Protein AF-0000000083900904 (afdb_homodimer)

pLDDT: mean 75.93, std 19.48, range [21.91, 97.38]

Secondary structure (DSSP, 8-state):
--HHHHHHHS-HHHHHHHHHH---SEEEE---GGGTSHHHHHHHHHTT-EEEEPPTT-GGGGHHHHHHHHHHHHHHTSSSHHHHHHHHHHSPPTTTSS-HHHHHHSSPPP-SS---GGGGS-----HHHHHHHHHHHHHHHHHHHHHHHHSS----PPTT-EEEEPPTT--S--EEEEEEEE-SSTTEEEEEETTS-EEEEEGGGEEE-----S------------/--HHHHHHHS-HHHHHHHHHH---SEEEE---GGGTSHHHHHHHHHTT-EEEEPPTT-GGGGHHHHHHHHHHHHHHTSSSHHHHHHHHHHSPPTTTSS-HHHHHHSSPPP-SS---GGGGS-----HHHHHHHHHHHHHHHHHHHHHHHHSS----PPTT-EEEEPPTT-SS--EEEEEEEE-SSTTEEEEEETTS-EEEEEGGGEEE-----S------------

InterPro domains:
  IPR001584 Integrase, catalytic core [PS50994] (1-76)
  IPR012337 Ribonuclease H-like superfamily [SSF53098] (16-113)
  IPR036397 Ribonuclease H superfamily [G3DSA:3.30.420.10] (7-144)

Structure (mmCIF, N/CA/C/O backbone):
data_AF-0000000083900904-model_v1
#
loop_
_entity.id
_entity.type
_entity.pdbx_description
1 polymer 'Integrase catalytic domain-containing protein'
#
loop_
_atom_site.group_PDB
_atom_site.id
_atom_site.type_symbol
_atom_site.label_atom_id
_atom_site.label_alt_id
_atom_site.label_comp_id
_atom_site.label_asym_id
_atom_site.label_entity_id
_atom_site.label_seq_id
_atom_site.pdbx_PDB_ins_code
_atom_site.Cartn_x
_atom_site.Cartn_y
_atom_site.Cartn_z
_atom_site.occupancy
_atom_site.B_iso_or_equiv
_atom_site.auth_seq_id
_atom_site.auth_comp_id
_atom_site.auth_asym_id
_atom_site.auth_atom_id
_atom_site.pdbx_PDB_model_num
ATOM 1 N N . ALA A 1 1 ? -25.266 10.516 -13.109 1 31.09 1 ALA A N 1
ATOM 2 C CA . ALA A 1 1 ? -24.047 11.297 -13.336 1 31.09 1 ALA A CA 1
ATOM 3 C C . ALA A 1 1 ? -22.859 10.711 -12.578 1 31.09 1 ALA A C 1
ATOM 5 O O . ALA A 1 1 ? -22.688 10.984 -11.391 1 31.09 1 ALA A O 1
ATOM 6 N N . SER A 1 2 ? -22.547 9.477 -12.742 1 37.69 2 SER A N 1
ATOM 7 C CA . SER A 1 2 ? -22.203 8.25 -12.023 1 37.69 2 SER A CA 1
ATOM 8 C C . SER A 1 2 ? -20.75 8.258 -11.57 1 37.69 2 SER A C 1
ATOM 10 O O . SER A 1 2 ? -19.969 9.102 -12.008 1 37.69 2 SER A O 1
ATOM 12 N N . LEU A 1 3 ? -20.312 7.285 -10.789 1 45.28 3 LEU A N 1
ATOM 13 C CA . LEU A 1 3 ? -18.953 7.035 -10.305 1 45.28 3 LEU A CA 1
ATOM 14 C C . LEU A 1 3 ? -17.922 7.391 -11.367 1 45.28 3 LEU A C 1
ATOM 16 O O . LEU A 1 3 ? -16.812 7.793 -11.047 1 45.28 3 LEU A O 1
ATOM 20 N N . LEU A 1 4 ? -18.375 7.281 -12.578 1 44.47 4 LEU A N 1
ATOM 21 C CA . LEU A 1 4 ? -17.5 7.445 -13.742 1 44.47 4 LEU A CA 1
ATOM 22 C C . LEU A 1 4 ? -17.094 8.906 -13.914 1 44.47 4 LEU A C 1
ATOM 24 O O . LEU A 1 4 ? -15.953 9.195 -14.273 1 44.47 4 LEU A O 1
ATOM 28 N N . THR A 1 5 ? -18.047 9.703 -13.875 1 46.28 5 THR A N 1
ATOM 29 C CA . THR A 1 5 ? -17.781 11.125 -14.07 1 46.28 5 THR A CA 1
ATOM 30 C C . THR A 1 5 ? -16.906 11.68 -12.953 1 46.28 5 THR A C 1
ATOM 32 O O . THR A 1 5 ? -16.125 12.617 -13.164 1 46.28 5 THR A O 1
ATOM 35 N N . LEU A 1 6 ? -17.172 11.195 -11.93 1 48.59 6 LEU A N 1
ATOM 36 C CA . LEU A 1 6 ? -16.406 11.609 -10.758 1 48.59 6 LEU A CA 1
ATOM 37 C C . LEU A 1 6 ? -14.914 11.305 -10.938 1 48.59 6 LEU A C 1
ATOM 39 O O . LEU A 1 6 ? -14.062 12.031 -10.43 1 48.59 6 LEU A O 1
ATOM 43 N N . ASN A 1 7 ? -14.625 10.219 -11.695 1 50.81 7 ASN A N 1
ATOM 44 C CA . ASN A 1 7 ? -13.242 9.852 -11.992 1 50.81 7 ASN A CA 1
ATOM 45 C C . ASN A 1 7 ? -12.523 10.961 -12.75 1 50.81 7 ASN A C 1
ATOM 47 O O . ASN A 1 7 ? -11.32 11.164 -12.578 1 50.81 7 ASN A O 1
ATOM 51 N N . ARG A 1 8 ? -13.312 11.578 -13.594 1 48.53 8 ARG A N 1
ATOM 52 C CA . ARG A 1 8 ? -12.664 12.523 -14.492 1 48.53 8 ARG A CA 1
ATOM 53 C C . ARG A 1 8 ? -12.047 13.68 -13.719 1 48.53 8 ARG A C 1
ATOM 55 O O . ARG A 1 8 ? -10.953 14.148 -14.062 1 48.53 8 ARG A O 1
ATOM 62 N N . LYS A 1 9 ? -12.844 14.25 -12.867 1 52.72 9 LYS A N 1
ATOM 63 C CA . LYS A 1 9 ? -12.344 15.539 -12.398 1 52.72 9 LYS A CA 1
ATOM 64 C C . LYS A 1 9 ? -11.453 15.367 -11.164 1 52.72 9 LYS A C 1
ATOM 66 O O . LYS A 1 9 ? -10.531 16.156 -10.945 1 52.72 9 LYS A O 1
ATOM 71 N N . TRP A 1 10 ? -11.992 14.469 -10.273 1 57.88 10 TRP A N 1
ATOM 72 C CA . TRP A 1 10 ? -11.156 14.484 -9.078 1 57.88 10 TRP A CA 1
ATOM 73 C C . TRP A 1 10 ? -9.922 13.609 -9.266 1 57.88 10 TRP A C 1
ATOM 75 O O . TRP A 1 10 ? -9.938 12.656 -10.047 1 57.88 10 TRP A O 1
ATOM 85 N N . ASN A 1 11 ? -8.812 14.016 -8.766 1 63.06 11 ASN A N 1
ATOM 86 C CA . ASN A 1 11 ? -7.414 13.656 -9 1 63.06 11 ASN A CA 1
ATOM 87 C C . ASN A 1 11 ? -7.188 12.156 -8.852 1 63.06 11 ASN A C 1
ATOM 89 O O . ASN A 1 11 ? -7.438 11.594 -7.781 1 63.06 11 ASN A O 1
ATOM 93 N N . PRO A 1 12 ? -7.086 11.469 -9.93 1 69.94 12 PRO A N 1
ATOM 94 C CA . PRO A 1 12 ? -6.723 10.055 -10.016 1 69.94 12 PRO A CA 1
ATOM 95 C C . PRO A 1 12 ? -5.773 9.617 -8.898 1 69.94 12 PRO A C 1
ATOM 97 O O . PRO A 1 12 ? -5.82 8.469 -8.461 1 69.94 12 PRO A O 1
ATOM 100 N N . VAL A 1 13 ? -5.242 10.594 -8.297 1 78.94 13 VAL A N 1
ATOM 101 C CA . VAL A 1 13 ? -4.258 10.227 -7.285 1 78.94 13 VAL A CA 1
ATOM 102 C C . VAL A 1 13 ? -4.965 9.852 -5.984 1 78.94 13 VAL A C 1
ATOM 104 O O . VAL A 1 13 ? -4.625 8.852 -5.348 1 78.94 13 VAL A O 1
ATOM 107 N N . ARG A 1 14 ? -5.992 10.594 -5.633 1 85.38 14 ARG A N 1
ATOM 108 C CA . ARG A 1 14 ? -6.711 10.32 -4.391 1 85.38 14 ARG A CA 1
ATOM 109 C C . ARG A 1 14 ? -7.449 8.992 -4.465 1 85.38 14 ARG A C 1
ATOM 111 O O . ARG A 1 14 ? -7.406 8.195 -3.523 1 85.38 14 ARG A O 1
ATOM 118 N N . LEU A 1 15 ? -8.008 8.781 -5.582 1 86.5 15 LEU A N 1
ATOM 119 C CA . LEU A 1 15 ? -8.758 7.543 -5.746 1 86.5 15 LEU A CA 1
ATOM 120 C C . LEU A 1 15 ? -7.828 6.336 -5.711 1 86.5 15 LEU A C 1
ATOM 122 O O . LEU A 1 15 ? -8.203 5.273 -5.211 1 86.5 15 LEU A O 1
ATOM 126 N N . THR A 1 16 ? -6.672 6.527 -6.238 1 90.06 16 THR A N 1
ATOM 127 C CA . THR A 1 16 ? -5.699 5.441 -6.207 1 90.06 16 THR A CA 1
ATOM 128 C C . THR A 1 16 ? -5.305 5.109 -4.77 1 90.06 16 THR A C 1
ATOM 130 O O . THR A 1 16 ? -5.164 3.939 -4.414 1 90.06 16 THR A O 1
ATOM 133 N N . LEU A 1 17 ? -5.234 6.164 -4.016 1 92.69 17 LEU A N 1
ATOM 134 C CA . LEU A 1 17 ? -4.883 5.965 -2.613 1 92.69 17 LEU A CA 1
ATOM 135 C C . LEU A 1 17 ? -6.02 5.285 -1.857 1 92.69 17 LEU A C 1
ATOM 137 O O . LEU A 1 17 ? -5.785 4.371 -1.066 1 92.69 17 LEU A O 1
ATOM 141 N N . PHE A 1 18 ? -7.219 5.73 -2.182 1 93.5 18 PHE A N 1
ATOM 142 C CA . PHE A 1 18 ? -8.375 5.129 -1.53 1 93.5 18 PHE A CA 1
ATOM 143 C C . PHE A 1 18 ? -8.508 3.658 -1.911 1 93.5 18 PHE A C 1
ATOM 145 O O . PHE A 1 18 ? -8.797 2.814 -1.061 1 93.5 18 PHE A O 1
ATOM 152 N N . ALA A 1 19 ? -8.242 3.432 -3.146 1 93.31 19 ALA A N 1
ATOM 153 C CA . ALA A 1 19 ? -8.367 2.062 -3.639 1 93.31 19 ALA A CA 1
ATOM 154 C C . ALA A 1 19 ? -7.332 1.15 -2.992 1 93.31 19 ALA A C 1
ATOM 156 O O . ALA A 1 19 ? -7.578 -0.043 -2.799 1 93.31 19 ALA A O 1
ATOM 157 N N . ARG A 1 20 ? -6.258 1.723 -2.621 1 93.81 20 ARG A N 1
ATOM 158 C CA . ARG A 1 20 ? -5.148 0.927 -2.107 1 93.81 20 ARG A CA 1
ATOM 159 C C . ARG A 1 20 ? -5.258 0.74 -0.599 1 93.81 20 ARG A C 1
ATOM 161 O O . ARG A 1 20 ? -5.055 -0.364 -0.089 1 93.81 20 ARG A O 1
ATOM 168 N N . PHE A 1 21 ? -5.633 1.854 0.101 1 96.06 21 PHE A N 1
ATOM 169 C CA . PHE A 1 21 ? -5.492 1.809 1.552 1 96.06 21 PHE A CA 1
ATOM 170 C C . PHE A 1 21 ? -6.848 1.95 2.232 1 96.06 21 PHE A C 1
ATOM 172 O O . PHE A 1 21 ? -6.949 1.842 3.455 1 96.06 21 PHE A O 1
ATOM 179 N N . GLY A 1 22 ? -7.918 2.203 1.413 1 95.12 22 GLY A N 1
ATOM 180 C CA . GLY A 1 22 ? -9.242 2.447 1.966 1 95.12 22 GLY A CA 1
ATOM 181 C C . GLY A 1 22 ? -9.586 3.92 2.062 1 95.12 22 GLY A C 1
ATOM 182 O O . GLY A 1 22 ? -8.695 4.773 2.043 1 95.12 22 GLY A O 1
ATOM 183 N N . CYS A 1 23 ? -10.828 4.164 2.225 1 94.88 23 CYS A N 1
ATOM 184 C CA . CYS A 1 23 ? -11.289 5.54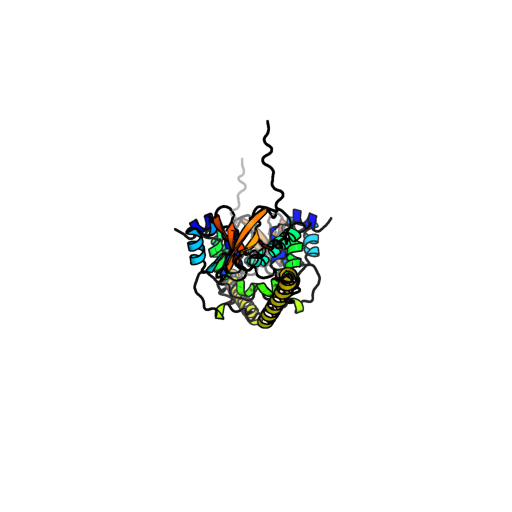3 2.334 1 94.88 23 CYS A CA 1
ATOM 185 C C . CYS A 1 23 ? -10.984 6.109 3.717 1 94.88 23 CYS A C 1
ATOM 187 O O . CYS A 1 23 ? -11.164 5.426 4.727 1 94.88 23 CYS A O 1
ATOM 189 N N . PRO A 1 24 ? -10.539 7.344 3.727 1 94.19 24 PRO A N 1
ATOM 190 C CA . PRO A 1 24 ? -10.328 7.984 5.027 1 94.19 24 PRO A CA 1
ATOM 191 C C . PRO A 1 24 ? -11.633 8.445 5.672 1 94.19 24 PRO A C 1
ATOM 193 O O . PRO A 1 24 ? -12.664 8.547 4.992 1 94.19 24 PRO A O 1
ATOM 196 N N . ASP A 1 25 ? -11.531 8.711 6.934 1 93.5 25 ASP A N 1
ATOM 197 C CA . ASP A 1 25 ? -12.688 9.273 7.621 1 93.5 25 ASP A CA 1
ATOM 198 C C . ASP A 1 25 ? -12.773 10.781 7.398 1 93.5 25 ASP A C 1
ATOM 200 O O . ASP A 1 25 ? -13.875 11.336 7.312 1 93.5 25 ASP A O 1
ATOM 204 N N . GLN A 1 26 ? -11.578 11.359 7.312 1 93.12 26 GLN A N 1
ATOM 205 C CA . GLN A 1 26 ? -11.508 12.805 7.152 1 93.12 26 GLN A CA 1
ATOM 206 C C . GLN A 1 26 ? -10.375 13.203 6.207 1 93.12 26 GLN A C 1
ATOM 208 O O . GLN A 1 26 ? -9.305 12.602 6.23 1 93.12 26 GLN A O 1
ATOM 213 N N . VAL A 1 27 ? -10.664 14.164 5.383 1 89.88 27 VAL A N 1
ATOM 214 C CA . VAL A 1 27 ? -9.656 14.766 4.512 1 89.88 27 VAL A CA 1
ATOM 215 C C . VAL A 1 27 ? -9.594 16.266 4.75 1 89.88 27 VAL A C 1
ATOM 217 O O . VAL A 1 27 ? -10.609 16.969 4.664 1 89.88 27 VAL A O 1
ATOM 220 N N . VAL A 1 28 ? -8.438 16.688 5.148 1 87.69 28 VAL A N 1
ATOM 221 C CA . VAL A 1 28 ? -8.219 18.109 5.387 1 87.69 28 VAL A CA 1
ATOM 222 C C . VAL A 1 28 ? -7.523 18.734 4.184 1 87.69 28 VAL A C 1
ATOM 224 O O . VAL A 1 28 ? -6.434 18.312 3.795 1 87.69 28 VAL A O 1
ATOM 227 N N . LEU A 1 29 ? -8.219 19.656 3.611 1 83.25 29 LEU A N 1
ATOM 228 C CA . LEU A 1 29 ? -7.676 20.328 2.438 1 83.25 29 LEU A CA 1
ATOM 229 C C . LEU A 1 29 ? -7.637 21.844 2.645 1 83.25 29 LEU A C 1
ATOM 231 O O . LEU A 1 29 ? -8.344 22.375 3.504 1 83.25 29 LEU A O 1
ATOM 235 N N . ASP A 1 30 ? -6.793 22.453 1.911 1 77.19 30 ASP A N 1
ATOM 236 C CA . ASP A 1 30 ? -6.773 23.922 1.962 1 77.19 30 ASP A CA 1
ATOM 237 C C . ASP A 1 30 ? -8.055 24.5 1.368 1 77.19 30 ASP A C 1
ATOM 239 O O . ASP A 1 30 ? -8.852 23.781 0.772 1 77.19 30 ASP A O 1
ATOM 243 N N . ASN A 1 31 ? -8.297 25.75 1.606 1 74.38 31 ASN A N 1
ATOM 244 C CA . ASN A 1 31 ? -9.547 26.391 1.214 1 74.38 31 ASN A CA 1
ATOM 245 C C . ASN A 1 31 ? -9.516 26.844 -0.247 1 74.38 31 ASN A C 1
ATOM 247 O O . ASN A 1 31 ? -10 27.922 -0.584 1 74.38 31 ASN A O 1
ATOM 251 N N . ARG A 1 32 ? -9.094 25.984 -1.063 1 76.5 32 ARG A N 1
ATOM 252 C CA . ARG A 1 32 ? -9.078 26.312 -2.484 1 76.5 32 ARG A CA 1
ATOM 253 C C . ARG A 1 32 ? -10.453 26.109 -3.107 1 76.5 32 ARG A C 1
ATOM 255 O O . ARG A 1 32 ? -11.188 25.188 -2.721 1 76.5 32 ARG A O 1
ATOM 262 N N . PRO A 1 33 ? -10.734 26.953 -3.977 1 76.25 33 PRO A N 1
ATOM 263 C CA . PRO A 1 33 ? -12.055 26.906 -4.605 1 76.25 33 PRO A CA 1
ATOM 264 C C . PRO A 1 33 ? -12.352 25.547 -5.25 1 76.25 33 PRO A C 1
ATOM 266 O O . PRO A 1 33 ? -13.516 25.141 -5.32 1 76.25 33 PRO A O 1
ATOM 269 N N . GLN A 1 34 ? -11.383 24.875 -5.691 1 78 34 GLN A N 1
ATOM 270 C CA . GLN A 1 34 ? -11.594 23.594 -6.363 1 78 34 GLN A CA 1
ATOM 271 C C . GLN A 1 34 ? -12.195 22.562 -5.414 1 78 34 GLN A C 1
ATOM 273 O O . GLN A 1 34 ? -12.781 21.578 -5.852 1 78 34 GLN A O 1
ATOM 278 N N . PHE A 1 35 ? -12.141 22.844 -4.176 1 79.75 35 PHE A N 1
ATOM 279 C CA . PHE A 1 35 ? -12.641 21.859 -3.225 1 79.75 35 PHE A CA 1
ATOM 280 C C . PHE A 1 35 ? -13.984 22.312 -2.646 1 79.75 35 PHE A C 1
ATOM 282 O O . PHE A 1 35 ? -14.602 21.578 -1.877 1 79.75 35 PHE A O 1
ATOM 289 N N . ALA A 1 36 ? -14.367 23.5 -3.047 1 75.94 36 ALA A N 1
ATOM 290 C CA . ALA A 1 36 ? -15.633 24.031 -2.562 1 75.94 36 ALA A CA 1
ATOM 291 C C . ALA A 1 36 ? -16.766 23.734 -3.553 1 75.94 36 ALA A C 1
ATOM 293 O O . ALA A 1 36 ? -17.938 24 -3.26 1 75.94 36 ALA A O 1
ATOM 294 N N . CYS A 1 37 ? -16.531 23.094 -4.562 1 79.62 37 CYS A N 1
ATOM 295 C CA . CYS A 1 37 ? -17.516 22.859 -5.609 1 79.62 37 CYS A CA 1
ATOM 296 C C . CYS A 1 37 ? -18.375 21.641 -5.297 1 79.62 37 CYS A C 1
ATOM 298 O O . CYS A 1 37 ? -18.016 20.828 -4.453 1 79.62 37 CYS A O 1
ATOM 300 N N . ALA A 1 38 ? -19.469 21.625 -5.895 1 82.38 38 ALA A N 1
ATOM 301 C CA . ALA A 1 38 ? -20.453 20.578 -5.688 1 82.38 38 ALA A CA 1
ATOM 302 C C . ALA A 1 38 ? -19.891 19.203 -6.062 1 82.38 38 ALA A C 1
ATOM 304 O O . ALA A 1 38 ? -20.203 18.203 -5.422 1 82.38 38 ALA A O 1
ATOM 305 N N . GLU A 1 39 ? -19.047 19.266 -6.984 1 80.75 39 GLU A N 1
ATOM 306 C CA . GLU A 1 39 ? -18.469 18 -7.449 1 80.75 39 GLU A CA 1
ATOM 307 C C . GLU A 1 39 ? -17.609 17.359 -6.355 1 80.75 39 GLU A C 1
ATOM 309 O O . GLU A 1 39 ? -17.656 16.141 -6.18 1 80.75 39 GLU A O 1
ATOM 314 N N . PHE A 1 40 ? -16.938 18.141 -5.68 1 84.69 40 PHE A N 1
ATOM 315 C CA . PHE A 1 40 ? -16.094 17.594 -4.621 1 84.69 40 PHE A CA 1
ATOM 316 C C . PHE A 1 40 ? -16.938 17.125 -3.443 1 84.69 40 PHE A C 1
ATOM 318 O O . PHE A 1 40 ? -16.609 16.125 -2.807 1 84.69 40 PHE A O 1
ATOM 325 N N . GLN A 1 41 ? -17.922 17.844 -3.176 1 85.38 41 GLN A N 1
ATOM 326 C CA . GLN A 1 41 ? -18.812 17.438 -2.102 1 85.38 41 GLN A CA 1
ATOM 327 C C . GLN A 1 41 ? -19.469 16.094 -2.416 1 85.38 41 GLN A C 1
ATOM 329 O O . GLN A 1 41 ? -19.656 15.258 -1.524 1 85.38 41 GLN A O 1
ATOM 334 N N . GLU A 1 42 ? -19.828 15.922 -3.611 1 86.06 42 GLU A N 1
ATOM 335 C CA . GLU A 1 42 ? -20.375 14.648 -4.043 1 86.06 42 GLU A CA 1
ATOM 336 C C . GLU A 1 42 ? -19.359 13.523 -3.916 1 86.06 42 GLU A C 1
ATOM 338 O O . GLU A 1 42 ? -19.688 12.414 -3.504 1 86.06 42 GLU A O 1
ATOM 343 N N . PHE A 1 43 ? -18.109 13.883 -4.332 1 85.75 43 PHE A N 1
ATOM 344 C CA . PHE A 1 43 ? -17.016 12.938 -4.199 1 85.75 43 PHE A CA 1
ATOM 345 C C . PHE A 1 43 ? -16.844 12.508 -2.748 1 85.75 43 PHE A C 1
ATOM 347 O O . PHE A 1 43 ? -16.75 11.32 -2.453 1 85.75 43 PHE A O 1
ATOM 354 N N . ALA A 1 44 ? -16.859 13.445 -1.849 1 88.81 44 ALA A N 1
ATOM 355 C CA . ALA A 1 44 ? -16.703 13.18 -0.421 1 88.81 44 ALA A CA 1
ATOM 356 C C . ALA A 1 44 ? -17.859 12.312 0.101 1 88.81 44 ALA A C 1
ATOM 358 O O . ALA A 1 44 ? -17.625 11.398 0.902 1 88.81 44 ALA A O 1
ATOM 359 N N . HIS A 1 45 ? -18.969 12.578 -0.378 1 89.25 45 HIS A N 1
ATOM 360 C CA . HIS A 1 45 ? -20.156 11.812 0.03 1 89.25 45 HIS A CA 1
ATOM 361 C C . HIS A 1 45 ? -20.094 10.383 -0.489 1 89.25 45 HIS A C 1
ATOM 363 O O . HIS A 1 45 ? -20.344 9.438 0.259 1 89.25 45 HIS A O 1
ATOM 369 N N . GLU A 1 46 ? -19.734 10.211 -1.68 1 85.81 46 GLU A N 1
ATOM 370 C CA . GLU A 1 46 ? -19.656 8.898 -2.312 1 85.81 46 GLU A CA 1
ATOM 371 C C . GLU A 1 46 ? -18.625 8.008 -1.627 1 85.81 46 GLU A C 1
ATOM 373 O O . GLU A 1 46 ? -18.844 6.801 -1.488 1 85.81 46 GLU A O 1
ATOM 378 N N . PHE A 1 47 ? -17.578 8.625 -1.201 1 89.38 47 PHE A N 1
ATOM 379 C CA . PHE A 1 47 ? -16.5 7.848 -0.597 1 89.38 47 PHE A CA 1
ATOM 380 C C . PHE A 1 47 ? -16.547 7.945 0.923 1 89.38 47 PHE A C 1
ATOM 382 O O . PHE A 1 47 ? -15.633 7.488 1.61 1 89.38 47 PHE A O 1
ATOM 389 N N . ASP A 1 48 ? -17.531 8.578 1.355 1 90.06 48 ASP A N 1
ATOM 390 C CA . ASP A 1 48 ? -17.906 8.594 2.764 1 90.06 48 ASP A CA 1
ATOM 391 C C . ASP A 1 48 ? -16.781 9.133 3.635 1 90.06 48 ASP A C 1
ATOM 393 O O . ASP A 1 48 ? -16.375 8.477 4.598 1 90.06 48 ASP A O 1
ATOM 397 N N . PHE A 1 49 ? -16.312 10.281 3.297 1 91 49 PHE A N 1
ATOM 398 C CA . PHE A 1 49 ? -15.359 10.961 4.168 1 91 49 PHE A CA 1
ATOM 399 C C . PHE A 1 49 ? -15.781 12.406 4.422 1 91 49 PHE A C 1
ATOM 401 O O . PHE A 1 49 ? -16.531 12.977 3.633 1 91 49 PHE A O 1
ATOM 408 N N . GLN A 1 50 ? -15.375 12.93 5.512 1 92.12 50 GLN A N 1
ATOM 409 C CA . GLN A 1 50 ? -15.633 14.328 5.852 1 92.12 50 GLN A CA 1
ATOM 410 C C . GLN A 1 50 ? -14.539 15.234 5.289 1 92.12 50 GLN A C 1
ATOM 412 O O . GLN A 1 50 ? -13.352 14.961 5.453 1 92.12 50 GLN A O 1
ATOM 417 N N . HIS A 1 51 ? -14.93 16.25 4.621 1 88.81 51 HIS A N 1
ATOM 418 C CA . HIS A 1 51 ? -14 17.25 4.109 1 88.81 51 HIS A CA 1
ATOM 419 C C . HIS A 1 51 ? -13.852 18.422 5.086 1 88.81 51 HIS A C 1
ATOM 421 O O . HIS A 1 51 ? -14.836 19.078 5.426 1 88.81 51 HIS A O 1
ATOM 427 N N . ILE A 1 52 ? -12.68 18.625 5.535 1 85.56 52 ILE A N 1
ATOM 428 C CA . ILE A 1 52 ? -12.383 19.719 6.449 1 85.56 52 ILE A CA 1
ATOM 429 C C . ILE A 1 52 ? -11.438 20.719 5.77 1 85.56 52 ILE A C 1
ATOM 431 O O . ILE A 1 52 ? -10.453 20.312 5.145 1 85.56 52 ILE A O 1
ATOM 435 N N . THR A 1 53 ? -11.797 21.984 5.809 1 79.81 53 THR A N 1
ATOM 436 C CA . THR A 1 53 ? -10.953 23 5.195 1 79.81 53 THR A CA 1
ATOM 437 C C . THR A 1 53 ? -10.016 23.625 6.23 1 79.81 53 THR A C 1
ATOM 439 O O . THR A 1 53 ? -10.398 23.812 7.387 1 79.81 53 THR A O 1
ATOM 442 N N . SER A 1 54 ? -8.828 23.672 5.848 1 74.5 54 SER A N 1
ATOM 443 C CA . SER A 1 54 ? -7.883 24.375 6.715 1 74.5 54 SER A CA 1
ATOM 444 C C . SER A 1 54 ? -8 25.875 6.562 1 74.5 54 SER A C 1
ATOM 446 O O . SER A 1 54 ? -8.336 26.375 5.488 1 74.5 54 SER A O 1
ATOM 448 N N . SER A 1 55 ? -8.016 26.594 7.66 1 63.03 55 SER A N 1
ATOM 449 C CA . SER A 1 55 ? -8.188 28.031 7.637 1 63.03 55 SER A CA 1
ATOM 450 C C . SER A 1 55 ? -7.051 28.703 6.867 1 63.03 55 SER A C 1
ATOM 452 O O . SER A 1 55 ? -5.883 28.359 7.043 1 63.03 55 SER A O 1
ATOM 454 N N . PRO A 1 56 ? -7.367 29.5 5.781 1 57.94 56 PRO A N 1
ATOM 455 C CA . PRO A 1 56 ? -6.367 30.203 4.984 1 57.94 56 PRO A CA 1
ATOM 456 C C . PRO A 1 56 ? -5.27 30.844 5.84 1 57.94 56 PRO A C 1
ATOM 458 O O . PRO A 1 56 ? -4.105 30.875 5.434 1 57.94 56 PRO A O 1
ATOM 461 N N . HIS A 1 57 ? -5.605 31.438 6.918 1 54.25 57 HIS A N 1
ATOM 462 C CA . HIS A 1 57 ? -4.652 32.25 7.668 1 54.25 57 HIS A CA 1
ATOM 463 C C . HIS A 1 57 ? -4.117 31.484 8.875 1 54.25 57 HIS A C 1
ATOM 465 O O . HIS A 1 57 ? -3.592 32.094 9.812 1 54.25 57 HIS A O 1
ATOM 471 N N . ASN A 1 58 ? -4.43 30.203 8.867 1 57.09 58 ASN A N 1
ATOM 472 C CA . ASN A 1 58 ? -3.857 29.453 9.969 1 57.09 58 ASN A CA 1
ATOM 473 C C . ASN A 1 58 ? -2.857 28.406 9.469 1 57.09 58 ASN A C 1
ATOM 475 O O . ASN A 1 58 ? -3.197 27.234 9.328 1 57.09 58 ASN A O 1
ATOM 479 N N . PRO A 1 59 ? -1.657 28.875 9.117 1 58.66 59 PRO A N 1
ATOM 480 C CA . PRO A 1 59 ? -0.594 28 8.609 1 58.66 59 PRO A CA 1
ATOM 481 C C . PRO A 1 59 ? -0.329 26.797 9.508 1 58.66 59 PRO A C 1
ATOM 483 O O . PRO A 1 59 ? 0.16 25.766 9.039 1 58.66 59 PRO A O 1
ATOM 486 N N . GLN A 1 60 ? -0.729 26.969 10.836 1 62.12 60 GLN A N 1
ATOM 487 C CA . GLN A 1 60 ? -0.379 25.922 11.781 1 62.12 60 GLN A CA 1
ATOM 488 C C . GLN A 1 60 ? -1.155 24.641 11.492 1 62.12 60 GLN A C 1
ATOM 490 O O . GLN A 1 60 ? -0.676 23.547 11.781 1 62.12 60 GLN A O 1
ATOM 495 N N . GLY A 1 61 ? -2.258 24.812 10.875 1 64.94 61 GLY A N 1
ATOM 496 C CA . GLY A 1 61 ? -3.057 23.625 10.586 1 64.94 61 GLY A CA 1
ATOM 497 C C . GLY A 1 61 ? -2.523 22.812 9.414 1 64.94 61 GLY A C 1
ATOM 498 O O . GLY A 1 61 ? -2.842 21.641 9.273 1 64.94 61 GLY A O 1
ATOM 499 N N . ASN A 1 62 ? -1.591 23.469 8.633 1 73.69 62 ASN A N 1
ATOM 500 C CA . ASN A 1 62 ? -1.084 22.812 7.438 1 73.69 62 ASN A CA 1
ATOM 501 C C . ASN A 1 62 ? 0.343 22.312 7.633 1 73.69 62 ASN A C 1
ATOM 503 O O . ASN A 1 62 ? 0.988 21.875 6.676 1 73.69 62 ASN A O 1
ATOM 507 N N . GLY A 1 63 ? 0.768 22.391 8.828 1 76.25 63 GLY A N 1
ATOM 508 C CA . GLY A 1 63 ? 2.152 22.062 9.125 1 76.25 63 GLY A CA 1
ATOM 509 C C . GLY A 1 63 ? 2.523 20.641 8.742 1 76.25 63 GLY A C 1
ATOM 510 O O . GLY A 1 63 ? 3.613 20.406 8.219 1 76.25 63 GLY A O 1
ATOM 511 N N . HIS A 1 64 ? 1.571 19.734 8.93 1 83.12 64 HIS A N 1
ATOM 512 C CA . HIS A 1 64 ? 1.851 18.344 8.586 1 83.12 64 HIS A CA 1
ATOM 513 C C . HIS A 1 64 ? 1.99 18.172 7.078 1 83.12 64 HIS A C 1
ATOM 515 O O . HIS A 1 64 ? 2.881 17.453 6.609 1 83.12 64 HIS A O 1
ATOM 521 N N . ALA A 1 65 ? 1.113 18.797 6.352 1 86.38 65 ALA A N 1
ATOM 522 C CA . ALA A 1 65 ? 1.168 18.719 4.895 1 86.38 65 ALA A CA 1
ATOM 523 C C . A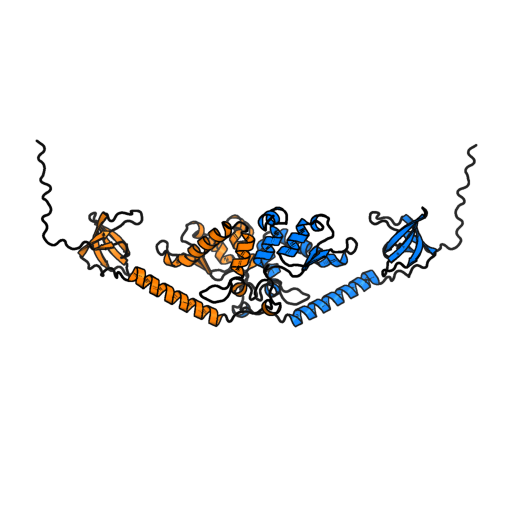LA A 1 65 ? 2.465 19.328 4.359 1 86.38 65 ALA A C 1
ATOM 525 O O . ALA A 1 65 ? 3.084 18.766 3.449 1 86.38 65 ALA A O 1
ATOM 526 N N . GLU A 1 66 ? 2.83 20.531 4.906 1 84.56 66 GLU A N 1
ATOM 527 C CA . GLU A 1 66 ? 4.066 21.188 4.492 1 84.56 66 GLU A CA 1
ATOM 528 C C . GLU A 1 66 ? 5.281 20.297 4.773 1 84.56 66 GLU A C 1
ATOM 530 O O . G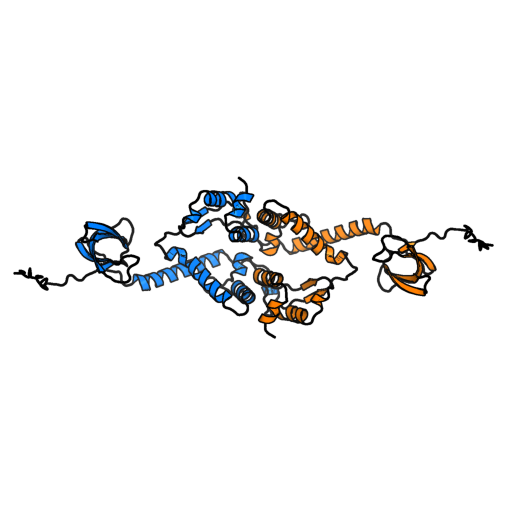LU A 1 66 ? 6.176 20.188 3.932 1 84.56 66 GLU A O 1
ATOM 535 N N . ARG A 1 67 ? 5.363 19.719 5.922 1 87.06 67 ARG A N 1
ATOM 536 C CA . ARG A 1 67 ? 6.453 18.797 6.25 1 87.06 67 ARG A CA 1
ATOM 537 C C . ARG A 1 67 ? 6.453 17.594 5.316 1 87.06 67 ARG A C 1
ATOM 539 O O . ARG A 1 67 ? 7.516 17.141 4.891 1 87.06 67 ARG A O 1
ATOM 546 N N . GLY A 1 68 ? 5.25 17.062 5.016 1 92.5 68 GLY A N 1
ATOM 547 C CA . GLY A 1 68 ? 5.141 15.961 4.062 1 92.5 68 GLY A CA 1
ATOM 548 C C . GLY A 1 68 ? 5.715 16.297 2.699 1 92.5 68 GLY A C 1
ATOM 549 O O . GLY A 1 68 ? 6.434 15.492 2.107 1 92.5 68 GLY A O 1
ATOM 550 N N . VAL A 1 69 ? 5.414 17.484 2.23 1 91.31 69 VAL A N 1
ATOM 551 C CA . VAL A 1 69 ? 5.922 17.938 0.938 1 91.31 69 VAL A CA 1
ATOM 552 C C . VAL A 1 69 ? 7.445 18.047 0.992 1 91.31 69 VAL A C 1
ATOM 554 O O . VAL A 1 69 ? 8.133 17.656 0.049 1 91.31 69 VAL A O 1
ATOM 557 N N . GLN A 1 70 ? 7.93 18.594 2.078 1 94.25 70 GLN A N 1
ATOM 558 C CA . GLN A 1 70 ? 9.375 18.703 2.242 1 94.25 70 GLN A CA 1
ATOM 559 C C . GLN A 1 70 ? 10.047 17.344 2.203 1 94.25 70 GLN A C 1
ATOM 561 O O . GLN A 1 70 ? 11.078 17.172 1.552 1 94.25 70 GLN A O 1
ATOM 566 N N . ILE A 1 71 ? 9.484 16.391 2.865 1 95.12 71 ILE A N 1
ATOM 567 C CA . ILE A 1 71 ? 10.008 15.023 2.881 1 95.12 71 ILE A CA 1
ATOM 568 C C . ILE A 1 71 ? 9.977 14.445 1.469 1 95.12 71 ILE A C 1
ATOM 570 O O . ILE A 1 71 ? 10.961 13.852 1.012 1 95.12 71 ILE A O 1
ATOM 574 N N . ALA A 1 72 ? 8.867 14.641 0.82 1 96 72 ALA A N 1
ATOM 575 C CA . ALA A 1 72 ? 8.727 14.141 -0.543 1 96 72 ALA A CA 1
ATOM 576 C C . ALA A 1 72 ? 9.781 14.742 -1.463 1 96 72 ALA A C 1
ATOM 578 O O . ALA A 1 72 ? 10.383 14.039 -2.277 1 96 72 ALA A O 1
ATOM 579 N N . LYS A 1 73 ? 9.977 16.016 -1.329 1 96 73 LYS A N 1
ATOM 580 C CA . LYS A 1 73 ? 10.969 16.688 -2.156 1 96 73 LYS A CA 1
ATOM 581 C C . LYS A 1 73 ? 12.367 16.141 -1.891 1 96 73 LYS A C 1
ATOM 583 O O . LYS A 1 73 ? 13.141 15.922 -2.824 1 96 73 LYS A O 1
ATOM 588 N N . ARG A 1 74 ? 12.703 15.938 -0.669 1 96.31 74 ARG A N 1
ATOM 589 C CA . ARG A 1 74 ? 14.008 15.391 -0.312 1 96.31 74 ARG A CA 1
ATOM 590 C C . ARG A 1 74 ? 14.188 13.992 -0.897 1 96.31 74 ARG A C 1
ATOM 592 O O . ARG A 1 74 ? 15.266 13.664 -1.406 1 96.31 74 ARG A O 1
ATOM 599 N N . ILE A 1 75 ? 13.141 13.227 -0.868 1 95.75 75 ILE A N 1
ATOM 600 C CA . ILE A 1 75 ? 13.18 11.867 -1.4 1 95.75 75 ILE A CA 1
ATOM 601 C C . ILE A 1 75 ? 13.406 11.914 -2.91 1 95.75 75 ILE A C 1
ATOM 603 O O . ILE A 1 75 ? 14.25 11.188 -3.439 1 95.75 75 ILE A O 1
ATOM 607 N N . LEU A 1 76 ? 12.672 12.828 -3.52 1 94.5 76 LEU A N 1
ATOM 608 C CA . LEU A 1 76 ? 12.727 12.914 -4.973 1 94.5 76 LEU A CA 1
ATOM 609 C C . LEU A 1 76 ? 14.086 13.422 -5.438 1 94.5 76 LEU A C 1
ATOM 611 O O . LEU A 1 76 ? 14.484 13.195 -6.582 1 94.5 76 LEU A O 1
ATOM 615 N N . LYS A 1 77 ? 14.773 14.094 -4.57 1 94.44 77 LYS A N 1
ATOM 616 C CA . LYS A 1 77 ? 16.094 14.641 -4.906 1 94.44 77 LYS A CA 1
ATOM 617 C C . LYS A 1 77 ? 17.172 13.57 -4.828 1 94.44 77 LYS A C 1
ATOM 619 O O . LYS A 1 77 ? 18.281 13.758 -5.328 1 94.44 77 LYS A O 1
ATOM 624 N N . GLN A 1 78 ? 16.828 12.492 -4.324 1 92.81 78 GLN A N 1
ATOM 625 C CA . GLN A 1 78 ? 17.812 11.422 -4.195 1 92.81 78 GLN A CA 1
ATOM 626 C C . GLN A 1 78 ? 18.078 10.75 -5.539 1 92.81 78 GLN A C 1
ATOM 628 O O . GLN A 1 78 ? 17.234 10.797 -6.438 1 92.81 78 GLN A O 1
ATOM 633 N N . LYS A 1 79 ? 19.188 10.125 -5.723 1 87.5 79 LYS A N 1
ATOM 634 C CA . LYS A 1 79 ? 19.547 9.398 -6.941 1 87.5 79 LYS A CA 1
ATOM 635 C C . LYS A 1 79 ? 18.594 8.227 -7.184 1 87.5 79 LYS A C 1
ATOM 637 O O . LYS A 1 79 ? 18.25 7.926 -8.328 1 87.5 79 LYS A O 1
ATOM 642 N N . GLY A 1 80 ? 18.094 7.613 -6.141 1 88.25 80 GLY A N 1
ATOM 643 C CA . GLY A 1 80 ? 17.125 6.535 -6.172 1 88.25 80 GLY A CA 1
ATOM 644 C C . GLY A 1 80 ? 15.883 6.82 -5.34 1 88.25 80 GLY A C 1
ATOM 645 O O . GLY A 1 80 ? 15.773 6.348 -4.207 1 88.25 80 GLY A O 1
ATOM 646 N N . PRO A 1 81 ? 15 7.516 -5.898 1 90.5 81 PRO A N 1
ATOM 647 C CA . PRO A 1 81 ? 13.859 7.988 -5.117 1 90.5 81 PRO A CA 1
ATOM 648 C C . PRO A 1 81 ? 13.008 6.848 -4.559 1 90.5 81 PRO A C 1
ATOM 650 O O . PRO A 1 81 ? 12.461 6.961 -3.457 1 90.5 81 PRO A O 1
ATOM 653 N N . LEU A 1 82 ? 12.953 5.793 -5.281 1 89.5 82 LEU A N 1
ATOM 654 C CA . LEU A 1 82 ? 12.141 4.68 -4.812 1 89.5 82 LEU A CA 1
ATOM 655 C C . LEU A 1 82 ? 12.805 3.979 -3.631 1 89.5 82 LEU A C 1
ATOM 657 O O . LEU A 1 82 ? 12.125 3.568 -2.686 1 89.5 82 LEU A O 1
ATOM 661 N N . ILE A 1 83 ? 14.055 3.881 -3.721 1 90.25 83 ILE A N 1
ATOM 662 C CA . ILE A 1 83 ? 14.789 3.299 -2.6 1 90.25 83 ILE A CA 1
ATOM 663 C C . ILE A 1 83 ? 14.688 4.219 -1.387 1 90.25 83 ILE A C 1
ATOM 665 O O . ILE A 1 83 ? 14.484 3.756 -0.262 1 90.25 83 ILE A O 1
ATOM 669 N N . ALA A 1 84 ? 14.867 5.5 -1.693 1 94.06 84 ALA A N 1
ATOM 670 C CA . ALA A 1 84 ? 14.734 6.473 -0.613 1 94.06 84 ALA A CA 1
ATOM 671 C C . ALA A 1 84 ? 13.352 6.398 0.026 1 94.06 84 ALA A C 1
ATOM 673 O O . ALA A 1 84 ? 13.219 6.496 1.248 1 94.06 84 ALA A O 1
ATOM 674 N N . LEU A 1 85 ? 12.391 6.215 -0.777 1 94.88 85 LEU A N 1
ATOM 675 C CA . LEU A 1 85 ? 11.023 6.082 -0.288 1 94.88 85 LEU A CA 1
ATOM 676 C C . LEU A 1 85 ? 10.867 4.824 0.563 1 94.88 85 LEU A C 1
ATOM 678 O O . LEU A 1 85 ? 10.234 4.859 1.62 1 94.88 85 LEU A O 1
ATOM 682 N N . MET A 1 86 ? 11.43 3.76 0.118 1 94.69 86 MET A N 1
ATOM 683 C CA . MET A 1 86 ? 11.414 2.51 0.873 1 94.69 86 MET A CA 1
ATOM 684 C C . MET A 1 86 ? 12.07 2.689 2.238 1 94.69 86 MET A C 1
ATOM 686 O O . MET A 1 86 ? 11.547 2.223 3.25 1 94.69 86 MET A O 1
ATOM 690 N N . CYS A 1 87 ? 13.141 3.379 2.234 1 95.56 87 CYS A N 1
ATOM 691 C CA . CYS A 1 87 ? 13.852 3.65 3.48 1 95.56 87 CYS A CA 1
ATOM 692 C C . CYS A 1 87 ? 13 4.496 4.422 1 95.56 87 CYS A C 1
ATOM 694 O O . CYS A 1 87 ? 12.906 4.199 5.613 1 95.56 87 CYS A O 1
ATOM 696 N N . TYR A 1 88 ? 12.438 5.508 3.881 1 96.75 88 TYR A N 1
ATOM 697 C CA . TYR A 1 88 ? 11.57 6.367 4.684 1 96.75 88 TYR A CA 1
ATOM 698 C C . TYR A 1 88 ? 10.438 5.562 5.312 1 96.75 88 TYR A C 1
ATOM 700 O O . TYR A 1 88 ? 10.141 5.715 6.5 1 96.75 88 TYR A O 1
ATOM 708 N N . ARG A 1 89 ? 9.812 4.652 4.559 1 96.88 89 ARG A N 1
ATOM 709 C CA . ARG A 1 89 ? 8.664 3.871 5.008 1 96.88 89 ARG A CA 1
ATOM 710 C C . ARG A 1 89 ? 9.07 2.873 6.086 1 96.88 89 ARG A C 1
ATOM 712 O O . ARG A 1 89 ? 8.242 2.459 6.898 1 96.88 89 ARG A O 1
ATOM 719 N N . SER A 1 90 ? 10.328 2.527 6.078 1 96.62 90 SER A N 1
ATOM 720 C CA . SER A 1 90 ? 10.797 1.479 6.98 1 96.62 90 SER A CA 1
ATOM 721 C C . SER A 1 90 ? 11.477 2.07 8.211 1 96.62 90 SER A C 1
ATOM 723 O O . SER A 1 90 ? 11.797 1.348 9.156 1 96.62 90 SER A O 1
ATOM 725 N N . THR A 1 91 ? 11.648 3.398 8.242 1 96.06 91 THR A N 1
ATOM 726 C CA . THR A 1 91 ? 12.383 4.039 9.328 1 96.06 91 THR A CA 1
ATOM 727 C C . THR A 1 91 ? 11.422 4.547 10.406 1 96.06 91 THR A C 1
ATOM 729 O O . THR A 1 91 ? 10.492 5.297 10.102 1 96.06 91 THR A O 1
ATOM 732 N N . PRO A 1 92 ? 11.648 4.137 11.617 1 95.62 92 PRO A N 1
ATOM 733 C CA . PRO A 1 92 ? 10.797 4.652 12.688 1 95.62 92 PRO A CA 1
ATOM 734 C C . PRO A 1 92 ? 10.898 6.164 12.852 1 95.62 92 PRO A C 1
ATOM 736 O O . PRO A 1 92 ? 11.984 6.734 12.695 1 95.62 92 PRO A O 1
ATOM 739 N N . CYS A 1 93 ? 9.789 6.781 13.055 1 92.31 93 CYS A N 1
ATOM 740 C CA . CYS A 1 93 ? 9.75 8.211 13.344 1 92.31 93 CYS A CA 1
ATOM 741 C C . CYS A 1 93 ? 10.234 8.492 14.758 1 92.31 93 CYS A C 1
ATOM 743 O O . CYS A 1 93 ? 9.969 7.707 15.672 1 92.31 93 CYS A O 1
ATOM 745 N N . ALA A 1 94 ? 10.891 9.617 14.953 1 87.56 94 ALA A N 1
ATOM 746 C CA . ALA A 1 94 ? 11.453 9.992 16.25 1 87.56 94 ALA A CA 1
ATOM 747 C C . ALA A 1 94 ? 10.352 10.195 17.281 1 87.56 94 ALA A C 1
ATOM 749 O O . ALA A 1 94 ? 10.531 9.867 18.453 1 87.56 94 ALA A O 1
ATOM 750 N N . SER A 1 95 ? 9.188 10.641 16.891 1 88.38 95 SER A N 1
ATOM 751 C CA . SER A 1 95 ? 8.117 10.992 17.812 1 88.38 95 SER A CA 1
ATOM 752 C C . SER A 1 95 ? 7.418 9.75 18.344 1 88.38 95 SER A C 1
ATOM 754 O O . SER A 1 95 ? 7.168 9.641 19.547 1 88.38 95 SER A O 1
ATOM 756 N N . THR A 1 96 ? 7.176 8.688 17.547 1 92.56 96 THR A N 1
ATOM 757 C CA . THR A 1 96 ? 6.352 7.547 17.938 1 92.56 96 THR A CA 1
ATOM 758 C C . THR A 1 96 ? 7.203 6.289 18.094 1 92.56 96 THR A C 1
ATOM 760 O O . THR A 1 96 ? 6.785 5.328 18.734 1 92.56 96 THR A O 1
ATOM 763 N N . GLY A 1 97 ? 8.344 6.227 17.391 1 94.19 97 GLY A N 1
ATOM 764 C CA . GLY A 1 97 ? 9.211 5.062 17.438 1 94.19 97 GLY A CA 1
ATOM 765 C C . GLY A 1 97 ? 8.773 3.953 16.5 1 94.19 97 GLY A C 1
ATOM 766 O O . GLY A 1 97 ? 9.25 2.822 16.594 1 94.19 97 GLY A O 1
ATOM 767 N N . VAL A 1 98 ? 7.852 4.227 15.75 1 96.44 98 VAL A N 1
ATOM 768 C CA . VAL A 1 98 ? 7.316 3.25 14.805 1 96.44 98 VAL A CA 1
ATOM 769 C C . VAL A 1 98 ? 7.422 3.799 13.383 1 96.44 98 VAL A C 1
ATOM 771 O O . VAL A 1 98 ? 7.328 5.008 13.172 1 96.44 98 VAL A O 1
ATOM 774 N N . SER A 1 99 ? 7.637 2.938 12.391 1 97.12 99 SER A N 1
ATOM 775 C CA . SER A 1 99 ? 7.793 3.375 11.008 1 97.12 99 SER A CA 1
ATOM 776 C C . SER A 1 99 ? 6.441 3.594 10.344 1 97.12 99 SER A C 1
ATOM 778 O O . SER A 1 99 ? 5.422 3.072 10.805 1 97.12 99 SER A O 1
ATOM 780 N N . PRO A 1 100 ? 6.441 4.367 9.227 1 96.62 100 PRO A N 1
ATOM 781 C CA . PRO A 1 100 ? 5.203 4.539 8.461 1 96.62 100 PRO A CA 1
ATOM 782 C C . PRO A 1 100 ? 4.609 3.213 7.996 1 96.62 100 PRO A C 1
ATOM 784 O O . PRO A 1 100 ? 3.391 3.031 8.031 1 96.62 100 PRO A O 1
ATOM 787 N N . ALA A 1 101 ? 5.469 2.246 7.578 1 97.38 101 ALA A N 1
ATOM 788 C CA . ALA A 1 101 ? 4.988 0.941 7.129 1 97.38 101 ALA A CA 1
ATOM 789 C C . ALA A 1 101 ? 4.293 0.194 8.266 1 97.38 101 ALA A C 1
ATOM 791 O O . ALA A 1 101 ? 3.244 -0.424 8.055 1 97.38 101 ALA A O 1
ATOM 792 N N . GLU A 1 102 ? 4.84 0.261 9.414 1 97.25 102 GLU A N 1
ATOM 793 C CA . GLU A 1 102 ? 4.238 -0.399 10.57 1 97.25 102 GLU A CA 1
ATOM 794 C C . GLU A 1 102 ? 2.891 0.222 10.922 1 97.25 102 GLU A C 1
ATOM 796 O O . GLU A 1 102 ? 1.95 -0.487 11.289 1 97.25 102 GLU A O 1
ATOM 801 N N . LEU A 1 103 ? 2.828 1.51 10.82 1 96.12 103 LEU A N 1
ATOM 802 C CA . LEU A 1 103 ? 1.595 2.207 11.164 1 96.12 103 LEU A CA 1
ATOM 803 C C . LEU A 1 103 ? 0.501 1.926 10.141 1 96.12 103 LEU A C 1
ATOM 805 O O . LEU A 1 103 ? -0.678 1.841 10.492 1 96.12 103 LEU A O 1
ATOM 809 N N . LEU A 1 104 ? 0.941 1.762 8.906 1 96.38 104 LEU A N 1
ATOM 810 C CA . LEU A 1 104 ? -0.042 1.617 7.836 1 96.38 104 LEU A CA 1
ATOM 811 C C . LEU A 1 104 ? -0.404 0.151 7.625 1 96.38 104 LEU A C 1
ATOM 813 O O . LEU A 1 104 ? -1.558 -0.173 7.336 1 96.38 104 LEU A O 1
ATOM 817 N N . MET A 1 105 ? 0.589 -0.746 7.777 1 96.81 105 MET A N 1
ATOM 818 C CA . MET A 1 105 ? 0.36 -2.123 7.352 1 96.81 105 MET A CA 1
ATOM 819 C C . MET A 1 105 ? 0.569 -3.094 8.508 1 96.81 105 MET A C 1
ATOM 821 O O . MET A 1 105 ? 0.354 -4.297 8.359 1 96.81 105 MET A O 1
ATOM 825 N N . GLY A 1 106 ? 1.007 -2.652 9.602 1 96.38 106 GLY A N 1
ATOM 826 C CA . GLY A 1 106 ? 1.138 -3.506 10.773 1 96.38 106 GLY A CA 1
ATOM 827 C C . GLY A 1 106 ? 2.299 -4.477 10.672 1 96.38 106 GLY A C 1
ATOM 828 O O . GLY A 1 106 ? 2.221 -5.598 11.18 1 96.38 106 GLY A O 1
ATOM 829 N N . ARG A 1 107 ? 3.283 -4.078 9.93 1 96.19 107 ARG A N 1
ATOM 830 C CA . ARG A 1 107 ? 4.453 -4.934 9.781 1 96.19 107 ARG A CA 1
ATOM 831 C C . ARG A 1 107 ? 5.652 -4.141 9.273 1 96.19 107 ARG A C 1
ATOM 833 O O . ARG A 1 107 ? 5.492 -3.139 8.578 1 96.19 107 ARG A O 1
ATOM 840 N N . LYS A 1 108 ? 6.793 -4.645 9.609 1 96.38 108 LYS A N 1
ATOM 841 C CA . LYS A 1 108 ? 8.008 -4.129 8.992 1 96.38 108 LYS A CA 1
ATOM 842 C C . LYS A 1 108 ? 8.188 -4.672 7.574 1 96.38 108 LYS A C 1
ATOM 844 O O . LYS A 1 108 ? 7.812 -5.812 7.289 1 96.38 108 LYS A O 1
ATOM 849 N N . ILE A 1 109 ? 8.703 -3.844 6.738 1 95.94 109 ILE A N 1
ATOM 850 C CA . ILE A 1 109 ? 8.906 -4.32 5.371 1 95.94 109 ILE A CA 1
ATOM 851 C C . ILE A 1 109 ? 10.367 -4.699 5.172 1 95.94 109 ILE A C 1
ATOM 853 O O . ILE A 1 109 ? 11.266 -4.066 5.738 1 95.94 109 ILE A O 1
ATOM 857 N N . LYS A 1 110 ? 10.586 -5.703 4.418 1 95.75 110 LYS A N 1
ATOM 858 C CA . LYS A 1 110 ? 11.938 -6.168 4.125 1 95.75 110 LYS A CA 1
ATOM 859 C C . LYS A 1 110 ? 12.664 -5.199 3.197 1 95.75 110 LYS A C 1
ATOM 861 O O . LYS A 1 110 ? 12.148 -4.844 2.135 1 95.75 110 LYS A O 1
ATOM 866 N N . MET A 1 111 ? 13.719 -4.836 3.59 1 93.5 111 MET A N 1
ATOM 867 C CA . MET A 1 111 ? 14.562 -3.936 2.812 1 93.5 111 MET A CA 1
ATOM 868 C C . MET A 1 111 ? 15.734 -4.691 2.188 1 93.5 111 MET A C 1
ATOM 870 O O . MET A 1 111 ? 15.719 -5.922 2.127 1 93.5 111 MET A O 1
ATOM 874 N N . THR A 1 112 ? 16.625 -3.906 1.66 1 87.44 112 THR A N 1
ATOM 875 C CA . THR A 1 112 ? 17.781 -4.512 1.007 1 87.44 112 THR A CA 1
ATOM 876 C C . THR A 1 112 ? 18.812 -4.965 2.039 1 87.44 112 THR A C 1
ATOM 878 O O . THR A 1 112 ? 19.672 -5.801 1.742 1 87.44 112 THR A O 1
ATOM 881 N N . LEU A 1 113 ? 18.609 -4.527 3.256 1 86.19 113 LEU A N 1
ATOM 882 C CA . LEU A 1 113 ? 19.531 -4.922 4.32 1 86.19 113 LEU A CA 1
ATOM 883 C C . LEU A 1 113 ? 19.062 -6.203 4.996 1 86.19 113 LEU A C 1
ATOM 885 O O . LEU A 1 113 ? 17.859 -6.391 5.207 1 86.19 113 LEU A O 1
ATOM 889 N N . PRO A 1 114 ? 20.047 -7.039 5.293 1 86.31 114 PRO A N 1
ATOM 890 C CA . PRO A 1 114 ? 19.656 -8.281 5.965 1 86.31 114 PRO A CA 1
ATOM 891 C C . PRO A 1 114 ? 18.969 -8.039 7.309 1 86.31 114 PRO A C 1
ATOM 893 O O . PRO A 1 114 ? 19.344 -7.113 8.031 1 86.31 114 PRO A O 1
ATOM 896 N N . THR A 1 115 ? 17.906 -8.766 7.531 1 89.38 115 THR A N 1
ATOM 897 C CA . THR A 1 115 ? 17.188 -8.703 8.797 1 89.38 115 THR A CA 1
ATOM 898 C C . THR A 1 115 ? 16.703 -10.094 9.211 1 89.38 115 THR A C 1
ATOM 900 O O . THR A 1 115 ? 16.562 -10.992 8.375 1 89.38 115 THR A O 1
ATOM 903 N N . LEU A 1 116 ? 16.547 -10.25 10.492 1 91.94 116 LEU A N 1
ATOM 904 C CA . LEU A 1 116 ? 16.016 -11.508 11 1 91.94 116 LEU A CA 1
ATOM 905 C C . LEU A 1 116 ? 14.562 -11.703 10.578 1 91.94 116 LEU A C 1
ATOM 907 O O . LEU A 1 116 ? 13.781 -10.75 10.602 1 91.94 116 LEU A O 1
ATOM 911 N N . GLU A 1 117 ? 14.273 -12.852 10.211 1 90.25 117 GLU A N 1
ATOM 912 C CA . GLU A 1 117 ? 12.914 -13.18 9.789 1 90.25 117 GLU A CA 1
ATOM 913 C C . GLU A 1 117 ? 11.898 -12.867 10.891 1 90.25 117 GLU A C 1
ATOM 915 O O . GLU A 1 117 ? 10.766 -12.484 10.602 1 90.25 117 GLU A O 1
ATOM 920 N N . SER A 1 118 ? 12.266 -13.023 12.102 1 92.25 118 SER A N 1
ATOM 921 C CA . SER A 1 118 ? 11.375 -12.781 13.234 1 92.25 118 SER A CA 1
ATOM 922 C C . SER A 1 118 ? 10.938 -11.328 13.289 1 92.25 118 SER A C 1
ATOM 924 O O . SER A 1 118 ? 9.836 -11.016 13.758 1 92.25 118 SER A O 1
ATOM 926 N N . ASN A 1 119 ? 11.797 -10.422 12.766 1 91.81 119 ASN A N 1
ATOM 927 C CA . ASN A 1 119 ? 11.484 -8.992 12.75 1 91.81 119 ASN A CA 1
ATOM 928 C C . ASN A 1 119 ? 10.43 -8.664 11.703 1 91.81 119 ASN A C 1
ATOM 930 O O . ASN A 1 119 ? 9.82 -7.59 11.75 1 91.81 119 ASN A O 1
ATOM 934 N N . LEU A 1 120 ? 10.266 -9.641 10.805 1 93.88 120 LEU A N 1
ATOM 935 C CA . LEU A 1 120 ? 9.375 -9.359 9.688 1 93.88 120 LEU A CA 1
ATOM 936 C C . LEU A 1 120 ? 8.008 -10 9.906 1 93.88 120 LEU A C 1
ATOM 938 O O . LEU A 1 120 ? 7.113 -9.867 9.062 1 93.88 120 LEU A O 1
ATOM 942 N N . GLN A 1 121 ? 7.891 -10.648 11.086 1 93.81 121 GLN A N 1
ATOM 943 C CA . GLN A 1 121 ? 6.57 -11.195 11.398 1 93.81 121 GLN A CA 1
ATOM 944 C C . GLN A 1 121 ? 5.566 -10.078 11.672 1 93.81 121 GLN A C 1
ATOM 946 O O . GLN A 1 121 ? 5.871 -9.125 12.391 1 93.81 121 GLN A O 1
ATOM 951 N N . PRO A 1 122 ? 4.461 -10.195 11.039 1 94.62 122 PRO A N 1
ATOM 952 C CA . PRO A 1 122 ? 3.465 -9.133 11.203 1 94.62 122 PRO A CA 1
ATOM 953 C C . PRO A 1 122 ? 3.047 -8.93 12.656 1 94.62 122 PRO A C 1
ATOM 955 O O . PRO A 1 122 ? 2.691 -9.898 13.336 1 94.62 122 PRO A O 1
ATOM 958 N N . ARG A 1 123 ? 3.117 -7.684 13.039 1 93.19 123 ARG A N 1
ATOM 959 C CA . ARG A 1 123 ? 2.705 -7.289 14.383 1 93.19 123 ARG A CA 1
ATOM 960 C C . ARG A 1 123 ? 2.357 -5.805 14.438 1 93.19 123 ARG A C 1
ATOM 962 O O . ARG A 1 123 ? 3.191 -4.953 14.125 1 93.19 123 ARG A O 1
ATOM 969 N N . TRP A 1 124 ? 1.154 -5.594 14.859 1 96.06 124 TRP A N 1
ATOM 970 C CA . TRP A 1 124 ? 0.781 -4.195 15.039 1 96.06 124 TRP A CA 1
ATOM 971 C C . TRP A 1 124 ? 1.461 -3.602 16.266 1 96.06 124 TRP A C 1
ATOM 973 O O . TRP A 1 124 ? 1.548 -4.25 17.312 1 96.06 124 TRP A O 1
ATOM 983 N N . PRO A 1 125 ? 1.916 -2.418 16.125 1 95.44 125 PRO A N 1
ATOM 984 C CA . PRO A 1 125 ? 2.348 -1.741 17.344 1 95.44 125 PRO A CA 1
ATOM 985 C C . PRO A 1 125 ? 1.183 -1.395 18.266 1 95.44 125 PRO A C 1
ATOM 987 O O . PRO A 1 125 ? 0.022 -1.45 17.859 1 95.44 125 PRO A O 1
ATOM 990 N N . ASP A 1 126 ? 1.55 -1.156 19.484 1 95.75 126 ASP A N 1
ATOM 991 C CA . ASP A 1 126 ? 0.513 -0.69 20.406 1 95.75 126 ASP A CA 1
ATOM 992 C C . ASP A 1 126 ? 0.029 0.707 20.016 1 95.75 126 ASP A C 1
ATOM 994 O O . ASP A 1 126 ? 0.675 1.704 20.344 1 95.75 126 ASP A O 1
ATOM 998 N N . LEU A 1 127 ? -1.064 0.728 19.422 1 94.31 127 LEU A N 1
ATOM 999 C CA . LEU A 1 127 ? -1.563 1.964 18.828 1 94.31 127 LEU A CA 1
ATOM 1000 C C . LEU A 1 127 ? -1.932 2.977 19.906 1 94.31 127 LEU A C 1
ATOM 1002 O O . LEU A 1 127 ? -1.874 4.188 19.688 1 94.31 127 LEU A O 1
ATOM 1006 N N . ARG A 1 128 ? -2.332 2.527 21.016 1 94.69 128 ARG A N 1
ATOM 1007 C CA . ARG A 1 128 ? -2.619 3.443 22.125 1 94.69 128 ARG A CA 1
ATOM 1008 C C . ARG A 1 128 ? -1.356 4.172 22.578 1 94.69 128 ARG A C 1
ATOM 1010 O O . ARG A 1 128 ? -1.379 5.383 22.797 1 94.69 128 ARG A O 1
ATOM 1017 N N . VAL A 1 129 ? -0.327 3.367 22.672 1 96.06 129 VAL A N 1
ATOM 1018 C CA . VAL A 1 129 ? 0.954 3.943 23.062 1 96.06 129 VAL A CA 1
ATOM 1019 C C . VAL A 1 129 ? 1.434 4.918 22 1 96.06 129 VAL A C 1
ATOM 1021 O O . VAL A 1 129 ? 1.925 6.008 22.312 1 96.06 129 VAL A O 1
ATOM 1024 N N . VAL A 1 130 ? 1.312 4.523 20.766 1 96.06 130 VAL A N 1
ATOM 1025 C CA . VAL A 1 130 ? 1.73 5.367 19.656 1 96.06 130 VAL A CA 1
ATOM 1026 C C . VAL A 1 130 ? 0.974 6.691 19.688 1 96.06 130 VAL A C 1
ATOM 1028 O O . VAL A 1 130 ? 1.571 7.762 19.531 1 96.06 130 VAL A O 1
ATOM 1031 N N . ARG A 1 131 ? -0.318 6.625 19.875 1 95 131 ARG A N 1
ATOM 1032 C CA . ARG A 1 131 ? -1.149 7.824 19.938 1 95 131 ARG A CA 1
ATOM 1033 C C . ARG A 1 131 ? -0.742 8.719 21.094 1 95 131 ARG A C 1
ATOM 1035 O O . ARG A 1 131 ? -0.704 9.945 20.969 1 95 131 ARG A O 1
ATOM 1042 N N . SER A 1 132 ? -0.505 8.102 22.188 1 96 132 SER A N 1
ATOM 1043 C CA . SER A 1 132 ? -0.093 8.852 23.375 1 96 132 SER A CA 1
ATOM 1044 C C . SER A 1 132 ? 1.237 9.562 23.141 1 96 132 SER A C 1
ATOM 1046 O O . SER A 1 132 ? 1.384 10.742 23.469 1 96 132 SER A O 1
ATOM 1048 N N . LYS A 1 133 ? 2.18 8.844 22.594 1 94.69 133 LYS A N 1
ATOM 1049 C CA . LYS A 1 133 ? 3.479 9.438 22.297 1 94.69 133 LYS A CA 1
ATOM 1050 C C . LYS A 1 133 ? 3.342 10.578 21.297 1 94.69 133 LYS A C 1
ATOM 1052 O O . LYS A 1 133 ? 3.99 11.617 21.422 1 94.69 133 LYS A O 1
ATOM 1057 N N . ASP A 1 134 ? 2.561 10.359 20.328 1 93.06 134 ASP A N 1
ATOM 1058 C CA . ASP A 1 134 ? 2.32 11.383 19.312 1 93.06 134 ASP A CA 1
ATOM 1059 C C . ASP A 1 134 ? 1.712 12.641 19.938 1 93.06 134 ASP A C 1
ATOM 1061 O O . ASP A 1 134 ? 2.133 13.758 19.641 1 93.06 134 ASP A O 1
ATOM 1065 N N . ALA A 1 135 ? 0.747 12.453 20.781 1 93.62 135 ALA A N 1
ATOM 1066 C CA . ALA A 1 135 ? 0.089 13.57 21.469 1 93.62 135 ALA A CA 1
ATOM 1067 C C . ALA A 1 135 ? 1.077 14.344 22.344 1 93.62 135 ALA A C 1
ATOM 1069 O O . ALA A 1 135 ? 1.07 15.57 22.344 1 93.62 135 ALA A O 1
ATOM 1070 N N . ASN A 1 136 ? 1.866 13.594 23 1 93.31 136 ASN A N 1
ATOM 1071 C CA . ASN A 1 136 ? 2.863 14.227 23.859 1 93.31 136 ASN A CA 1
ATOM 1072 C C . ASN A 1 136 ? 3.859 15.055 23.047 1 93.31 136 ASN A C 1
ATOM 1074 O O . ASN A 1 136 ? 4.211 16.172 23.438 1 93.31 136 ASN A O 1
ATOM 1078 N N . GLU A 1 137 ? 4.305 14.461 21.984 1 90.75 137 GLU A N 1
ATOM 1079 C CA . GLU A 1 137 ? 5.258 15.172 21.141 1 90.75 137 GLU A CA 1
ATOM 1080 C C . GLU A 1 137 ? 4.633 16.422 20.531 1 90.75 137 GLU A C 1
ATOM 1082 O O . GLU A 1 137 ? 5.293 17.469 20.406 1 90.75 137 GLU A O 1
ATOM 1087 N N . LYS A 1 138 ? 3.416 16.359 20.141 1 86.5 138 LYS A N 1
ATOM 1088 C CA . LYS A 1 138 ? 2.713 17.516 19.594 1 86.5 138 LYS A CA 1
ATOM 1089 C C . LYS A 1 138 ? 2.57 18.625 20.641 1 86.5 138 LYS A C 1
ATOM 1091 O O . LYS A 1 138 ? 2.744 19.812 20.328 1 86.5 138 LYS A O 1
ATOM 1096 N N . ARG A 1 139 ? 2.289 18.234 21.828 1 88.81 139 ARG A N 1
ATOM 1097 C CA . ARG A 1 139 ? 2.178 19.188 22.922 1 88.81 139 ARG A CA 1
ATOM 1098 C C . ARG A 1 139 ? 3.514 19.875 23.188 1 88.81 139 ARG A C 1
ATOM 1100 O O . ARG A 1 139 ? 3.566 21.094 23.375 1 88.81 139 ARG A O 1
ATOM 1107 N N . ARG A 1 140 ? 4.473 19.078 23.219 1 88.12 140 ARG A N 1
ATOM 1108 C CA . ARG A 1 140 ? 5.809 19.625 23.438 1 88.12 140 ARG A CA 1
ATOM 1109 C C . ARG A 1 140 ? 6.191 20.609 22.344 1 88.12 140 ARG A C 1
ATOM 1111 O O . ARG A 1 140 ? 6.691 21.703 22.625 1 88.12 140 ARG A O 1
ATOM 1118 N N . GLN A 1 141 ? 6.004 20.188 21.109 1 83.25 141 GLN A N 1
ATOM 1119 C CA . GLN A 1 141 ? 6.32 21.062 19.969 1 83.25 141 GLN A CA 1
ATOM 1120 C C . GLN A 1 141 ? 5.512 22.344 20.031 1 83.25 141 GLN A C 1
ATOM 1122 O O . GLN A 1 141 ? 6.031 23.422 19.734 1 83.25 141 GLN A O 1
ATOM 1127 N N . ALA A 1 142 ? 4.277 22.188 20.391 1 81.44 142 ALA A N 1
ATOM 1128 C CA . ALA A 1 142 ? 3.422 23.359 20.516 1 81.44 142 ALA A CA 1
ATOM 1129 C C . ALA A 1 142 ? 3.936 24.297 21.625 1 81.44 142 ALA A C 1
ATOM 1131 O O . ALA A 1 142 ? 3.961 25.516 21.438 1 81.44 142 ALA A O 1
ATOM 1132 N N . PHE A 1 143 ? 4.316 23.703 22.672 1 80.69 143 PHE A N 1
ATOM 1133 C CA . PHE A 1 143 ? 4.84 24.484 23.797 1 80.69 143 PHE A CA 1
ATOM 1134 C C . PHE A 1 143 ? 6.066 25.281 23.375 1 80.69 143 PHE A C 1
ATOM 1136 O O . PHE A 1 143 ? 6.113 26.5 23.578 1 80.69 143 PHE A O 1
ATOM 1143 N N . TYR A 1 144 ? 7.062 24.609 22.812 1 79.5 144 TYR A N 1
ATOM 1144 C CA . TYR A 1 144 ? 8.305 25.266 22.438 1 79.5 144 TYR A CA 1
ATOM 1145 C C . TYR A 1 144 ? 8.062 26.266 21.297 1 79.5 144 TYR A C 1
ATOM 1147 O O . TYR A 1 144 ? 8.695 27.312 21.25 1 79.5 144 TYR A O 1
ATOM 1155 N N . TYR A 1 145 ? 7.168 25.875 20.453 1 76.56 145 TYR A N 1
ATOM 1156 C CA . TYR A 1 145 ? 6.805 26.812 19.391 1 76.56 145 TYR A CA 1
ATOM 1157 C C . TYR A 1 145 ? 6.191 28.078 19.969 1 76.56 145 TYR A C 1
ATOM 1159 O O . TYR A 1 145 ? 6.555 29.188 19.578 1 76.56 145 TYR A O 1
ATOM 1167 N N . ASN A 1 146 ? 5.281 27.859 20.891 1 72.44 146 ASN A N 1
ATOM 1168 C CA . ASN A 1 146 ? 4.621 28.984 21.531 1 72.44 146 ASN A CA 1
ATOM 1169 C C . ASN A 1 146 ? 5.598 29.812 22.359 1 72.44 146 ASN A C 1
ATOM 1171 O O . ASN A 1 146 ? 5.496 31.031 22.422 1 72.44 146 ASN A O 1
ATOM 1175 N N . ARG A 1 147 ? 6.41 29.047 23 1 67.81 147 ARG A N 1
ATOM 1176 C CA . ARG A 1 147 ? 7.434 29.719 23.797 1 67.81 147 ARG A CA 1
ATOM 1177 C C . ARG A 1 147 ? 8.336 30.578 22.906 1 67.81 147 ARG A C 1
ATOM 1179 O O . ARG A 1 147 ? 8.672 31.703 23.266 1 67.81 147 ARG A O 1
ATOM 1186 N N . ARG A 1 148 ? 8.812 29.906 21.859 1 63.75 148 ARG A N 1
ATOM 1187 C CA . ARG A 1 148 ? 9.711 30.594 20.953 1 63.75 148 ARG A CA 1
ATOM 1188 C C . ARG A 1 148 ? 9 31.734 20.219 1 63.75 148 ARG A C 1
ATOM 1190 O O . ARG A 1 148 ? 9.57 32.812 20.031 1 63.75 148 ARG A O 1
ATOM 1197 N N . HIS A 1 149 ? 7.934 31.391 19.75 1 61 149 HIS A N 1
ATOM 1198 C CA . HIS A 1 149 ? 7.203 32.375 18.969 1 61 149 HIS A CA 1
ATOM 1199 C C . HIS A 1 149 ? 6.234 33.156 19.844 1 61 149 HIS A C 1
ATOM 1201 O O . HIS A 1 149 ? 5.742 34.219 19.438 1 61 149 HIS A O 1
ATOM 1207 N N . GLY A 1 150 ? 5.797 32.438 20.938 1 52.06 150 GLY A N 1
ATOM 1208 C CA . GLY A 1 150 ? 4.93 33.062 21.938 1 52.06 150 GLY A CA 1
ATOM 1209 C C . GLY A 1 150 ? 5.68 33.969 22.891 1 52.06 150 GLY A C 1
ATOM 1210 O O . GLY A 1 150 ? 5.074 34.594 23.766 1 52.06 150 GLY A O 1
ATOM 1211 N N . ALA A 1 151 ? 6.961 33.469 23.25 1 47.19 151 ALA A N 1
ATOM 1212 C CA . ALA A 1 151 ? 7.559 34.25 24.328 1 47.19 151 ALA A CA 1
ATOM 1213 C C . ALA A 1 151 ? 7.266 35.75 24.156 1 47.19 151 ALA A C 1
ATOM 1215 O O . ALA A 1 151 ? 7.199 36.5 25.125 1 47.19 151 ALA A O 1
ATOM 1216 N N . LYS A 1 152 ? 7.652 36.438 23.125 1 44.66 152 LYS A N 1
ATOM 1217 C CA . LYS A 1 152 ? 7.473 37.844 23.484 1 44.66 152 LYS A CA 1
ATOM 1218 C C . LYS A 1 152 ? 5.992 38.188 23.578 1 44.66 152 LYS A C 1
ATOM 1220 O O . LYS A 1 152 ? 5.277 38.188 22.578 1 44.66 152 LYS A O 1
ATOM 1225 N N . PRO A 1 153 ? 5.258 37.594 24.594 1 45.91 153 PRO A N 1
ATOM 1226 C CA . PRO A 1 153 ? 3.916 38.156 24.766 1 45.91 153 PRO A CA 1
ATOM 1227 C C . PRO A 1 153 ? 3.797 39.594 24.266 1 45.91 153 PRO A C 1
ATOM 1229 O O . PRO A 1 153 ? 4.605 40.438 24.625 1 45.91 153 PRO A O 1
ATOM 1232 N N . LEU A 1 154 ? 3.551 39.656 23.062 1 52 154 LEU A N 1
ATOM 1233 C CA . LEU A 1 154 ? 3.439 41.094 22.719 1 52 154 LEU A CA 1
ATOM 1234 C C . LEU A 1 154 ? 2.477 41.781 23.672 1 52 154 LEU A C 1
ATOM 1236 O O . LEU A 1 154 ? 1.425 41.25 24.016 1 52 154 LEU A O 1
ATOM 1240 N N . PRO A 1 155 ? 2.941 42.594 24.406 1 54.09 155 PRO A N 1
ATOM 1241 C CA . PRO A 1 155 ? 2.072 43.312 25.359 1 54.09 155 PRO A CA 1
ATOM 1242 C C . PRO A 1 155 ? 0.678 43.562 24.797 1 54.09 155 PRO A C 1
ATOM 1244 O O . PRO A 1 155 ? 0.533 43.875 23.609 1 54.09 155 PRO A O 1
ATOM 1247 N N . PRO A 1 156 ? -0.383 43.031 25.484 1 57.88 156 PRO A N 1
ATOM 1248 C CA . PRO A 1 156 ? -1.726 43.375 25 1 57.88 156 PRO A CA 1
ATOM 1249 C C . PRO A 1 156 ? -1.855 44.844 24.578 1 57.88 156 PRO A C 1
ATOM 1251 O O . PRO A 1 156 ? -1.219 45.719 25.188 1 57.88 156 PRO A O 1
ATOM 1254 N N . LEU A 1 157 ? -2.371 45.062 23.422 1 62.03 157 LEU A N 1
ATOM 1255 C CA . LEU A 1 157 ? -2.596 46.469 23 1 62.03 157 LEU A CA 1
ATOM 1256 C C . LEU A 1 157 ? -3.916 46.969 23.547 1 62.03 157 LEU A C 1
ATOM 1258 O O . LEU A 1 157 ? -4.855 46.219 23.766 1 62.03 157 LEU A O 1
ATOM 1262 N N . LYS A 1 158 ? -3.891 48.094 24.203 1 67.31 158 LYS A N 1
ATOM 1263 C CA . LYS A 1 158 ? -5.094 48.781 24.688 1 67.31 158 LYS A CA 1
ATOM 1264 C C . LYS A 1 158 ? -5.762 49.562 23.578 1 67.31 158 LYS A C 1
ATOM 1266 O O . LYS A 1 158 ? -5.094 50.031 22.641 1 67.31 158 LYS A O 1
ATOM 1271 N N . PRO A 1 159 ? -7.148 49.562 23.75 1 73.06 159 PRO A N 1
ATOM 1272 C CA . PRO A 1 159 ? -7.797 50.469 22.797 1 73.06 159 PRO A CA 1
ATOM 1273 C C . PRO A 1 159 ? -7.199 51.844 22.812 1 73.06 159 PRO A C 1
ATOM 1275 O O . PRO A 1 159 ? -6.977 52.438 23.891 1 73.06 159 PRO A O 1
ATOM 1278 N N . GLY A 1 160 ? -6.777 52.406 21.672 1 73.88 160 GLY A N 1
ATOM 1279 C CA . GLY A 1 160 ? -6.18 53.75 21.562 1 73.88 160 GLY A CA 1
ATOM 1280 C C . GLY A 1 160 ? -4.695 53.688 21.266 1 73.88 160 GLY A C 1
ATOM 1281 O O . GLY A 1 160 ? -4.09 54.719 20.953 1 73.88 160 GLY A O 1
ATOM 1282 N N . ASP A 1 161 ? -4.137 52.625 21.359 1 72.69 161 ASP A N 1
ATOM 1283 C CA . ASP A 1 161 ? -2.695 52.5 21.141 1 72.69 161 ASP A CA 1
ATOM 1284 C C . ASP A 1 161 ? -2.35 52.688 19.656 1 72.69 161 ASP A C 1
ATOM 1286 O O . ASP A 1 161 ? -3.045 52.188 18.781 1 72.69 161 ASP A O 1
ATOM 1290 N N . ALA A 1 162 ? -1.4 53.594 19.453 1 74.38 162 ALA A N 1
ATOM 1291 C CA . ALA A 1 162 ? -0.885 53.75 18.094 1 74.38 162 ALA A CA 1
ATOM 1292 C C . ALA A 1 162 ? -0.004 52.562 17.703 1 74.38 162 ALA A C 1
ATOM 1294 O O . ALA A 1 162 ? 0.896 52.188 18.438 1 74.38 162 ALA A O 1
ATOM 1295 N N . ILE A 1 163 ? -0.44 51.938 16.656 1 74.56 163 ILE A N 1
ATOM 1296 C CA . ILE A 1 163 ? 0.292 50.75 16.234 1 74.56 163 ILE A CA 1
ATOM 1297 C C . ILE A 1 163 ? 0.635 50.844 14.758 1 74.56 163 ILE A C 1
ATOM 1299 O O . ILE A 1 163 ? 0.061 51.656 14.031 1 74.56 163 ILE A O 1
ATOM 1303 N N . LEU A 1 164 ? 1.697 50.156 14.336 1 74.56 164 LEU A N 1
ATOM 1304 C CA . LEU A 1 164 ? 1.981 49.938 12.922 1 74.56 164 LEU A CA 1
ATOM 1305 C C . LEU A 1 164 ? 1.513 48.562 12.477 1 74.56 164 LEU A C 1
ATOM 1307 O O . LEU A 1 164 ? 1.758 47.562 13.172 1 74.56 164 LEU A O 1
ATOM 1311 N N . SER A 1 165 ? 0.598 48.625 11.617 1 68.81 165 SER A N 1
ATOM 1312 C CA . SER A 1 165 ? 0.057 47.375 11.086 1 68.81 165 SER A CA 1
ATOM 1313 C C . SER A 1 165 ? 0.791 46.969 9.812 1 68.81 165 SER A C 1
ATOM 1315 O O . SER A 1 165 ? 1.203 47.812 9.016 1 68.81 165 SER A O 1
ATOM 1317 N N . LYS A 1 166 ? 1.166 45.75 9.734 1 64.88 166 LYS A N 1
ATOM 1318 C CA . LYS A 1 166 ? 1.759 45.188 8.531 1 64.88 166 LYS A CA 1
ATOM 1319 C C . LYS A 1 166 ? 0.708 44.469 7.688 1 64.88 166 LYS A C 1
ATOM 1321 O O . LYS A 1 166 ? -0.134 43.75 8.227 1 64.88 166 LYS A O 1
ATOM 1326 N N . LEU A 1 167 ? 0.498 44.875 6.422 1 57.53 167 LEU A N 1
ATOM 1327 C CA . LEU A 1 167 ? -0.403 44.156 5.527 1 57.53 167 LEU A CA 1
ATOM 1328 C C . LEU A 1 167 ? 0.195 42.812 5.109 1 57.53 167 LEU A C 1
ATOM 1330 O O . LEU A 1 167 ? 1.417 42.656 5.121 1 57.53 167 LEU A O 1
ATOM 1334 N N . ASP A 1 168 ? -0.667 41.781 4.922 1 54.69 168 ASP A N 1
ATOM 1335 C CA . ASP A 1 168 ? -0.3 40.406 4.613 1 54.69 168 ASP A CA 1
ATOM 1336 C C . ASP A 1 168 ? 0.747 40.375 3.5 1 54.69 168 ASP A C 1
ATOM 1338 O O . ASP A 1 168 ? 1.648 39.531 3.531 1 54.69 168 ASP A O 1
ATOM 1342 N N . HIS A 1 169 ? 0.666 41.25 2.621 1 52.12 169 HIS A N 1
ATOM 1343 C CA . HIS A 1 169 ? 1.561 41.188 1.47 1 52.12 169 HIS A CA 1
ATOM 1344 C C . HIS A 1 169 ? 2.732 42.125 1.627 1 52.12 169 HIS A C 1
ATOM 1346 O O . HIS A 1 169 ? 3.623 42.188 0.774 1 52.12 169 HIS A O 1
ATOM 1352 N N . GLN A 1 170 ? 2.734 42.938 2.678 1 54.19 170 GLN A N 1
ATOM 1353 C CA . GLN A 1 170 ? 3.795 43.938 2.764 1 54.19 170 GLN A CA 1
ATOM 1354 C C . GLN A 1 170 ? 4.816 43.562 3.834 1 54.19 170 GLN A C 1
ATOM 1356 O O . GLN A 1 170 ? 4.453 43.031 4.887 1 54.19 170 GLN A O 1
ATOM 1361 N N . ASN A 1 171 ? 6.055 43.406 3.486 1 55.94 171 ASN A N 1
ATOM 1362 C CA . ASN A 1 171 ? 7.164 43.125 4.387 1 55.94 171 ASN A CA 1
ATOM 1363 C C . ASN A 1 171 ? 7.484 44.312 5.293 1 55.94 171 ASN A C 1
ATOM 1365 O O . ASN A 1 171 ? 8.32 44.188 6.191 1 55.94 171 ASN A O 1
ATOM 1369 N N . THR A 1 172 ? 6.988 45.469 5.023 1 57.5 172 THR A N 1
ATOM 1370 C CA . THR A 1 172 ? 7.398 46.625 5.812 1 57.5 172 THR A CA 1
ATOM 1371 C C . THR A 1 172 ? 6.289 47.031 6.773 1 57.5 172 THR A C 1
ATOM 1373 O O . THR A 1 172 ? 5.105 46.875 6.469 1 57.5 172 THR A O 1
ATOM 1376 N N . TRP A 1 173 ? 6.715 47.281 8.016 1 58.97 173 TRP A N 1
ATOM 1377 C CA . TRP A 1 173 ? 5.844 47.906 9 1 58.97 173 TRP A CA 1
ATOM 1378 C C . TRP A 1 173 ? 5.535 49.344 8.617 1 58.97 173 TRP A C 1
ATOM 1380 O O . TRP A 1 173 ? 6.453 50.125 8.375 1 58.97 173 TRP A O 1
ATOM 1390 N N . GLY A 1 174 ? 4.266 49.656 7.992 1 61.91 174 GLY A N 1
ATOM 1391 C CA . GLY A 1 174 ? 4.152 51.031 7.535 1 61.91 174 GLY A CA 1
ATOM 1392 C C . GLY A 1 174 ? 2.766 51.594 7.73 1 61.91 174 GLY A C 1
ATOM 1393 O O . GLY A 1 174 ? 2.564 52.812 7.566 1 61.91 174 GLY A O 1
ATOM 1394 N N . THR A 1 175 ? 1.791 50.844 8 1 61.84 175 THR A N 1
ATOM 1395 C CA . THR A 1 175 ? 0.479 51.5 8.07 1 61.84 175 THR A CA 1
ATOM 1396 C C . THR A 1 175 ? 0.112 51.812 9.516 1 61.84 175 THR A C 1
ATOM 1398 O O . THR A 1 175 ? -0.178 50.906 10.305 1 61.84 175 THR A O 1
ATOM 1401 N N . PRO A 1 176 ? 0.261 53.094 9.891 1 70.69 176 PRO A N 1
ATOM 1402 C CA . PRO A 1 176 ? -0.13 53.5 11.242 1 70.69 176 PRO A CA 1
ATOM 1403 C C . PRO A 1 176 ? -1.609 53.219 11.523 1 70.69 176 PRO A C 1
ATOM 1405 O O . PRO A 1 176 ? -2.455 53.469 10.656 1 70.69 176 PRO A O 1
ATOM 1408 N N . ALA A 1 177 ? -1.934 52.5 12.539 1 76.31 177 ALA A N 1
ATOM 1409 C CA . ALA A 1 177 ? -3.305 52.219 12.969 1 76.31 177 ALA A CA 1
ATOM 1410 C C . ALA A 1 177 ? -3.432 52.312 14.484 1 76.31 177 ALA A C 1
ATOM 1412 O O . ALA A 1 177 ? -2.426 52.406 15.195 1 76.31 177 ALA A O 1
ATOM 1413 N N . VAL A 1 178 ? -4.699 52.594 14.859 1 76.69 178 VAL A N 1
ATOM 1414 C CA . VAL A 1 178 ? -4.996 52.656 16.297 1 76.69 178 VAL A CA 1
ATOM 1415 C C . VAL A 1 178 ? -5.84 51.438 16.688 1 76.69 178 VAL A C 1
ATOM 1417 O O . VAL A 1 178 ? -6.723 51 15.93 1 76.69 178 VAL A O 1
ATOM 1420 N N . VAL A 1 179 ? -5.516 50.875 17.75 1 76.62 179 VAL A N 1
ATOM 1421 C CA . VAL A 1 179 ? -6.27 49.719 18.234 1 76.62 179 VAL A CA 1
ATOM 1422 C C . VAL A 1 179 ? -7.664 50.156 18.688 1 76.62 179 VAL A C 1
ATOM 1424 O O . VAL A 1 179 ? -7.801 51.031 19.547 1 76.62 179 VAL A O 1
ATOM 1427 N N . ALA A 1 180 ? -8.695 49.688 18 1 76.19 180 ALA A N 1
ATOM 1428 C CA . ALA A 1 180 ? -10.062 50.062 18.375 1 76.19 180 ALA A CA 1
ATOM 1429 C C . ALA A 1 180 ? -10.602 49.125 19.453 1 76.19 180 ALA A C 1
ATOM 1431 O O . ALA A 1 180 ? -11.414 49.531 20.281 1 76.19 180 ALA A O 1
ATOM 1432 N N . GLY A 1 181 ? -10.25 47.906 19.484 1 72.06 181 GLY A N 1
ATOM 1433 C CA . GLY A 1 181 ? -10.75 47 20.484 1 72.06 181 GLY A CA 1
ATOM 1434 C C . GLY A 1 181 ? -10.289 45.562 20.281 1 72.06 181 GLY A C 1
ATOM 1435 O O . GLY A 1 181 ? -9.531 45.281 19.344 1 72.06 181 GLY A O 1
ATOM 1436 N N . ASP A 1 182 ? -10.609 44.781 21.281 1 65.5 182 ASP A N 1
ATOM 1437 C CA . ASP A 1 182 ? -10.352 43.344 21.203 1 65.5 182 ASP A CA 1
ATOM 1438 C C . ASP A 1 182 ? -11.383 42.656 20.312 1 65.5 182 ASP A C 1
ATOM 1440 O O . ASP A 1 182 ? -12.547 43.031 20.266 1 65.5 182 ASP A O 1
ATOM 1444 N N . SER A 1 183 ? -10.828 41.812 19.438 1 61.44 183 SER A N 1
ATOM 1445 C CA . SER A 1 183 ? -11.766 41 18.672 1 61.44 183 SER A CA 1
ATOM 1446 C C . SER A 1 183 ? -12.188 39.75 19.453 1 61.44 183 SER A C 1
ATOM 1448 O O . SER A 1 183 ? -11.609 39.438 20.484 1 61.44 183 SER A O 1
ATOM 1450 N N . THR A 1 184 ? -13.258 39.031 19.016 1 58.56 184 THR A N 1
ATOM 1451 C CA . THR A 1 184 ? -13.883 37.875 19.641 1 58.56 184 THR A CA 1
ATOM 1452 C C . THR A 1 184 ? -12.938 36.656 19.625 1 58.56 184 THR A C 1
ATOM 1454 O O . THR A 1 184 ? -13.156 35.688 20.344 1 58.56 184 THR A O 1
ATOM 1457 N N . THR A 1 185 ? -12.062 36.812 18.844 1 58.38 185 THR A N 1
ATOM 1458 C CA . THR A 1 185 ? -11.156 35.688 18.75 1 58.38 185 THR A CA 1
ATOM 1459 C C . THR A 1 185 ? -9.844 35.969 19.469 1 58.38 185 THR A C 1
ATOM 1461 O O . THR A 1 185 ? -9.406 37.125 19.531 1 58.38 185 THR A O 1
ATOM 1464 N N . PRO A 1 186 ? -9.383 35.062 20.109 1 60.91 186 PRO A N 1
ATOM 1465 C CA . PRO A 1 186 ? -8.117 35.25 20.812 1 60.91 186 PRO A CA 1
ATOM 1466 C C . PRO A 1 186 ? -6.992 35.719 19.891 1 60.91 186 PRO A C 1
ATOM 1468 O O . PRO A 1 186 ? -6.914 35.281 18.734 1 60.91 186 PRO A O 1
ATOM 1471 N N . ARG A 1 187 ? -6.164 36.812 20.234 1 65.19 187 ARG A N 1
ATOM 1472 C CA . ARG A 1 187 ? -4.965 37.406 19.625 1 65.19 187 ARG A CA 1
ATOM 1473 C C . ARG A 1 187 ? -5.32 38.219 18.391 1 65.19 187 ARG A C 1
ATOM 1475 O O . ARG A 1 187 ? -4.453 38.5 17.562 1 65.19 187 ARG A O 1
ATOM 1482 N N . SER A 1 188 ? -6.578 38.375 18.297 1 71.31 188 SER A N 1
ATOM 1483 C CA . SER A 1 188 ? -7.016 39.219 17.188 1 71.31 188 SER A CA 1
ATOM 1484 C C . SER A 1 188 ? -7.496 40.594 17.688 1 71.31 188 SER A C 1
ATOM 1486 O O . SER A 1 188 ? -8.133 40.688 18.734 1 71.31 188 SER A O 1
ATOM 1488 N N . TYR A 1 189 ? -7.066 41.656 17.047 1 75 189 TYR A N 1
ATOM 1489 C CA . TYR A 1 189 ? -7.434 43.031 17.375 1 75 189 TYR A CA 1
ATOM 1490 C C . TYR A 1 189 ? -8.094 43.719 16.188 1 75 189 TYR A C 1
ATOM 1492 O O . TYR A 1 189 ? -7.777 43.438 15.039 1 75 189 TYR A O 1
ATOM 1500 N N . ILE A 1 190 ? -9.07 44.469 16.547 1 78 190 ILE A N 1
ATOM 1501 C CA . ILE A 1 190 ? -9.641 45.375 15.547 1 78 190 ILE A CA 1
ATOM 1502 C C . ILE A 1 190 ? -8.844 46.656 15.508 1 78 190 ILE A C 1
ATOM 1504 O O . ILE A 1 190 ? -8.703 47.344 16.531 1 78 190 ILE A O 1
ATOM 1508 N N . VAL A 1 191 ? -8.281 46.938 14.344 1 76.94 191 VAL A N 1
ATOM 1509 C CA . VAL A 1 191 ? -7.465 48.156 14.203 1 76.94 191 VAL A CA 1
ATOM 1510 C C . VAL A 1 191 ? -8.117 49.094 13.195 1 76.94 191 VAL A C 1
ATOM 1512 O O . VAL A 1 191 ? -8.758 48.656 12.242 1 76.94 191 VAL A O 1
ATOM 1515 N N . GLU A 1 192 ? -8.07 50.375 13.555 1 78.81 192 GLU A N 1
ATOM 1516 C CA . GLU A 1 192 ? -8.57 51.406 12.68 1 78.81 192 GLU A CA 1
ATOM 1517 C C . GLU A 1 192 ? -7.43 52.156 12.008 1 78.81 192 GLU A C 1
ATOM 1519 O O . GLU A 1 192 ? -6.543 52.688 12.68 1 78.81 192 GLU A O 1
ATOM 1524 N N . THR A 1 193 ? -7.473 52.094 10.734 1 77.25 193 THR A N 1
ATOM 1525 C CA . THR A 1 193 ? -6.453 52.812 9.977 1 77.25 193 THR A CA 1
ATOM 1526 C C . THR A 1 193 ? -6.777 54.312 9.906 1 77.25 193 THR A C 1
ATOM 1528 O O . THR A 1 193 ? -7.883 54.719 10.25 1 77.25 193 THR A O 1
ATOM 1531 N N . HIS A 1 194 ? -5.707 55.125 9.531 1 73.94 194 HIS A N 1
ATOM 1532 C CA . HIS A 1 194 ? -5.891 56.562 9.398 1 73.94 194 HIS A CA 1
ATOM 1533 C C . HIS A 1 194 ? -6.941 56.875 8.344 1 73.94 194 HIS A C 1
ATOM 1535 O O . HIS A 1 194 ? -7.559 57.969 8.383 1 73.94 194 HIS A O 1
ATOM 1541 N N . GLN A 1 195 ? -7.172 55.938 7.531 1 70.62 195 GLN A N 1
ATOM 1542 C CA . GLN A 1 195 ? -8.18 56.188 6.5 1 70.62 195 GLN A CA 1
ATOM 1543 C C . GLN A 1 195 ? -9.57 55.781 6.98 1 70.62 195 GLN A C 1
ATOM 1545 O O . GLN A 1 195 ? -10.547 55.906 6.246 1 70.62 195 GLN A O 1
ATOM 1550 N N . GLY A 1 196 ? -9.688 55.344 8.242 1 70.19 196 GLY A N 1
ATOM 1551 C CA . GLY A 1 196 ? -10.992 55.062 8.812 1 70.19 196 GLY A CA 1
ATOM 1552 C C . GLY A 1 196 ? -11.438 53.625 8.609 1 70.19 196 GLY A C 1
ATOM 1553 O O . GLY A 1 196 ? -12.562 53.25 8.961 1 70.19 196 GLY A O 1
ATOM 1554 N N . ALA A 1 197 ? -10.617 52.875 8.055 1 74.88 197 ALA A N 1
ATOM 1555 C CA . ALA A 1 197 ? -11.016 51.5 7.824 1 74.88 197 ALA A CA 1
ATOM 1556 C C . ALA A 1 197 ? -10.688 50.625 9.031 1 74.88 197 ALA A C 1
ATOM 1558 O O . ALA A 1 197 ? -9.672 50.844 9.703 1 74.88 197 ALA A O 1
ATOM 1559 N N . THR A 1 198 ? -11.656 49.75 9.336 1 77.69 198 THR A N 1
ATOM 1560 C CA . THR A 1 198 ? -11.469 48.812 10.43 1 77.69 198 THR A CA 1
ATOM 1561 C C . THR A 1 198 ? -11.016 47.438 9.906 1 77.69 198 THR A C 1
ATOM 1563 O O . THR A 1 198 ? -11.641 46.875 9.008 1 77.69 198 THR A O 1
ATOM 1566 N N . LEU A 1 199 ? -9.844 47.062 10.367 1 77.19 199 LEU A N 1
ATOM 1567 C CA . LEU A 1 199 ? -9.289 45.812 9.945 1 77.19 199 LEU A CA 1
ATOM 1568 C C . LEU A 1 199 ? -9.055 44.875 11.141 1 77.19 199 LEU A C 1
ATOM 1570 O O . LEU A 1 199 ? -8.75 45.344 12.242 1 77.19 199 LEU A O 1
ATOM 1574 N N . ARG A 1 200 ? -9.328 43.656 10.906 1 76.62 200 ARG A N 1
ATOM 1575 C CA . ARG A 1 200 ? -8.992 42.656 11.914 1 76.62 200 ARG A CA 1
ATOM 1576 C C . ARG A 1 200 ? -7.613 42.062 11.656 1 76.62 200 ARG A C 1
ATOM 1578 O O . ARG A 1 200 ? -7.332 41.594 10.547 1 76.62 200 ARG A O 1
ATOM 1585 N N . ARG A 1 201 ? -6.797 42.281 12.656 1 73.94 201 ARG A N 1
ATOM 1586 C CA . ARG A 1 201 ? -5.434 41.781 12.484 1 73.94 201 ARG A CA 1
ATOM 1587 C C . ARG A 1 201 ? -4.98 41 13.703 1 73.94 201 ARG A C 1
ATOM 1589 O O . ARG A 1 201 ? -5.434 41.25 14.82 1 73.94 201 ARG A O 1
ATOM 1596 N N . ASN A 1 202 ? -4.16 40.031 13.375 1 70.31 202 ASN A N 1
ATOM 1597 C CA . ASN A 1 202 ? -3.547 39.25 14.445 1 70.31 202 ASN A CA 1
ATOM 1598 C C . ASN A 1 202 ? -2.463 40.062 15.164 1 70.31 202 ASN A C 1
ATOM 1600 O O . ASN A 1 202 ? -1.793 40.875 14.555 1 70.31 202 ASN A O 1
ATOM 1604 N N . ARG A 1 203 ? -2.334 39.875 16.406 1 71.31 203 ARG A N 1
ATOM 1605 C CA . ARG A 1 203 ? -1.389 40.594 17.25 1 71.31 203 ARG A CA 1
ATOM 1606 C C . ARG A 1 203 ? 0.018 40.562 16.656 1 71.31 203 ARG A C 1
ATOM 1608 O O . ARG A 1 203 ? 0.791 41.5 16.812 1 71.31 203 ARG A O 1
ATOM 1615 N N . ARG A 1 204 ? 0.362 39.625 15.992 1 69.44 204 ARG A N 1
ATOM 1616 C CA . ARG A 1 204 ? 1.712 39.438 15.469 1 69.44 204 ARG A CA 1
ATOM 1617 C C . ARG A 1 204 ? 2.004 40.438 14.359 1 69.44 204 ARG A C 1
ATOM 1619 O O . ARG A 1 204 ? 3.164 40.781 14.094 1 69.44 204 ARG A O 1
ATOM 1626 N N . HIS A 1 205 ? 1.005 40.906 13.805 1 70.12 205 HIS A N 1
ATOM 1627 C CA . HIS A 1 205 ? 1.163 41.875 12.727 1 70.12 205 HIS A CA 1
ATOM 1628 C C . HIS A 1 205 ? 1.005 43.312 13.234 1 70.12 205 HIS A C 1
ATOM 1630 O O . HIS A 1 205 ? 0.869 44.25 12.438 1 70.12 205 HIS A O 1
ATOM 1636 N N . LEU A 1 206 ? 0.927 43.406 14.469 1 71.06 206 LEU A N 1
ATOM 1637 C CA . LEU A 1 206 ? 0.774 44.719 15.086 1 71.06 206 LEU A CA 1
ATOM 1638 C C . LEU A 1 206 ? 1.998 45.094 15.93 1 71.06 206 LEU A C 1
ATOM 1640 O O . LEU A 1 206 ? 2.439 44.281 16.75 1 71.06 206 LEU A O 1
ATOM 1644 N N . LEU A 1 207 ? 2.645 46.062 15.555 1 72.56 207 LEU A N 1
ATOM 1645 C CA . LEU A 1 207 ? 3.793 46.531 16.312 1 72.56 207 LEU A CA 1
ATOM 1646 C C . LEU A 1 207 ? 3.412 47.75 17.156 1 72.56 207 LEU A C 1
ATOM 1648 O O . LEU A 1 207 ? 2.834 48.719 16.641 1 72.56 207 LEU A O 1
ATOM 1652 N N . ASP A 1 208 ? 3.602 47.719 18.406 1 65.25 208 ASP A N 1
ATOM 1653 C CA . ASP A 1 208 ? 3.348 48.844 19.312 1 65.25 208 ASP A CA 1
ATOM 1654 C C . ASP A 1 208 ? 4.316 50 19.047 1 65.25 208 ASP A C 1
ATOM 1656 O O . ASP A 1 208 ? 5.52 49.781 18.906 1 65.25 208 ASP A O 1
ATOM 1660 N N . MET A 1 209 ? 3.824 51.125 18.719 1 63.12 209 MET A N 1
ATOM 1661 C CA . MET A 1 209 ? 4.676 52.312 18.609 1 63.12 209 MET A CA 1
ATOM 1662 C C . MET A 1 209 ? 4.855 52.969 19.984 1 63.12 209 MET A C 1
ATOM 1664 O O . MET A 1 209 ? 3.881 53.156 20.703 1 63.12 209 MET A O 1
ATOM 1668 N N . PRO A 1 210 ? 5.918 52.75 20.578 1 51.47 210 PRO A N 1
ATOM 1669 C CA . PRO A 1 210 ? 6.086 53.5 21.812 1 51.47 210 PRO A CA 1
ATOM 1670 C C . PRO A 1 210 ? 5.59 54.938 21.703 1 51.47 210 PRO A C 1
ATOM 1672 O O . PRO A 1 210 ? 5.637 55.531 20.625 1 51.47 210 PRO A O 1
ATOM 1675 N N . SER A 1 211 ? 4.586 55.25 22.438 1 45.09 211 SER A N 1
ATOM 1676 C CA . SER A 1 211 ? 4.309 56.688 22.562 1 45.09 211 SER A CA 1
ATOM 1677 C C . SER A 1 211 ? 5.594 57.5 22.625 1 45.09 211 SER A C 1
ATOM 1679 O O . SER A 1 211 ? 6.438 57.281 23.5 1 45.09 211 SER A O 1
ATOM 1681 N N . SER A 1 212 ? 6.238 57.75 21.5 1 38.12 212 SER A N 1
ATOM 1682 C CA . SER A 1 212 ? 7.172 58.812 21.766 1 38.12 212 SER A CA 1
ATOM 1683 C C . SER A 1 212 ? 6.633 59.75 22.828 1 38.12 212 SER A C 1
ATOM 1685 O O . SER A 1 212 ? 5.441 60.094 22.844 1 38.12 212 SER A O 1
ATOM 1687 N N . SER A 1 213 ? 7.23 59.812 23.938 1 36.19 213 SER A N 1
ATOM 1688 C CA . SER A 1 213 ? 7.039 61.062 24.656 1 36.19 213 SER A CA 1
ATOM 1689 C C . SER A 1 213 ? 6.75 62.219 23.688 1 36.19 213 SER A C 1
ATOM 1691 O O . SER A 1 213 ? 6.836 62.062 22.469 1 36.19 213 SER A O 1
ATOM 1693 N N . GLY A 1 214 ? 7.062 63.5 24.016 1 33.75 214 GLY A N 1
ATOM 1694 C CA . GLY A 1 214 ? 6.926 64.875 23.594 1 33.75 214 GLY A CA 1
ATOM 1695 C C . GLY A 1 214 ? 7.461 65.125 22.203 1 33.75 214 GLY A C 1
ATOM 1696 O O . GLY A 1 214 ? 7.691 66.312 21.812 1 33.75 214 GLY A O 1
ATOM 1697 N N . ASP A 1 215 ? 8.195 64.312 21.484 1 32.69 215 ASP A N 1
ATOM 1698 C CA . ASP A 1 215 ? 8.75 65.125 20.438 1 32.69 215 ASP A CA 1
ATOM 1699 C C . ASP A 1 215 ? 7.656 65.688 19.516 1 32.69 215 ASP A C 1
ATOM 1701 O O . ASP A 1 215 ? 6.66 65 19.266 1 32.69 215 ASP A O 1
ATOM 1705 N N . THR A 1 216 ? 7.664 67 19.266 1 32.09 216 THR A N 1
ATOM 1706 C CA . THR A 1 216 ? 7.148 68.062 18.406 1 32.09 216 THR A CA 1
ATOM 1707 C C . THR A 1 216 ? 7.043 67.562 16.969 1 32.09 216 THR A C 1
ATOM 1709 O O . THR A 1 216 ? 8.008 67.062 16.406 1 32.09 216 THR A O 1
ATOM 1712 N N . PHE A 1 217 ? 5.883 67.125 16.562 1 31.52 217 PHE A N 1
ATOM 1713 C CA . PHE A 1 217 ? 5.586 67 15.133 1 31.52 217 PHE A CA 1
ATOM 1714 C C . PHE A 1 217 ? 6.289 68.062 14.352 1 31.52 217 PHE A C 1
ATOM 1716 O O . PHE A 1 217 ? 6.211 69.25 14.711 1 31.52 217 PHE A O 1
ATOM 1723 N N . PRO A 1 218 ? 7.52 67.812 13.844 1 31.66 218 PRO A N 1
ATOM 1724 C CA . PRO A 1 218 ? 7.84 69 13.047 1 31.66 218 PRO A CA 1
ATOM 1725 C C . PRO A 1 218 ? 6.66 69.5 12.211 1 31.66 218 PRO A C 1
ATOM 1727 O O . PRO A 1 218 ? 5.824 68.688 11.789 1 31.66 218 PRO A O 1
ATOM 1730 N N . ASN A 1 219 ? 6.051 70.688 12.602 1 28.3 219 ASN A N 1
ATOM 1731 C CA . ASN A 1 219 ? 5.125 71.5 11.875 1 28.3 219 ASN A CA 1
ATOM 1732 C C . ASN A 1 219 ? 5.473 71.625 10.391 1 28.3 219 ASN A C 1
ATOM 1734 O O . ASN A 1 219 ? 6.543 72.062 10.023 1 28.3 219 ASN A O 1
ATOM 1738 N N . CYS A 1 220 ? 5.273 70.5 9.602 1 26.97 220 CYS A N 1
ATOM 1739 C CA . CYS A 1 220 ? 5.293 70.812 8.18 1 26.97 220 CYS A CA 1
ATOM 1740 C C . CYS A 1 220 ? 4.672 72.188 7.91 1 26.97 220 CYS A C 1
ATOM 1742 O O . CYS A 1 220 ? 3.471 72.375 8.117 1 26.97 220 CYS A O 1
ATOM 1744 N N . SER A 1 221 ? 5.43 73.25 8.258 1 27.78 221 SER A N 1
ATOM 1745 C CA . SER A 1 221 ? 5.219 74.625 7.84 1 27.78 221 SER A CA 1
ATOM 1746 C C . SER A 1 221 ? 4.719 74.688 6.402 1 27.78 221 SER A C 1
ATOM 1748 O O . SER A 1 221 ? 5.164 73.938 5.543 1 27.78 221 SER A O 1
ATOM 1750 N N . THR A 1 222 ? 3.48 75.125 6.246 1 28.56 222 THR A N 1
ATOM 1751 C CA . THR A 1 222 ? 2.787 75.625 5.062 1 28.56 222 THR A CA 1
ATOM 1752 C C . THR A 1 222 ? 3.734 76.438 4.176 1 28.56 222 THR A C 1
ATOM 1754 O O . THR A 1 222 ? 4.258 77.5 4.598 1 28.56 222 THR A O 1
ATOM 1757 N N . MET A 1 223 ? 4.828 75.812 3.52 1 25.89 223 MET A N 1
ATOM 1758 C CA . MET A 1 223 ? 5.5 76.688 2.555 1 25.89 223 MET A CA 1
ATOM 1759 C C . MET A 1 223 ? 4.488 77.5 1.735 1 25.89 223 MET A C 1
ATOM 1761 O O . MET A 1 223 ? 3.57 76.938 1.149 1 25.89 223 MET A O 1
ATOM 1765 N N . SER A 1 224 ? 4.234 78.812 2.189 1 24.95 224 SER A N 1
ATOM 1766 C CA . SER A 1 224 ? 3.678 79.938 1.489 1 24.95 224 SER A CA 1
ATOM 1767 C C . SER A 1 224 ? 4.305 80.125 0.108 1 24.95 224 SER A C 1
ATOM 1769 O O . SER A 1 224 ? 5.504 80.375 -0.01 1 24.95 224 SER A O 1
ATOM 1771 N N . THR A 1 225 ? 4.191 79.125 -0.816 1 25.33 225 THR A N 1
ATOM 1772 C CA . THR A 1 225 ? 4.41 79.625 -2.184 1 25.33 225 THR A CA 1
ATOM 1773 C C . THR A 1 225 ? 3.627 80.875 -2.457 1 25.33 225 THR A C 1
ATOM 1775 O O . THR A 1 225 ? 2.398 80.938 -2.369 1 25.33 225 THR A O 1
ATOM 1778 N N . ALA A 1 226 ? 4.559 81.938 -2.252 1 21.91 226 ALA A N 1
ATOM 1779 C CA . ALA A 1 226 ? 4.465 83.125 -3.1 1 21.91 226 ALA A CA 1
ATOM 1780 C C . ALA A 1 226 ? 4.805 82.812 -4.551 1 21.91 226 ALA A C 1
ATOM 1782 O O . ALA A 1 226 ? 5.699 82 -4.812 1 21.91 226 ALA A O 1
ATOM 1783 N N . ALA B 1 1 ? 28.469 -0.035 -10.875 1 30.95 1 ALA B N 1
ATOM 1784 C CA . ALA B 1 1 ? 27.281 -0.036 -11.727 1 30.95 1 ALA B CA 1
ATOM 1785 C C . ALA B 1 1 ? 26.016 0.198 -10.906 1 30.95 1 ALA B C 1
ATOM 1787 O O . ALA B 1 1 ? 25.625 -0.655 -10.109 1 30.95 1 ALA B O 1
ATOM 1788 N N . SER B 1 2 ? 25.703 1.406 -10.562 1 37.47 2 SER B N 1
ATOM 1789 C CA . SER B 1 2 ? 25.031 2.037 -9.438 1 37.47 2 SER B CA 1
ATOM 1790 C C . SER B 1 2 ? 23.547 1.702 -9.43 1 37.47 2 SER B C 1
ATOM 1792 O O . SER B 1 2 ? 22.984 1.288 -10.445 1 37.47 2 SER B O 1
ATOM 1794 N N . LEU B 1 3 ? 22.984 1.581 -8.227 1 45.31 3 LEU B N 1
ATOM 1795 C CA . LEU B 1 3 ? 21.547 1.468 -7.992 1 45.31 3 LEU B CA 1
ATOM 1796 C C . LEU B 1 3 ? 20.766 2.188 -9.086 1 45.31 3 LEU B C 1
ATOM 1798 O O . LEU B 1 3 ? 19.641 1.798 -9.406 1 45.31 3 LEU B O 1
ATOM 1802 N N . LEU B 1 4 ? 21.422 3.191 -9.594 1 44.28 4 LEU B N 1
ATOM 1803 C CA . LEU B 1 4 ? 20.812 4.09 -10.562 1 44.28 4 LEU B CA 1
ATOM 1804 C C . LEU B 1 4 ? 20.594 3.383 -11.898 1 44.28 4 LEU B C 1
ATOM 1806 O O . LEU B 1 4 ? 19.594 3.605 -12.57 1 44.28 4 LEU B O 1
ATOM 1810 N N . THR B 1 5 ? 21.594 2.754 -12.328 1 46.5 5 THR B N 1
ATOM 1811 C CA . THR B 1 5 ? 21.531 2.084 -13.625 1 46.5 5 THR B CA 1
ATOM 1812 C C . THR B 1 5 ? 20.516 0.947 -13.594 1 46.5 5 THR B C 1
ATOM 1814 O O . THR B 1 5 ? 19.891 0.628 -14.609 1 46.5 5 THR B O 1
ATOM 1817 N N . LEU B 1 6 ? 20.516 0.39 -12.586 1 48.41 6 LEU B N 1
ATOM 1818 C CA . LEU B 1 6 ? 19.594 -0.723 -12.414 1 48.41 6 LEU B CA 1
ATOM 1819 C C . LEU B 1 6 ? 18.141 -0.253 -12.547 1 48.41 6 LEU B C 1
ATOM 1821 O O . LEU B 1 6 ? 17.281 -1.003 -13.008 1 48.41 6 LEU B O 1
ATOM 1825 N N . ASN B 1 7 ? 17.875 1.017 -12.148 1 50.81 7 ASN B N 1
ATOM 1826 C CA . ASN B 1 7 ? 16.547 1.588 -12.297 1 50.81 7 ASN B CA 1
ATOM 1827 C C . ASN B 1 7 ? 16.109 1.618 -13.758 1 50.81 7 ASN B C 1
ATOM 1829 O O . ASN B 1 7 ? 14.914 1.486 -14.055 1 50.81 7 ASN B O 1
ATOM 1833 N N . ARG B 1 8 ? 17.094 1.852 -14.555 1 48.59 8 ARG B N 1
ATOM 1834 C CA . ARG B 1 8 ? 16.734 2.084 -15.945 1 48.59 8 ARG B CA 1
ATOM 1835 C C . ARG B 1 8 ? 16.062 0.854 -16.547 1 48.59 8 ARG B C 1
ATOM 1837 O O . ARG B 1 8 ? 15.109 0.975 -17.328 1 48.59 8 ARG B O 1
ATOM 1844 N N . LYS B 1 9 ? 16.75 -0.238 -16.375 1 52.09 9 LYS B N 1
ATOM 1845 C CA . LYS B 1 9 ? 16.281 -1.327 -17.219 1 52.09 9 LYS B CA 1
ATOM 1846 C C . LYS B 1 9 ? 15.156 -2.104 -16.547 1 52.09 9 LYS B C 1
ATOM 1848 O O . LYS B 1 9 ? 14.289 -2.67 -17.219 1 52.09 9 LYS B O 1
ATOM 1853 N N . TRP B 1 10 ? 15.406 -2.35 -15.219 1 57.19 10 TRP B N 1
ATOM 1854 C CA . TRP B 1 10 ? 14.352 -3.209 -14.695 1 57.19 10 TRP B CA 1
ATOM 1855 C C . TRP B 1 10 ? 13.117 -2.393 -14.336 1 57.19 10 TRP B C 1
ATOM 1857 O O . TRP B 1 10 ? 13.211 -1.201 -14.039 1 57.19 10 TRP B O 1
ATOM 1867 N N . ASN B 1 11 ? 11.961 -2.908 -14.578 1 62.78 11 ASN B N 1
ATOM 1868 C CA . ASN B 1 11 ? 10.617 -2.371 -14.703 1 62.78 11 ASN B CA 1
ATOM 1869 C C . ASN B 1 11 ? 10.211 -1.565 -13.477 1 62.78 11 ASN B C 1
ATOM 1871 O O . ASN B 1 11 ? 10.188 -2.094 -12.359 1 62.78 11 ASN B O 1
ATOM 1875 N N . PRO B 1 12 ? 10.266 -0.281 -13.57 1 69.5 12 PRO B N 1
ATOM 1876 C CA . PRO B 1 12 ? 9.773 0.679 -12.578 1 69.5 12 PRO B CA 1
ATOM 1877 C C . PRO B 1 12 ? 8.578 0.149 -11.789 1 69.5 12 PRO B C 1
ATOM 1879 O O . PRO B 1 12 ? 8.406 0.493 -10.617 1 69.5 12 PRO B O 1
ATOM 1882 N N . VAL B 1 13 ? 8.062 -0.875 -12.32 1 78.62 13 VAL B N 1
ATOM 1883 C CA . VAL B 1 13 ? 6.855 -1.354 -11.648 1 78.62 13 VAL B CA 1
ATOM 1884 C C . VAL B 1 13 ? 7.238 -2.229 -10.461 1 78.62 13 VAL B C 1
ATOM 1886 O O . VAL B 1 13 ? 6.676 -2.086 -9.367 1 78.62 13 VAL B O 1
ATOM 1889 N N . ARG B 1 14 ? 8.25 -3.055 -10.609 1 85.25 14 ARG B N 1
ATOM 1890 C CA . ARG B 1 14 ? 8.664 -3.945 -9.531 1 85.25 14 ARG B CA 1
ATOM 1891 C C . ARG B 1 14 ? 9.258 -3.16 -8.375 1 85.25 14 ARG B C 1
ATOM 1893 O O . ARG B 1 14 ? 8.945 -3.422 -7.211 1 85.25 14 ARG B O 1
ATOM 1900 N N . LEU B 1 15 ? 10.016 -2.217 -8.734 1 86.44 15 LEU B N 1
ATOM 1901 C CA . LEU B 1 15 ? 10.648 -1.417 -7.695 1 86.44 15 LEU B CA 1
ATOM 1902 C C . LEU B 1 15 ? 9.609 -0.624 -6.91 1 86.44 15 LEU B C 1
ATOM 1904 O O . LEU B 1 15 ? 9.766 -0.414 -5.707 1 86.44 15 LEU B O 1
ATOM 1908 N N . THR B 1 16 ? 8.609 -0.207 -7.609 1 89.94 16 THR B N 1
ATOM 1909 C CA . THR B 1 16 ? 7.539 0.522 -6.934 1 89.94 16 THR B CA 1
ATOM 1910 C C . THR B 1 16 ? 6.828 -0.375 -5.926 1 89.94 16 THR B C 1
ATOM 1912 O O . THR B 1 16 ? 6.492 0.063 -4.824 1 89.94 16 THR B O 1
ATOM 1915 N N . LEU B 1 17 ? 6.707 -1.602 -6.336 1 92.62 17 LEU B N 1
ATOM 1916 C CA . LEU B 1 17 ? 6.055 -2.555 -5.445 1 92.62 17 LEU B CA 1
ATOM 1917 C C . LEU B 1 17 ? 6.934 -2.857 -4.238 1 92.62 17 LEU B C 1
ATOM 1919 O O . LEU B 1 17 ? 6.445 -2.906 -3.105 1 92.62 17 LEU B O 1
ATOM 1923 N N . PHE B 1 18 ? 8.219 -2.99 -4.52 1 93.38 18 PHE B N 1
ATOM 1924 C CA . PHE B 1 18 ? 9.141 -3.26 -3.428 1 93.38 18 PHE B CA 1
ATOM 1925 C C . PHE B 1 18 ? 9.195 -2.084 -2.461 1 93.38 18 PHE B C 1
ATOM 1927 O O . PHE B 1 18 ? 9.219 -2.275 -1.243 1 93.38 18 PHE B O 1
ATOM 1934 N N . ALA B 1 19 ? 9.18 -0.945 -3.059 1 93.25 19 ALA B N 1
ATOM 1935 C CA . ALA B 1 19 ? 9.258 0.259 -2.236 1 93.25 19 ALA B CA 1
ATOM 1936 C C . ALA B 1 19 ? 8.023 0.402 -1.353 1 93.25 19 ALA B C 1
ATOM 1938 O O . ALA B 1 19 ? 8.102 0.946 -0.249 1 93.25 19 ALA B O 1
ATOM 1939 N N . ARG B 1 20 ? 6.957 -0.138 -1.809 1 93.75 20 ARG B N 1
ATOM 1940 C CA . ARG B 1 20 ? 5.691 0.048 -1.112 1 93.75 20 ARG B CA 1
ATOM 1941 C C . ARG B 1 20 ? 5.473 -1.045 -0.07 1 93.75 20 ARG B C 1
ATOM 1943 O O . ARG B 1 20 ? 5.051 -0.763 1.054 1 93.75 20 ARG B O 1
ATOM 1950 N N . PHE B 1 21 ? 5.816 -2.309 -0.464 1 96 21 PHE B N 1
ATOM 1951 C CA . PHE B 1 21 ? 5.379 -3.416 0.379 1 96 21 PHE B CA 1
ATOM 1952 C C . PHE B 1 21 ? 6.578 -4.176 0.934 1 96 21 PHE B C 1
ATOM 1954 O O . PHE B 1 21 ? 6.418 -5.094 1.742 1 96 21 PHE B O 1
ATOM 1961 N N . GLY B 1 22 ? 7.809 -3.783 0.484 1 95.06 22 GLY B N 1
ATOM 1962 C CA . GLY B 1 22 ? 9.016 -4.5 0.88 1 95.06 22 GLY B CA 1
ATOM 1963 C C . GLY B 1 22 ? 9.477 -5.5 -0.158 1 95.06 22 GLY B C 1
ATOM 1964 O O . GLY B 1 22 ? 8.703 -5.906 -1.028 1 95.06 22 GLY B O 1
ATOM 1965 N N . CYS B 1 23 ? 10.672 -5.902 -0.008 1 94.88 23 CYS B N 1
ATOM 1966 C CA . CYS B 1 23 ? 11.242 -6.871 -0.938 1 94.88 23 CYS B CA 1
ATOM 1967 C C . CYS B 1 23 ? 10.727 -8.273 -0.654 1 94.88 23 CYS B C 1
ATOM 1969 O O . CYS B 1 23 ? 10.609 -8.68 0.505 1 94.88 23 CYS B O 1
ATOM 1971 N N . PRO B 1 24 ? 10.422 -8.984 -1.721 1 94.19 24 PRO B N 1
ATOM 1972 C CA . PRO B 1 24 ? 10.016 -10.375 -1.525 1 94.19 24 PRO B CA 1
ATOM 1973 C C . PRO B 1 24 ? 11.203 -11.297 -1.248 1 94.19 24 PRO B C 1
ATOM 1975 O O . PRO B 1 24 ? 12.352 -10.922 -1.503 1 94.19 24 PRO B O 1
ATOM 1978 N N . ASP B 1 25 ? 10.875 -12.438 -0.747 1 93.62 25 ASP B N 1
ATOM 1979 C CA . ASP B 1 25 ? 11.914 -13.445 -0.554 1 93.62 25 ASP B CA 1
ATOM 1980 C C . ASP B 1 25 ? 12.211 -14.188 -1.854 1 93.62 25 ASP B C 1
ATOM 1982 O O . ASP B 1 25 ? 13.352 -14.57 -2.113 1 93.62 25 ASP B O 1
ATOM 1986 N N . GLN B 1 26 ? 11.117 -14.352 -2.613 1 93.12 26 GLN B N 1
ATOM 1987 C CA . GLN B 1 26 ? 11.227 -15.094 -3.863 1 93.12 26 GLN B CA 1
ATOM 1988 C C . GLN B 1 26 ? 10.367 -14.469 -4.957 1 93.12 26 GLN B C 1
ATOM 1990 O O . GLN B 1 26 ? 9.258 -14.008 -4.691 1 93.12 26 GLN B O 1
ATOM 1995 N N . VAL B 1 27 ? 10.906 -14.438 -6.133 1 89.75 27 VAL B N 1
ATOM 1996 C CA . VAL B 1 27 ? 10.172 -14.008 -7.316 1 89.75 27 VAL B CA 1
ATOM 1997 C C . VAL B 1 27 ? 10.219 -15.102 -8.383 1 89.75 27 VAL B C 1
ATOM 1999 O O . VAL B 1 27 ? 11.297 -15.555 -8.766 1 89.75 27 VAL B O 1
ATOM 2002 N N . VAL B 1 28 ? 9.055 -15.547 -8.727 1 87.69 28 VAL B N 1
ATOM 2003 C CA . VAL B 1 28 ? 8.945 -16.578 -9.758 1 87.69 28 VAL B CA 1
ATOM 2004 C C . VAL B 1 28 ? 8.57 -15.93 -11.094 1 87.69 28 VAL B C 1
ATOM 2006 O O . VAL B 1 28 ? 7.547 -15.258 -11.195 1 87.69 28 VAL B O 1
ATOM 2009 N N . LEU B 1 29 ? 9.461 -16.109 -12.008 1 83.19 29 LEU B N 1
ATOM 2010 C CA . LEU B 1 29 ? 9.242 -15.531 -13.328 1 83.19 29 LEU B CA 1
ATOM 2011 C C . LEU B 1 29 ? 9.32 -16.609 -14.414 1 83.19 29 LEU B C 1
ATOM 2013 O O . LEU B 1 29 ? 9.883 -17.672 -14.188 1 83.19 29 LEU B O 1
ATOM 2017 N N . ASP B 1 30 ? 8.711 -16.297 -15.5 1 76.94 30 ASP B N 1
ATOM 2018 C CA . ASP B 1 30 ? 8.836 -17.219 -16.625 1 76.94 30 ASP B CA 1
ATOM 2019 C C . ASP B 1 30 ? 10.266 -17.234 -17.172 1 76.94 30 ASP B C 1
ATOM 2021 O O . ASP B 1 30 ? 11.086 -16.406 -16.766 1 76.94 30 ASP B O 1
ATOM 2025 N N . ASN B 1 31 ? 10.578 -18.219 -17.953 1 74.25 31 ASN B N 1
ATOM 2026 C CA . ASN B 1 31 ? 11.945 -18.422 -18.438 1 74.25 31 ASN B CA 1
ATOM 2027 C C . ASN B 1 31 ? 12.258 -17.531 -19.625 1 74.25 31 ASN B C 1
ATOM 2029 O O . ASN B 1 31 ? 12.914 -17.969 -20.578 1 74.25 31 ASN B O 1
ATOM 2033 N N . ARG B 1 32 ? 11.945 -16.312 -19.531 1 76.69 32 ARG B N 1
ATOM 2034 C CA . ARG B 1 32 ? 12.266 -15.391 -20.625 1 76.69 32 ARG B CA 1
ATOM 2035 C C . ARG B 1 32 ? 13.703 -14.906 -20.531 1 76.69 32 ARG B C 1
ATOM 2037 O O . ARG B 1 32 ? 14.234 -14.734 -19.422 1 76.69 32 ARG B O 1
ATOM 2044 N N . PRO B 1 33 ? 14.242 -14.766 -21.625 1 76.25 33 PRO B N 1
ATOM 2045 C CA . PRO B 1 33 ? 15.648 -14.375 -21.672 1 76.25 33 PRO B CA 1
ATOM 2046 C C . PRO B 1 33 ? 15.93 -13.078 -20.906 1 76.25 33 PRO B C 1
ATOM 2048 O O . PRO B 1 33 ? 17.031 -12.883 -20.391 1 76.25 33 PRO B O 1
ATOM 2051 N N . GLN B 1 34 ? 15.016 -12.219 -20.844 1 77.88 34 GLN B N 1
ATOM 2052 C CA . GLN B 1 34 ? 15.227 -10.938 -20.172 1 77.88 34 GLN B CA 1
ATOM 2053 C C . GLN B 1 34 ? 15.508 -11.125 -18.688 1 77.88 34 GLN B C 1
ATOM 2055 O O . GLN B 1 34 ? 16.062 -10.234 -18.047 1 77.88 34 GLN B O 1
ATOM 2060 N N . PHE B 1 35 ? 15.227 -12.266 -18.203 1 79.69 35 PHE B N 1
ATOM 2061 C CA . PHE B 1 35 ? 15.422 -12.477 -16.766 1 79.69 35 PHE B CA 1
ATOM 2062 C C . PHE B 1 35 ? 16.656 -13.336 -16.516 1 79.69 35 PHE B C 1
ATOM 2064 O O . PHE B 1 35 ? 17.016 -13.562 -15.359 1 79.69 35 PHE B O 1
ATOM 2071 N N . ALA B 1 36 ? 17.234 -13.766 -17.594 1 76.06 36 ALA B N 1
ATOM 2072 C CA . ALA B 1 36 ? 18.438 -14.594 -17.484 1 76.06 36 ALA B CA 1
ATOM 2073 C C . ALA B 1 36 ? 19.703 -13.75 -17.578 1 76.06 36 ALA B C 1
ATOM 2075 O O . ALA B 1 36 ? 20.797 -14.242 -17.359 1 76.06 36 ALA B O 1
ATOM 2076 N N . CYS B 1 37 ? 19.594 -12.539 -17.703 1 79.69 37 CYS B N 1
ATOM 2077 C CA . CYS B 1 37 ? 20.75 -11.672 -17.922 1 79.69 37 CYS B CA 1
ATOM 2078 C C . CYS B 1 37 ? 21.391 -11.273 -16.609 1 79.69 37 CYS B C 1
ATOM 2080 O O . CYS B 1 37 ? 20.781 -11.422 -15.547 1 79.69 37 CYS B O 1
ATOM 2082 N N . ALA B 1 38 ? 22.578 -10.891 -16.703 1 82.06 38 ALA B N 1
ATOM 2083 C CA . ALA B 1 38 ? 23.391 -10.516 -15.547 1 82.06 38 ALA B CA 1
ATOM 2084 C C . ALA B 1 38 ? 22.766 -9.336 -14.797 1 82.06 38 ALA B C 1
ATOM 2086 O O . ALA B 1 38 ? 22.828 -9.273 -13.57 1 82.06 38 ALA B O 1
ATOM 2087 N N . GLU B 1 39 ? 22.125 -8.562 -15.555 1 80.25 39 GLU B N 1
ATOM 2088 C CA . GLU B 1 39 ? 21.516 -7.387 -14.953 1 80.25 39 GLU B CA 1
ATOM 2089 C C . GLU B 1 39 ? 20.406 -7.773 -13.984 1 80.25 39 GLU B C 1
ATOM 2091 O O . GLU B 1 39 ? 20.281 -7.18 -12.906 1 80.25 39 GLU B O 1
ATOM 2096 N N . PHE B 1 40 ? 19.688 -8.719 -14.352 1 84.44 40 PHE B N 1
ATOM 2097 C CA . PHE B 1 40 ? 18.594 -9.148 -13.484 1 84.44 40 PHE B CA 1
ATOM 2098 C C . PHE B 1 40 ? 19.125 -9.875 -12.266 1 84.44 40 PHE B C 1
ATOM 2100 O O . PHE B 1 40 ? 18.578 -9.742 -11.164 1 84.44 40 PHE B O 1
ATOM 2107 N N . GLN B 1 41 ? 20.109 -10.609 -12.477 1 85.25 41 GLN B N 1
ATOM 2108 C CA . GLN B 1 41 ? 20.719 -11.297 -11.344 1 85.25 41 GLN B CA 1
ATOM 2109 C C . GLN B 1 41 ? 21.281 -10.305 -10.328 1 85.25 41 GLN B C 1
ATOM 2111 O O . GLN B 1 41 ? 21.188 -10.523 -9.117 1 85.25 41 GLN B O 1
ATOM 2116 N N . GLU B 1 42 ? 21.844 -9.297 -10.812 1 85.88 42 GLU B N 1
ATOM 2117 C CA . GLU B 1 42 ? 22.344 -8.242 -9.945 1 85.88 42 GLU B CA 1
ATOM 2118 C C . GLU B 1 42 ? 21.203 -7.559 -9.195 1 85.88 42 GLU B C 1
ATOM 2120 O O . GLU B 1 42 ? 21.328 -7.246 -8.008 1 85.88 42 GLU B O 1
ATOM 2125 N N . PHE B 1 43 ? 20.109 -7.32 -9.977 1 85.44 43 PHE B N 1
ATOM 2126 C CA . PHE B 1 43 ? 18.922 -6.742 -9.367 1 85.44 43 PHE B CA 1
ATOM 2127 C C . PHE B 1 43 ? 18.406 -7.617 -8.234 1 85.44 43 PHE B C 1
ATOM 2129 O O . PHE B 1 43 ? 18.125 -7.121 -7.141 1 85.44 43 PHE B O 1
ATOM 2136 N N . ALA B 1 44 ? 18.344 -8.898 -8.453 1 88.75 44 ALA B N 1
ATOM 2137 C CA . ALA B 1 44 ? 17.875 -9.852 -7.445 1 88.75 44 ALA B CA 1
ATOM 2138 C C . ALA B 1 44 ? 18.781 -9.852 -6.227 1 88.75 44 ALA B C 1
ATOM 2140 O O . ALA B 1 44 ? 18.312 -9.914 -5.086 1 88.75 44 ALA B O 1
ATOM 2141 N N . HIS B 1 45 ? 20.016 -9.75 -6.48 1 89.19 45 HIS B N 1
ATOM 2142 C CA . HIS B 1 45 ? 21 -9.734 -5.402 1 89.19 45 HIS B CA 1
ATOM 2143 C C . HIS B 1 45 ? 20.891 -8.453 -4.582 1 89.19 45 HIS B C 1
ATOM 2145 O O . HIS B 1 45 ? 20.891 -8.492 -3.35 1 89.19 45 HIS B O 1
ATOM 2151 N N . GLU B 1 46 ? 20.75 -7.371 -5.215 1 85.81 46 GLU B N 1
ATOM 2152 C CA . GLU B 1 46 ? 20.672 -6.07 -4.559 1 85.81 46 GLU B CA 1
ATOM 2153 C C . GLU B 1 46 ? 19.438 -5.973 -3.67 1 85.81 46 GLU B C 1
ATOM 2155 O O . GLU B 1 46 ? 19.484 -5.371 -2.592 1 85.81 46 GLU B O 1
ATOM 2160 N N . PHE B 1 47 ? 18.391 -6.578 -4.125 1 89.31 47 PHE B N 1
ATOM 2161 C CA . PHE B 1 47 ? 17.141 -6.477 -3.381 1 89.31 47 PHE B CA 1
ATOM 2162 C C . PHE B 1 47 ? 16.891 -7.742 -2.574 1 89.31 47 PHE B C 1
ATOM 2164 O O . PHE B 1 47 ? 15.812 -7.918 -2.01 1 89.31 47 PHE B O 1
ATOM 2171 N N . ASP B 1 48 ? 17.828 -8.555 -2.625 1 90.12 48 ASP B N 1
ATOM 2172 C CA . ASP B 1 48 ? 17.922 -9.719 -1.746 1 90.12 48 ASP B CA 1
ATOM 2173 C C . ASP B 1 48 ? 16.688 -10.617 -1.903 1 90.12 48 ASP B C 1
ATOM 2175 O O . ASP B 1 48 ? 16.031 -10.945 -0.92 1 90.12 48 ASP B O 1
ATOM 2179 N N . PHE B 1 49 ? 16.422 -11.008 -3.107 1 91 49 PHE B N 1
ATOM 2180 C CA . PHE B 1 49 ? 15.391 -12.016 -3.338 1 91 49 PHE B CA 1
ATOM 2181 C C . PHE B 1 49 ? 15.906 -13.125 -4.246 1 91 49 PHE B C 1
ATOM 2183 O O . PHE B 1 49 ? 16.859 -12.922 -5.004 1 91 49 PHE B O 1
ATOM 2190 N N . GLN B 1 50 ? 15.344 -14.266 -4.105 1 92.12 50 GLN B N 1
ATOM 2191 C CA . GLN B 1 50 ? 15.672 -15.398 -4.961 1 92.12 50 GLN B CA 1
ATOM 2192 C C . GLN B 1 50 ? 14.82 -15.398 -6.23 1 92.12 50 GLN B C 1
ATOM 2194 O O . GLN B 1 50 ? 13.602 -15.242 -6.164 1 92.12 50 GLN B O 1
ATOM 2199 N N . HIS B 1 51 ? 15.438 -15.523 -7.344 1 88.81 51 HIS B N 1
ATOM 2200 C CA . HIS B 1 51 ? 14.75 -15.633 -8.625 1 88.81 51 HIS B CA 1
ATOM 2201 C C . HIS B 1 51 ? 14.523 -17.094 -9.008 1 88.81 51 HIS B C 1
ATOM 2203 O O . HIS B 1 51 ? 15.477 -17.859 -9.133 1 88.81 51 HIS B O 1
ATOM 2209 N N . ILE B 1 52 ? 13.312 -17.453 -9.156 1 85.56 52 ILE B N 1
ATOM 2210 C CA . ILE B 1 52 ? 12.945 -18.812 -9.555 1 85.56 52 ILE B CA 1
ATOM 2211 C C . ILE B 1 52 ? 12.266 -18.781 -10.922 1 85.56 52 ILE B C 1
ATOM 2213 O O . ILE B 1 52 ? 11.398 -17.938 -11.172 1 85.56 52 ILE B O 1
ATOM 2217 N N . THR B 1 53 ? 12.734 -19.625 -11.828 1 79.94 53 THR B N 1
ATOM 2218 C CA . THR B 1 53 ? 12.141 -19.656 -13.164 1 79.94 53 THR B CA 1
ATOM 2219 C C . THR B 1 53 ? 11.078 -20.75 -13.242 1 79.94 53 THR B C 1
ATOM 2221 O O . THR B 1 53 ? 11.227 -21.828 -12.641 1 79.94 53 THR B O 1
ATOM 2224 N N . SER B 1 54 ? 10.008 -20.375 -13.766 1 74.69 54 SER B N 1
ATOM 2225 C CA . SER B 1 54 ? 8.977 -21.375 -14 1 74.69 54 SER B CA 1
ATOM 2226 C C . SER B 1 54 ? 9.266 -22.172 -15.266 1 74.69 54 SER B C 1
ATOM 2228 O O . SER B 1 54 ? 9.859 -21.656 -16.219 1 74.69 54 SER B O 1
ATOM 2230 N N . SER B 1 55 ? 9.117 -23.469 -15.195 1 63.22 55 SER B N 1
ATOM 2231 C CA . SER B 1 55 ? 9.422 -24.328 -16.328 1 63.22 55 SER B CA 1
ATOM 2232 C C . SER B 1 55 ? 8.539 -24 -17.531 1 63.22 55 SER B C 1
ATOM 2234 O O . SER B 1 55 ? 7.328 -23.812 -17.375 1 63.22 55 SER B O 1
ATOM 2236 N N . PRO B 1 56 ? 9.141 -23.641 -18.703 1 57.81 56 PRO B N 1
ATOM 2237 C CA . PRO B 1 56 ? 8.391 -23.328 -19.922 1 57.81 56 PRO B CA 1
ATOM 2238 C C . PRO B 1 56 ? 7.215 -24.281 -20.156 1 57.81 56 PRO B C 1
ATOM 2240 O O . PRO B 1 56 ? 6.168 -23.859 -20.656 1 57.81 56 PRO B O 1
ATOM 2243 N N . HIS B 1 57 ? 7.406 -25.531 -19.953 1 54.38 57 HIS B N 1
ATOM 2244 C CA . HIS B 1 57 ? 6.418 -26.531 -20.359 1 54.38 57 HIS B CA 1
ATOM 2245 C C . HIS B 1 57 ? 5.562 -26.969 -19.172 1 54.38 57 HIS B C 1
ATOM 2247 O O . HIS B 1 57 ? 4.918 -28.016 -19.219 1 54.38 57 HIS B O 1
ATOM 2253 N N . ASN B 1 58 ? 5.734 -26.219 -18.094 1 57.25 58 ASN B N 1
ATOM 2254 C CA . ASN B 1 58 ? 4.871 -26.594 -16.969 1 57.25 58 ASN B CA 1
ATOM 2255 C C . ASN B 1 58 ? 3.885 -25.469 -16.641 1 57.25 58 ASN B C 1
ATOM 2257 O O . ASN B 1 58 ? 4.117 -24.688 -15.727 1 57.25 58 ASN B O 1
ATOM 2261 N N . PRO B 1 59 ? 2.822 -25.344 -17.438 1 58.75 59 PRO B N 1
ATOM 2262 C CA . PRO B 1 59 ? 1.794 -24.312 -17.266 1 58.75 59 PRO B CA 1
ATOM 2263 C C . PRO B 1 59 ? 1.233 -24.281 -15.852 1 58.75 59 PRO B C 1
ATOM 2265 O O . PRO B 1 59 ? 0.745 -23.234 -15.398 1 58.75 59 PRO B O 1
ATOM 2268 N N . GLN B 1 60 ? 1.386 -25.484 -15.148 1 62.47 60 GLN B N 1
ATOM 2269 C CA . GLN B 1 60 ? 0.752 -25.562 -13.836 1 62.47 60 GLN B CA 1
ATOM 2270 C C . GLN B 1 60 ? 1.434 -24.641 -12.836 1 62.47 60 GLN B C 1
ATOM 2272 O O . GLN B 1 60 ? 0.796 -24.156 -11.898 1 62.47 60 GLN B O 1
ATOM 2277 N N . GLY B 1 61 ? 2.645 -24.344 -13.109 1 64.88 61 GLY B N 1
ATOM 2278 C CA . GLY B 1 61 ? 3.363 -23.484 -12.18 1 64.88 61 GLY B CA 1
ATOM 2279 C C . GLY B 1 61 ? 3 -22.016 -12.328 1 64.88 61 GLY B C 1
ATOM 2280 O O . GLY B 1 61 ? 3.225 -21.219 -11.414 1 64.88 61 GLY B O 1
ATOM 2281 N N . ASN B 1 62 ? 2.322 -21.703 -13.484 1 73.62 62 ASN B N 1
ATOM 2282 C CA . ASN B 1 62 ? 2.01 -20.312 -13.766 1 73.62 62 ASN B CA 1
ATOM 2283 C C . ASN B 1 62 ? 0.531 -20 -13.539 1 73.62 62 ASN B C 1
ATOM 2285 O O . ASN B 1 62 ? 0.055 -18.922 -13.875 1 73.62 62 ASN B O 1
ATOM 2289 N N . GLY B 1 63 ? -0.121 -20.953 -12.984 1 76.31 63 GLY B N 1
ATOM 2290 C CA . GLY B 1 63 ? -1.562 -20.844 -12.828 1 76.31 63 GLY B CA 1
ATOM 2291 C C . GLY B 1 63 ? -1.982 -19.641 -12.008 1 76.31 63 GLY B C 1
ATOM 2292 O O . GLY B 1 63 ? -2.957 -18.969 -12.344 1 76.31 63 GLY B O 1
ATOM 2293 N N . HIS B 1 64 ? -1.183 -19.328 -10.984 1 83.25 64 HIS B N 1
ATOM 2294 C CA . HIS B 1 64 ? -1.523 -18.188 -10.141 1 83.25 64 HIS B CA 1
ATOM 2295 C C . HIS B 1 64 ? -1.361 -16.875 -10.906 1 83.25 64 HIS B C 1
ATOM 2297 O O . HIS B 1 64 ? -2.201 -15.977 -10.797 1 83.25 64 HIS B O 1
ATOM 2303 N N . ALA B 1 65 ? -0.295 -16.781 -11.648 1 86.25 65 ALA B N 1
ATOM 2304 C CA . ALA B 1 65 ? -0.055 -15.578 -12.438 1 86.25 65 ALA B CA 1
ATOM 2305 C C . ALA B 1 65 ? -1.145 -15.383 -13.484 1 86.25 65 ALA B C 1
ATOM 2307 O O . ALA B 1 65 ? -1.614 -14.266 -13.703 1 86.25 65 ALA B O 1
ATOM 2308 N N . GLU B 1 66 ? -1.495 -16.5 -14.195 1 84.44 66 GLU B N 1
ATOM 2309 C CA . GLU B 1 66 ? -2.547 -16.453 -15.203 1 84.44 66 GLU B CA 1
ATOM 2310 C C . GLU B 1 66 ? -3.875 -16 -14.594 1 84.44 66 GLU B C 1
ATOM 2312 O O . GLU B 1 66 ? -4.582 -15.18 -15.164 1 84.44 66 GLU B O 1
ATOM 2317 N N . ARG B 1 67 ? -4.246 -16.547 -13.477 1 86.88 67 ARG B N 1
ATOM 2318 C CA . ARG B 1 67 ? -5.465 -16.141 -12.781 1 86.88 67 ARG B CA 1
ATOM 2319 C C . ARG B 1 67 ? -5.395 -14.68 -12.375 1 86.88 67 ARG B C 1
ATOM 2321 O O . ARG B 1 67 ? -6.387 -13.953 -12.477 1 86.88 67 ARG B O 1
ATOM 2328 N N . GLY B 1 68 ? -4.219 -14.234 -11.875 1 92.5 68 GLY B N 1
ATOM 2329 C CA . GLY B 1 68 ? -4.023 -12.828 -11.547 1 92.5 68 GLY B CA 1
ATOM 2330 C C . GLY B 1 68 ? -4.27 -11.898 -12.719 1 92.5 68 GLY B C 1
ATOM 2331 O O . GLY B 1 68 ? -4.93 -10.867 -12.578 1 92.5 68 GLY B O 1
ATOM 2332 N N . VAL B 1 69 ? -3.762 -12.281 -13.867 1 91.19 69 VAL B N 1
ATOM 2333 C CA . VAL B 1 69 ? -3.941 -11.484 -15.078 1 91.19 69 VAL B CA 1
ATOM 2334 C C . VAL B 1 69 ? -5.422 -11.438 -15.445 1 91.19 69 VAL B C 1
ATOM 2336 O O . VAL B 1 69 ? -5.941 -10.383 -15.828 1 91.19 69 VAL B O 1
ATOM 2339 N N . GLN B 1 70 ? -6.07 -12.578 -15.344 1 94.19 70 GLN B N 1
ATOM 2340 C CA . GLN B 1 70 ? -7.5 -12.625 -15.641 1 94.19 70 GLN B CA 1
ATOM 2341 C C . GLN B 1 70 ? -8.289 -11.695 -14.719 1 94.19 70 GLN B C 1
ATOM 2343 O O . GLN B 1 70 ? -9.18 -10.977 -15.172 1 94.19 70 GLN B O 1
ATOM 2348 N N . ILE B 1 71 ? -7.961 -11.695 -13.477 1 95.19 71 ILE B N 1
ATOM 2349 C CA . ILE B 1 71 ? -8.617 -10.836 -12.492 1 95.19 71 ILE B CA 1
ATOM 2350 C C . ILE B 1 71 ? -8.359 -9.367 -12.844 1 95.19 71 ILE B C 1
ATOM 2352 O O . ILE B 1 71 ? -9.281 -8.555 -12.852 1 95.19 71 ILE B O 1
ATOM 2356 N N . ALA B 1 72 ? -7.113 -9.094 -13.148 1 96 72 ALA B N 1
ATOM 2357 C CA . ALA B 1 72 ? -6.75 -7.727 -13.516 1 96 72 ALA B CA 1
ATOM 2358 C C . ALA B 1 72 ? -7.527 -7.258 -14.742 1 96 72 ALA B C 1
ATOM 2360 O O . ALA B 1 72 ? -8.016 -6.129 -14.781 1 96 72 ALA B O 1
ATOM 2361 N N . LYS B 1 73 ? -7.617 -8.109 -15.703 1 95.94 73 LYS B N 1
ATOM 2362 C CA . LYS B 1 73 ? -8.344 -7.762 -16.922 1 95.94 73 LYS B CA 1
ATOM 2363 C C . LYS B 1 73 ? -9.82 -7.496 -16.625 1 95.94 73 LYS B C 1
ATOM 2365 O O . LYS B 1 73 ? -10.406 -6.551 -17.156 1 95.94 73 LYS B O 1
ATOM 2370 N N . ARG B 1 74 ? -10.414 -8.297 -15.82 1 96.38 74 ARG B N 1
ATOM 2371 C CA . ARG B 1 74 ? -11.812 -8.117 -15.445 1 96.38 74 ARG B CA 1
ATOM 2372 C C . ARG B 1 74 ? -12.023 -6.789 -14.719 1 96.38 74 ARG B C 1
ATOM 2374 O O . ARG B 1 74 ? -12.992 -6.078 -14.977 1 96.38 74 ARG B O 1
ATOM 2381 N N . ILE B 1 75 ? -11.086 -6.457 -13.891 1 95.69 75 ILE B N 1
ATOM 2382 C CA . ILE B 1 75 ? -11.156 -5.215 -13.133 1 95.69 75 ILE B CA 1
ATOM 2383 C C . ILE B 1 75 ? -11.055 -4.023 -14.086 1 95.69 75 ILE B C 1
ATOM 2385 O O . ILE B 1 75 ? -11.844 -3.078 -13.992 1 95.69 75 ILE B O 1
ATOM 2389 N N . LEU B 1 76 ? -10.125 -4.156 -15.008 1 94.56 76 LEU B N 1
ATOM 2390 C CA . LEU B 1 76 ? -9.859 -3.055 -15.922 1 94.56 76 LEU B CA 1
ATOM 2391 C C . LEU B 1 76 ? -11.039 -2.855 -16.875 1 94.56 76 LEU B C 1
ATOM 2393 O O . LEU B 1 76 ? -11.211 -1.77 -17.438 1 94.56 76 LEU B O 1
ATOM 2397 N N . LYS B 1 77 ? -11.812 -3.881 -17.047 1 94.5 77 LYS B N 1
ATOM 2398 C CA . LYS B 1 77 ? -12.969 -3.809 -17.953 1 94.5 77 LYS B CA 1
ATOM 2399 C C . LYS B 1 77 ? -14.148 -3.111 -17.281 1 94.5 77 LYS B C 1
ATOM 2401 O O . LYS B 1 77 ? -15.102 -2.723 -17.953 1 94.5 77 LYS B O 1
ATOM 2406 N N . GLN B 1 78 ? -14.047 -2.896 -16.062 1 92.81 78 GLN B N 1
ATOM 2407 C CA . GLN B 1 78 ? -15.141 -2.25 -15.352 1 92.81 78 GLN B CA 1
ATOM 2408 C C . GLN B 1 78 ? -15.188 -0.753 -15.648 1 92.81 78 GLN B C 1
ATOM 2410 O O . GLN B 1 78 ? -14.172 -0.16 -16.031 1 92.81 78 GLN B O 1
ATOM 2415 N N . LYS B 1 79 ? -16.281 -0.114 -15.5 1 87.75 79 LYS B N 1
ATOM 2416 C CA . LYS B 1 79 ? -16.453 1.321 -15.711 1 87.75 79 LYS B CA 1
ATOM 2417 C C . LYS B 1 79 ? -15.609 2.123 -14.719 1 87.75 79 LYS B C 1
ATOM 2419 O O . LYS B 1 79 ? -15.062 3.172 -15.07 1 87.75 79 LYS B O 1
ATOM 2424 N N . GLY B 1 80 ? -15.406 1.616 -13.531 1 88.5 80 GLY B N 1
ATOM 2425 C CA . GLY B 1 80 ? -14.57 2.195 -12.492 1 88.5 80 GLY B CA 1
ATOM 2426 C C . GLY B 1 80 ? -13.508 1.238 -11.977 1 88.5 80 GLY B C 1
ATOM 2427 O O . GLY B 1 80 ? -13.68 0.624 -10.922 1 88.5 80 GLY B O 1
ATOM 2428 N N . PRO B 1 81 ? -12.461 1.17 -12.672 1 90.62 81 PRO B N 1
ATOM 2429 C CA . PRO B 1 81 ? -11.461 0.147 -12.359 1 90.62 81 PRO B CA 1
ATOM 2430 C C . PRO B 1 81 ? -10.875 0.313 -10.961 1 90.62 81 PRO B C 1
ATOM 2432 O O . PRO B 1 81 ? -10.555 -0.679 -10.297 1 90.62 81 PRO B O 1
ATOM 2435 N N . LEU B 1 82 ? -10.781 1.508 -10.539 1 89.62 82 LEU B N 1
ATOM 2436 C CA . LEU B 1 82 ? -10.203 1.729 -9.219 1 89.62 82 LEU B CA 1
ATOM 2437 C C . LEU B 1 82 ? -11.164 1.286 -8.117 1 89.62 82 LEU B C 1
ATOM 2439 O O . LEU B 1 82 ? -10.742 0.719 -7.109 1 89.62 82 LEU B O 1
ATOM 2443 N N . ILE B 1 83 ? -12.383 1.554 -8.352 1 90.44 83 ILE B N 1
ATOM 2444 C CA . ILE B 1 83 ? -13.383 1.095 -7.395 1 90.44 83 ILE B CA 1
ATOM 2445 C C . ILE B 1 83 ? -13.438 -0.431 -7.402 1 90.44 83 ILE B C 1
ATOM 2447 O O . ILE B 1 83 ? -13.523 -1.059 -6.344 1 90.44 83 ILE B O 1
ATOM 2451 N N . ALA B 1 84 ? -13.414 -0.955 -8.617 1 94.06 84 ALA B N 1
ATOM 2452 C CA . ALA B 1 84 ? -13.398 -2.41 -8.734 1 94.06 84 ALA B CA 1
ATOM 2453 C C . ALA B 1 84 ? -12.188 -3.01 -8.023 1 94.06 84 ALA B C 1
ATOM 2455 O O . ALA B 1 84 ? -12.305 -4.047 -7.367 1 94.06 84 ALA B O 1
ATOM 2456 N N . LEU B 1 85 ? -11.109 -2.361 -8.141 1 94.88 85 LEU B N 1
ATOM 2457 C CA . LEU B 1 85 ? -9.891 -2.805 -7.469 1 94.88 85 LEU B CA 1
ATOM 2458 C C . LEU B 1 85 ? -10.047 -2.734 -5.953 1 94.88 85 LEU B C 1
ATOM 2460 O O . LEU B 1 85 ? -9.641 -3.654 -5.238 1 94.88 85 LEU B O 1
ATOM 2464 N N . MET B 1 86 ? -10.617 -1.676 -5.484 1 94.75 86 MET B N 1
ATOM 2465 C CA . MET B 1 86 ? -10.891 -1.521 -4.055 1 94.75 86 MET B CA 1
ATOM 2466 C C . MET B 1 86 ? -11.789 -2.641 -3.547 1 94.75 86 MET B C 1
ATOM 2468 O O . MET B 1 86 ? -11.531 -3.213 -2.484 1 94.75 86 MET B O 1
ATOM 2472 N N . CYS B 1 87 ? -12.766 -2.953 -4.316 1 95.56 87 CYS B N 1
ATOM 2473 C CA . CYS B 1 87 ? -13.68 -4.027 -3.957 1 95.56 87 CYS B CA 1
ATOM 2474 C C . CYS B 1 87 ? -12.961 -5.371 -3.91 1 95.56 87 CYS B C 1
ATOM 2476 O O . CYS B 1 87 ? -13.141 -6.145 -2.971 1 95.56 87 CYS B O 1
ATOM 2478 N N . TYR B 1 88 ? -12.188 -5.609 -4.91 1 96.69 88 TYR B N 1
ATOM 2479 C CA . TYR B 1 88 ? -11.43 -6.852 -4.949 1 96.69 88 TYR B CA 1
ATOM 2480 C C . TYR B 1 88 ? -10.539 -6.984 -3.721 1 96.69 88 TYR B C 1
ATOM 2482 O O . TYR B 1 88 ? -10.477 -8.047 -3.098 1 96.69 88 TYR B O 1
ATOM 2490 N N . ARG B 1 89 ? -9.867 -5.898 -3.307 1 96.88 89 ARG B N 1
ATOM 2491 C CA . ARG B 1 89 ? -8.922 -5.902 -2.193 1 96.88 89 ARG B CA 1
ATOM 2492 C C . ARG B 1 89 ? -9.641 -6.105 -0.865 1 96.88 89 ARG B C 1
ATOM 2494 O O . ARG B 1 89 ? -9.047 -6.586 0.102 1 96.88 89 ARG B O 1
ATOM 2501 N N . SER B 1 90 ? -10.906 -5.758 -0.845 1 96.56 90 SER B N 1
ATOM 2502 C CA . SER B 1 90 ? -11.648 -5.785 0.41 1 96.56 90 SER B CA 1
ATOM 2503 C C . SER B 1 90 ? -12.5 -7.043 0.515 1 96.56 90 SER B C 1
ATOM 2505 O O . SER B 1 90 ? -13.078 -7.324 1.569 1 96.56 90 SER B O 1
ATOM 2507 N N . THR B 1 91 ? -12.539 -7.863 -0.549 1 96.06 91 THR B N 1
ATOM 2508 C CA . THR B 1 91 ? -13.414 -9.031 -0.577 1 96.06 91 THR B CA 1
ATOM 2509 C C . THR B 1 91 ? -12.648 -10.289 -0.164 1 96.06 91 THR B C 1
ATOM 2511 O O . THR B 1 91 ? -11.602 -10.602 -0.741 1 96.06 91 THR B O 1
ATOM 2514 N N . PRO B 1 92 ? -13.156 -10.977 0.814 1 95.56 92 PRO B N 1
ATOM 2515 C CA . PRO B 1 92 ? -12.492 -12.227 1.203 1 95.56 92 PRO B CA 1
ATOM 2516 C C . PRO B 1 92 ? -12.477 -13.258 0.08 1 95.56 92 PRO B C 1
ATOM 2518 O O . PRO B 1 92 ? -13.438 -13.367 -0.679 1 95.56 92 PRO B O 1
ATOM 2521 N N . CYS B 1 93 ? -11.367 -13.898 -0.064 1 92.25 93 CYS B N 1
ATOM 2522 C CA . CYS B 1 93 ? -11.25 -15 -1.02 1 92.25 93 CYS B CA 1
ATOM 2523 C C . CYS B 1 93 ? -11.977 -16.234 -0.52 1 92.25 93 CYS B C 1
ATOM 2525 O O . CYS B 1 93 ? -11.992 -16.516 0.682 1 92.25 93 CYS B O 1
ATOM 2527 N N . ALA B 1 94 ? -12.539 -16.984 -1.446 1 87.44 94 ALA B N 1
ATOM 2528 C CA . ALA B 1 94 ? -13.312 -18.188 -1.104 1 87.44 94 ALA B CA 1
ATOM 2529 C C . ALA B 1 94 ? -12.438 -19.234 -0.445 1 87.44 94 ALA B C 1
ATOM 2531 O O . ALA B 1 94 ? -12.883 -19.953 0.462 1 87.44 94 ALA B O 1
ATOM 2532 N N . SER B 1 95 ? -11.172 -19.312 -0.797 1 88.44 95 SER B N 1
ATOM 2533 C CA . SER B 1 95 ? -10.281 -20.375 -0.325 1 88.44 95 SER B CA 1
ATOM 2534 C C . SER B 1 95 ? -9.836 -20.125 1.113 1 88.44 95 SER B C 1
ATOM 2536 O O . SER B 1 95 ? -9.844 -21.031 1.94 1 88.44 95 SER B O 1
ATOM 2538 N N . THR B 1 96 ? -9.547 -18.875 1.542 1 92.5 96 THR B N 1
ATOM 2539 C CA . THR B 1 96 ? -8.938 -18.594 2.838 1 92.5 96 THR B CA 1
ATOM 2540 C C . THR B 1 96 ? -9.93 -17.859 3.748 1 92.5 96 THR B C 1
ATOM 2542 O O . THR B 1 96 ? -9.75 -17.844 4.969 1 92.5 96 THR B O 1
ATOM 2545 N N . GLY B 1 97 ? -10.914 -17.156 3.154 1 94.12 97 GLY B N 1
ATOM 2546 C CA . GLY B 1 97 ? -11.883 -16.391 3.926 1 94.12 97 GLY B CA 1
ATOM 2547 C C . GLY B 1 97 ? -11.375 -15.031 4.352 1 94.12 97 GLY B C 1
ATOM 2548 O O . GLY B 1 97 ? -11.977 -14.383 5.203 1 94.12 97 GLY B O 1
ATOM 2549 N N . VAL B 1 98 ? -10.281 -14.695 3.902 1 96.44 98 VAL B N 1
ATOM 2550 C CA . VAL B 1 98 ? -9.672 -13.414 4.234 1 96.44 98 VAL B CA 1
ATOM 2551 C C . VAL B 1 98 ? -9.43 -12.609 2.961 1 96.44 98 VAL B C 1
ATOM 2553 O O . VAL B 1 98 ? -9.164 -13.188 1.899 1 96.44 98 VAL B O 1
ATOM 2556 N N . SER B 1 99 ? -9.531 -11.289 3.023 1 97.12 99 SER B N 1
ATOM 2557 C CA . SER B 1 99 ? -9.352 -10.438 1.847 1 97.12 99 SER B CA 1
ATOM 2558 C C . SER B 1 99 ? -7.875 -10.188 1.568 1 97.12 99 SER B C 1
ATOM 2560 O O . SER B 1 99 ? -7.031 -10.336 2.457 1 97.12 99 SER B O 1
ATOM 2562 N N . PRO B 1 100 ? -7.566 -9.758 0.314 1 96.62 100 PRO B N 1
ATOM 2563 C CA . PRO B 1 100 ? -6.188 -9.391 -0.005 1 96.62 100 PRO B CA 1
ATOM 2564 C C . PRO B 1 100 ? -5.648 -8.281 0.893 1 96.62 100 PRO B C 1
ATOM 2566 O O . PRO B 1 100 ? -4.488 -8.32 1.31 1 96.62 100 PRO B O 1
ATOM 2569 N N . ALA B 1 101 ? -6.5 -7.281 1.236 1 97.31 101 ALA B N 1
ATOM 2570 C CA . ALA B 1 101 ? -6.074 -6.188 2.105 1 97.31 101 ALA B CA 1
ATOM 2571 C C . ALA B 1 101 ? -5.707 -6.699 3.494 1 97.31 101 ALA B C 1
ATOM 2573 O O . ALA B 1 101 ? -4.711 -6.273 4.078 1 97.31 101 ALA B O 1
ATOM 2574 N N . GLU B 1 102 ? -6.473 -7.586 4 1 97.19 102 GLU B N 1
ATOM 2575 C CA . GLU B 1 102 ? -6.191 -8.164 5.312 1 97.19 102 GLU B CA 1
ATOM 2576 C C . GLU B 1 102 ? -4.887 -8.953 5.301 1 97.19 102 GLU B C 1
ATOM 2578 O O . GLU B 1 102 ? -4.121 -8.914 6.266 1 97.19 102 GLU B O 1
ATOM 2583 N N . LEU B 1 103 ? -4.668 -9.648 4.234 1 96.12 103 LEU B N 1
ATOM 2584 C CA . LEU B 1 103 ? -3.467 -10.477 4.137 1 96.12 103 LEU B CA 1
ATOM 2585 C C . LEU B 1 103 ? -2.221 -9.609 3.99 1 96.12 103 LEU B C 1
ATOM 2587 O O . LEU B 1 103 ? -1.152 -9.961 4.492 1 96.12 103 LEU B O 1
ATOM 2591 N N . LEU B 1 104 ? -2.416 -8.492 3.314 1 96.25 104 LEU B N 1
ATOM 2592 C CA . LEU B 1 104 ? -1.256 -7.664 3.012 1 96.25 104 LEU B CA 1
ATOM 2593 C C . LEU B 1 104 ? -1.008 -6.648 4.121 1 96.25 104 LEU B C 1
ATOM 2595 O O . LEU B 1 104 ? 0.143 -6.34 4.445 1 96.25 104 LEU B O 1
ATOM 2599 N N . MET B 1 105 ? -2.09 -6.129 4.723 1 96.81 105 MET B N 1
ATOM 2600 C CA . MET B 1 105 ? -1.917 -4.984 5.613 1 96.81 105 MET B CA 1
ATOM 2601 C C . MET B 1 105 ? -2.461 -5.285 7.004 1 96.81 105 MET B C 1
ATOM 2603 O O . MET B 1 105 ? -2.346 -4.465 7.914 1 96.81 105 MET B O 1
ATOM 2607 N N . GLY B 1 106 ? -3.068 -6.367 7.207 1 96.38 106 GLY B N 1
ATOM 2608 C CA . GLY B 1 106 ? -3.529 -6.762 8.523 1 96.38 106 GLY B CA 1
ATOM 2609 C C . GLY B 1 106 ? -4.738 -5.977 9 1 96.38 106 GLY B C 1
ATOM 2610 O O . GLY B 1 106 ? -4.883 -5.699 10.188 1 96.38 106 GLY B O 1
ATOM 2611 N N . ARG B 1 107 ? -5.492 -5.531 8.055 1 96.19 107 ARG B N 1
ATOM 2612 C CA . ARG B 1 107 ? -6.691 -4.773 8.406 1 96.19 107 ARG B CA 1
ATOM 2613 C C . ARG B 1 107 ? -7.672 -4.73 7.238 1 96.19 107 ARG B C 1
ATOM 2615 O O . ARG B 1 107 ? -7.27 -4.801 6.074 1 96.19 107 ARG B O 1
ATOM 2622 N N . LYS B 1 108 ? -8.914 -4.566 7.59 1 96.31 108 LYS B N 1
ATOM 2623 C CA . LYS B 1 108 ? -9.914 -4.27 6.57 1 96.31 108 LYS B CA 1
ATOM 2624 C C . LYS B 1 108 ? -9.852 -2.809 6.141 1 96.31 108 LYS B C 1
ATOM 2626 O O . LYS B 1 108 ? -9.547 -1.932 6.953 1 96.31 108 LYS B O 1
ATOM 2631 N N . ILE B 1 109 ? -10.094 -2.607 4.895 1 95.94 109 ILE B N 1
ATOM 2632 C CA . ILE B 1 109 ? -10.062 -1.222 4.438 1 95.94 109 ILE B CA 1
ATOM 2633 C C . ILE B 1 109 ? -11.484 -0.679 4.32 1 95.94 109 ILE B C 1
ATOM 2635 O O . ILE B 1 109 ? -12.406 -1.414 3.963 1 95.94 109 ILE B O 1
ATOM 2639 N N . LYS B 1 110 ? -11.633 0.554 4.637 1 95.75 110 LYS B N 1
ATOM 2640 C CA . LYS B 1 110 ? -12.938 1.209 4.559 1 95.75 110 LYS B CA 1
ATOM 2641 C C . LYS B 1 110 ? -13.359 1.432 3.107 1 95.75 110 LYS B C 1
ATOM 2643 O O . LYS B 1 110 ? -12.602 2.002 2.32 1 95.75 110 LYS B O 1
ATOM 2648 N N . MET B 1 111 ? -14.438 1.007 2.834 1 93.44 111 MET B N 1
ATOM 2649 C CA . MET B 1 111 ? -15.008 1.164 1.499 1 93.44 111 MET B CA 1
ATOM 2650 C C . MET B 1 111 ? -16.094 2.234 1.494 1 93.44 111 MET B C 1
ATOM 2652 O O . MET B 1 111 ? -16.203 3.021 2.438 1 93.44 111 MET B O 1
ATOM 2656 N N . THR B 1 112 ? -16.766 2.27 0.392 1 87.5 112 THR B N 1
ATOM 2657 C CA . THR B 1 112 ? -17.828 3.273 0.255 1 87.5 112 THR B CA 1
ATOM 2658 C C . THR B 1 112 ? -19.078 2.844 1.002 1 87.5 112 THR B C 1
ATOM 2660 O O . THR B 1 112 ? -19.938 3.674 1.311 1 87.5 112 THR B O 1
ATOM 2663 N N . LEU B 1 113 ? -19.109 1.592 1.394 1 86.12 113 LEU B N 1
ATOM 2664 C CA . LEU B 1 113 ? -20.266 1.087 2.131 1 86.12 113 LEU B CA 1
ATOM 2665 C C . LEU B 1 113 ? -20.062 1.275 3.631 1 86.12 113 LEU B C 1
ATOM 2667 O O . LEU B 1 113 ? -18.969 1.091 4.152 1 86.12 113 LEU B O 1
ATOM 2671 N N . PRO B 1 114 ? -21.172 1.66 4.262 1 86.19 114 PRO B N 1
ATOM 2672 C CA . PRO B 1 114 ? -21.062 1.838 5.715 1 86.19 114 PRO B CA 1
ATOM 2673 C C . PRO B 1 114 ? -20.656 0.556 6.438 1 86.19 114 PRO B C 1
ATOM 2675 O O . PRO B 1 114 ? -21.078 -0.537 6.047 1 86.19 114 PRO B O 1
ATOM 2678 N N . THR B 1 115 ? -19.734 0.707 7.352 1 89.25 115 THR B N 1
ATOM 2679 C CA . THR B 1 115 ? -19.297 -0.409 8.18 1 89.25 115 THR B CA 1
ATOM 2680 C C . THR B 1 115 ? -19.047 0.044 9.617 1 89.25 115 THR B C 1
ATOM 2682 O O . THR B 1 115 ? -18.828 1.229 9.867 1 89.25 115 THR B O 1
ATOM 2685 N N . LEU B 1 116 ? -19.172 -0.892 10.508 1 91.94 116 LEU B N 1
ATOM 2686 C CA . LEU B 1 116 ? -18.906 -0.589 11.906 1 91.94 116 LEU B CA 1
ATOM 2687 C C . LEU B 1 116 ? -17.422 -0.29 12.117 1 91.94 116 LEU B C 1
ATOM 2689 O O . LEU B 1 116 ? -16.562 -0.958 11.539 1 91.94 116 LEU B O 1
ATOM 2693 N N . GLU B 1 117 ? -17.172 0.663 12.867 1 90.31 117 GLU B N 1
ATOM 2694 C CA . GLU B 1 117 ? -15.797 1.056 13.164 1 90.31 117 GLU B CA 1
ATOM 2695 C C . GLU B 1 117 ? -15.008 -0.106 13.758 1 90.31 117 GLU B C 1
ATOM 2697 O O . GLU B 1 117 ? -13.805 -0.231 13.523 1 90.31 117 GLU B O 1
ATOM 2702 N N . SER B 1 118 ? -15.633 -0.924 14.523 1 92.38 118 SER B N 1
ATOM 2703 C CA . SER B 1 118 ? -14.977 -2.053 15.164 1 92.38 118 SER B CA 1
ATOM 2704 C C . SER B 1 118 ? -14.406 -3.023 14.133 1 92.38 118 SER B C 1
ATOM 2706 O O . SER B 1 118 ? -13.406 -3.693 14.391 1 92.38 118 SER B O 1
ATOM 2708 N N . ASN B 1 119 ? -15.047 -3.072 12.938 1 91.88 119 ASN B N 1
ATOM 2709 C CA . ASN B 1 119 ? -14.594 -3.955 11.867 1 91.88 119 ASN B CA 1
ATOM 2710 C C . ASN B 1 119 ? -13.312 -3.439 11.227 1 91.88 119 ASN B C 1
ATOM 2712 O O . ASN B 1 119 ? -12.625 -4.184 10.523 1 91.88 119 ASN B O 1
ATOM 2716 N N . LEU B 1 120 ? -13.07 -2.15 11.508 1 93.88 120 LEU B N 1
ATOM 2717 C CA . LEU B 1 120 ? -11.945 -1.529 10.82 1 93.88 120 LEU B CA 1
ATOM 2718 C C . LEU B 1 120 ? -10.727 -1.457 11.727 1 93.88 120 LEU B C 1
ATOM 2720 O O . LEU B 1 120 ? -9.672 -0.96 11.328 1 93.88 120 LEU B O 1
ATOM 2724 N N . GLN B 1 121 ? -10.906 -2.008 12.953 1 93.88 121 GLN B N 1
ATOM 2725 C CA . GLN B 1 121 ? -9.742 -2.059 13.836 1 93.88 121 GLN B CA 1
ATOM 2726 C C . GLN B 1 121 ? -8.703 -3.047 13.312 1 93.88 121 GLN B C 1
ATOM 2728 O O . GLN B 1 121 ? -9.039 -4.16 12.914 1 93.88 121 GLN B O 1
ATOM 2733 N N . PRO B 1 122 ? -7.5 -2.592 13.273 1 94.56 122 PRO B N 1
ATOM 2734 C CA . PRO B 1 122 ? -6.453 -3.457 12.734 1 94.56 122 PRO B CA 1
ATOM 2735 C C . PRO B 1 122 ? -6.32 -4.773 13.492 1 94.56 122 PRO B C 1
ATOM 2737 O O . PRO B 1 122 ? -6.227 -4.773 14.727 1 94.56 122 PRO B O 1
ATOM 2740 N N . ARG B 1 123 ? -6.336 -5.812 12.719 1 93.19 123 ARG B N 1
ATOM 2741 C CA . ARG B 1 123 ? -6.168 -7.156 13.266 1 93.19 123 ARG B CA 1
ATOM 2742 C C . ARG B 1 123 ? -5.68 -8.125 12.195 1 93.19 123 ARG B C 1
ATOM 2744 O O . ARG B 1 123 ? -6.332 -8.297 11.156 1 93.19 123 ARG B O 1
ATOM 2751 N N . TRP B 1 124 ? -4.586 -8.734 12.523 1 96.06 124 TRP B N 1
ATOM 2752 C CA . TRP B 1 124 ? -4.113 -9.758 11.594 1 96.06 124 TRP B CA 1
ATOM 2753 C C . TRP B 1 124 ? -4.969 -11.016 11.695 1 96.06 124 TRP B C 1
ATOM 2755 O O . TRP B 1 124 ? -5.336 -11.438 12.797 1 96.06 124 TRP B O 1
ATOM 2765 N N . PRO B 1 125 ? -5.258 -11.562 10.586 1 95.44 125 PRO B N 1
ATOM 2766 C CA . PRO B 1 125 ? -5.863 -12.898 10.672 1 95.44 125 PRO B CA 1
ATOM 2767 C C . PRO B 1 125 ? -4.887 -13.961 11.172 1 95.44 125 PRO B C 1
ATOM 2769 O O . PRO B 1 125 ? -3.676 -13.719 11.211 1 95.44 125 PRO B O 1
ATOM 2772 N N . ASP B 1 126 ? -5.473 -15.031 11.609 1 95.75 126 ASP B N 1
ATOM 2773 C CA . ASP B 1 126 ? -4.605 -16.141 11.984 1 95.75 126 ASP B CA 1
ATOM 2774 C C . ASP B 1 126 ? -3.91 -16.734 10.758 1 95.75 126 ASP B C 1
ATOM 2776 O O . ASP B 1 126 ? -4.504 -17.531 10.016 1 95.75 126 ASP B O 1
ATOM 2780 N N . LEU B 1 127 ? -2.73 -16.391 10.617 1 94.25 127 LEU B N 1
ATOM 2781 C CA . LEU B 1 127 ? -1.993 -16.719 9.406 1 94.25 127 LEU B CA 1
ATOM 2782 C C . LEU B 1 127 ? -1.758 -18.234 9.305 1 94.25 127 LEU B C 1
ATOM 2784 O O . LEU B 1 127 ? -1.642 -18.766 8.203 1 94.25 127 LEU B O 1
ATOM 2788 N N . ARG B 1 128 ? -1.647 -18.875 10.391 1 94.75 128 ARG B N 1
ATOM 2789 C CA . ARG B 1 128 ? -1.503 -20.328 10.359 1 94.75 128 ARG B CA 1
ATOM 2790 C C . ARG B 1 128 ? -2.75 -20.984 9.789 1 94.75 128 ARG B C 1
ATOM 2792 O O . ARG B 1 128 ? -2.65 -21.891 8.961 1 94.75 128 ARG B O 1
ATOM 2799 N N . VAL B 1 129 ? -3.855 -20.469 10.258 1 96.06 129 VAL B N 1
ATOM 2800 C CA . VAL B 1 129 ? -5.125 -21 9.766 1 96.06 129 VAL B CA 1
ATOM 2801 C C . VAL B 1 129 ? -5.266 -20.703 8.273 1 96.06 129 VAL B C 1
ATOM 2803 O O . VAL B 1 129 ? -5.699 -21.547 7.5 1 96.06 129 VAL B O 1
ATOM 2806 N N . VAL B 1 130 ? -4.93 -19.5 7.898 1 96.12 130 VAL B N 1
ATOM 2807 C CA . VAL B 1 130 ? -5.016 -19.094 6.5 1 96.12 130 VAL B CA 1
ATOM 2808 C C . VAL B 1 130 ? -4.152 -20.016 5.637 1 96.12 130 VAL B C 1
ATOM 2810 O O . VAL B 1 130 ? -4.59 -20.469 4.578 1 96.12 130 VAL B O 1
ATOM 2813 N N . ARG B 1 131 ? -2.949 -20.25 6.074 1 95 131 ARG B N 1
ATOM 2814 C CA . ARG B 1 131 ? -2.027 -21.094 5.336 1 95 131 ARG B CA 1
ATOM 2815 C C . ARG B 1 131 ? -2.572 -22.516 5.219 1 95 131 ARG B C 1
ATOM 2817 O O . ARG B 1 131 ? -2.457 -23.156 4.164 1 95 131 ARG B O 1
ATOM 2824 N N . SER B 1 132 ? -3.094 -22.984 6.293 1 96.06 132 SER B N 1
ATOM 2825 C CA . SER B 1 132 ? -3.66 -24.328 6.297 1 96.06 132 SER B CA 1
ATOM 2826 C C . SER B 1 132 ? -4.832 -24.438 5.324 1 96.06 132 SER B C 1
ATOM 2828 O O . SER B 1 132 ? -4.918 -25.391 4.551 1 96.06 132 SER B O 1
ATOM 2830 N N . LYS B 1 133 ? -5.703 -23.484 5.379 1 94.75 133 LYS B N 1
ATOM 2831 C CA . LYS B 1 133 ? -6.844 -23.469 4.465 1 94.75 133 LYS B CA 1
ATOM 2832 C C . LYS B 1 133 ? -6.387 -23.375 3.014 1 94.75 133 LYS B C 1
ATOM 2834 O O . LYS B 1 133 ? -6.938 -24.047 2.139 1 94.75 133 LYS B O 1
ATOM 2839 N N . ASP B 1 134 ? -5.453 -22.562 2.783 1 93.06 134 ASP B N 1
ATOM 2840 C CA . ASP B 1 134 ? -4.902 -22.406 1.438 1 93.06 134 ASP B CA 1
ATOM 2841 C C . ASP B 1 134 ? -4.312 -23.719 0.938 1 93.06 134 ASP B C 1
ATOM 2843 O O . ASP B 1 134 ? -4.543 -24.109 -0.207 1 93.06 134 ASP B O 1
ATOM 2847 N N . ALA B 1 135 ? -3.566 -24.391 1.771 1 93.56 135 ALA B N 1
ATOM 2848 C CA . ALA B 1 135 ? -2.953 -25.672 1.42 1 93.56 135 ALA B CA 1
ATOM 2849 C C . ALA B 1 135 ? -4.016 -26.719 1.104 1 93.56 135 ALA B C 1
ATOM 2851 O O . ALA B 1 135 ? -3.883 -27.469 0.137 1 93.56 135 ALA B O 1
ATOM 2852 N N . ASN B 1 136 ? -5 -26.719 1.91 1 93.38 136 ASN B N 1
ATOM 2853 C CA . ASN B 1 136 ? -6.086 -27.672 1.704 1 93.38 136 ASN B CA 1
ATOM 2854 C C . ASN B 1 136 ? -6.80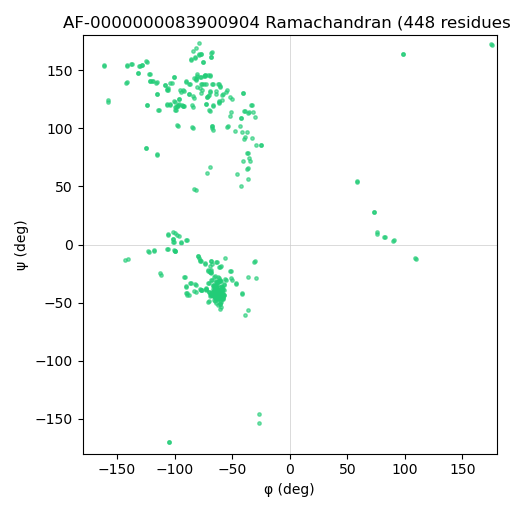1 -27.422 0.378 1 93.38 136 ASN B C 1
ATOM 2856 O O . ASN B 1 136 ? -7.105 -28.375 -0.349 1 93.38 136 ASN B O 1
ATOM 2860 N N . GLU B 1 137 ? -7.074 -26.172 0.129 1 90.75 137 GLU B N 1
ATOM 2861 C CA . GLU B 1 137 ? -7.754 -25.828 -1.118 1 90.75 137 GLU B CA 1
ATOM 2862 C C . GLU B 1 137 ? -6.887 -26.172 -2.328 1 90.75 137 GLU B C 1
ATOM 2864 O O . GLU B 1 137 ? -7.398 -26.641 -3.352 1 90.75 137 GLU B O 1
ATOM 2869 N N . LYS B 1 138 ? -5.625 -25.969 -2.242 1 86.44 138 LYS B N 1
ATOM 2870 C CA . LYS B 1 138 ? -4.707 -26.297 -3.326 1 86.44 138 LYS B CA 1
ATOM 2871 C C . LYS B 1 138 ? -4.672 -27.812 -3.566 1 86.44 138 LYS B C 1
ATOM 2873 O O . LYS B 1 138 ? -4.656 -28.266 -4.715 1 86.44 138 LYS B O 1
ATOM 2878 N N . ARG B 1 139 ? -4.699 -28.547 -2.521 1 88.81 139 ARG B N 1
ATOM 2879 C CA . ARG B 1 139 ? -4.723 -30 -2.629 1 88.81 139 ARG B CA 1
ATOM 2880 C C . ARG B 1 139 ? -6.008 -30.469 -3.295 1 88.81 139 ARG B C 1
ATOM 2882 O O . ARG B 1 139 ? -5.973 -31.359 -4.156 1 88.81 139 ARG B O 1
ATOM 2889 N N . ARG B 1 140 ? -7.023 -29.922 -2.852 1 88.19 140 ARG B N 1
ATOM 2890 C CA . ARG B 1 140 ? -8.312 -30.281 -3.428 1 88.19 140 ARG B CA 1
ATOM 2891 C C . ARG B 1 140 ? -8.352 -29.969 -4.922 1 88.19 140 ARG B C 1
ATOM 2893 O O . ARG B 1 140 ? -8.789 -30.797 -5.723 1 88.19 140 ARG B O 1
ATOM 2900 N N . GLN B 1 141 ? -7.957 -28.766 -5.277 1 83.19 141 GLN B N 1
ATOM 2901 C CA . GLN B 1 141 ? -7.938 -28.359 -6.68 1 83.19 141 GLN B CA 1
ATOM 2902 C C . GLN B 1 141 ? -7.027 -29.266 -7.504 1 83.19 141 GLN B C 1
ATOM 2904 O O . GLN B 1 141 ? -7.359 -29.625 -8.633 1 83.19 141 GLN B O 1
ATOM 2909 N N . ALA B 1 142 ? -5.918 -29.594 -6.914 1 81.5 142 ALA B N 1
ATOM 2910 C CA . ALA B 1 142 ? -4.992 -30.5 -7.594 1 81.5 142 ALA B CA 1
ATOM 2911 C C . ALA B 1 142 ? -5.625 -31.875 -7.805 1 81.5 142 ALA B C 1
ATOM 2913 O O . ALA B 1 142 ? -5.484 -32.469 -8.875 1 81.5 142 ALA B O 1
ATOM 2914 N N . PHE B 1 143 ? -6.285 -32.312 -6.828 1 80.62 143 PHE B N 1
ATOM 2915 C CA . PHE B 1 143 ? -6.949 -33.625 -6.902 1 80.62 143 PHE B CA 1
ATOM 2916 C C . PHE B 1 143 ? -7.969 -33.625 -8.031 1 80.62 143 PHE B C 1
ATOM 2918 O O . PHE B 1 143 ? -7.926 -34.531 -8.898 1 80.62 143 PHE B O 1
ATOM 2925 N N . TYR B 1 144 ? -8.906 -32.688 -8.023 1 79.31 144 TYR B N 1
ATOM 2926 C CA . TYR B 1 144 ? -9.961 -32.656 -9.031 1 79.31 144 TYR B CA 1
ATOM 2927 C C . TYR B 1 144 ? -9.383 -32.375 -10.414 1 79.31 144 TYR B C 1
ATOM 2929 O O . TYR B 1 144 ? -9.875 -32.906 -11.414 1 79.31 144 TYR B O 1
ATOM 2937 N N . TYR B 1 145 ? -8.375 -31.562 -10.422 1 76.56 145 TYR B N 1
ATOM 2938 C CA . TYR B 1 145 ? -7.703 -31.328 -11.695 1 76.56 145 TYR B CA 1
ATOM 2939 C C . TYR B 1 145 ? -7.094 -32.625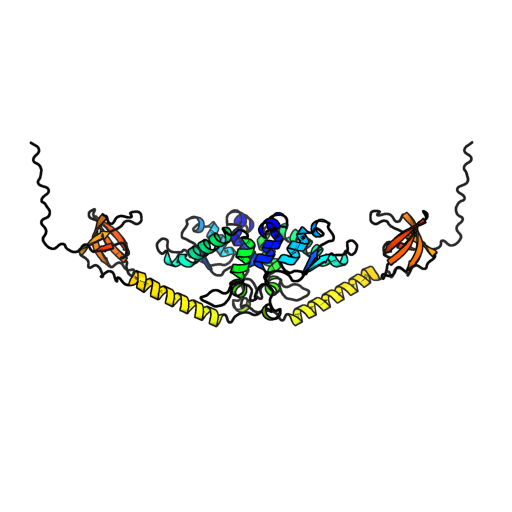 -12.242 1 76.56 145 TYR B C 1
ATOM 2941 O O . TYR B 1 145 ? -7.25 -32.938 -13.422 1 76.56 145 TYR B O 1
ATOM 2949 N N . ASN B 1 146 ? -6.43 -33.312 -11.352 1 72.19 146 ASN B N 1
ATOM 2950 C CA . ASN B 1 146 ? -5.801 -34.562 -11.742 1 72.19 146 ASN B CA 1
ATOM 2951 C C . ASN B 1 146 ? -6.836 -35.625 -12.117 1 72.19 146 ASN B C 1
ATOM 2953 O O . ASN B 1 146 ? -6.621 -36.406 -13.039 1 72.19 146 ASN B O 1
ATOM 2957 N N . ARG B 1 147 ? -7.836 -35.594 -11.328 1 68.19 147 ARG B N 1
ATOM 2958 C CA . ARG B 1 147 ? -8.922 -36.5 -11.625 1 68.19 147 ARG B CA 1
ATOM 2959 C C . ARG B 1 147 ? -9.531 -36.219 -12.992 1 68.19 147 ARG B C 1
ATOM 2961 O O . ARG B 1 147 ? -9.812 -37.156 -13.758 1 68.19 147 ARG B O 1
ATOM 2968 N N . ARG B 1 148 ? -9.859 -34.969 -13.18 1 63.91 148 ARG B N 1
ATOM 2969 C CA . ARG B 1 148 ? -10.477 -34.562 -14.438 1 63.91 148 ARG B CA 1
ATOM 2970 C C . ARG B 1 148 ? -9.516 -34.75 -15.609 1 63.91 148 ARG B C 1
ATOM 2972 O O . ARG B 1 148 ? -9.922 -35.156 -16.688 1 63.91 148 ARG B O 1
ATOM 2979 N N . HIS B 1 149 ? -8.43 -34.281 -15.375 1 61.22 149 HIS B N 1
ATOM 2980 C CA . HIS B 1 149 ? -7.449 -34.344 -16.453 1 61.22 149 HIS B CA 1
ATOM 2981 C C . HIS B 1 149 ? -6.605 -35.594 -16.391 1 61.22 149 HIS B C 1
ATOM 2983 O O . HIS B 1 149 ? -5.93 -35.969 -17.344 1 61.22 149 HIS B O 1
ATOM 2989 N N . GLY B 1 150 ? -6.496 -36.062 -15.094 1 52.66 150 GLY B N 1
ATOM 2990 C CA . GLY B 1 150 ? -5.793 -37.312 -14.859 1 52.66 150 GLY B CA 1
ATOM 2991 C C . GLY B 1 150 ? -6.605 -38.531 -15.242 1 52.66 150 GLY B C 1
ATOM 2992 O O . GLY B 1 150 ? -6.098 -39.656 -15.211 1 52.66 150 GLY B O 1
ATOM 2993 N N . ALA B 1 151 ? -7.988 -38.375 -14.898 1 48.88 151 ALA B N 1
ATOM 2994 C CA . ALA B 1 151 ? -8.758 -39.594 -15.141 1 48.88 151 ALA B CA 1
ATOM 2995 C C . ALA B 1 151 ? -8.266 -40.312 -16.391 1 48.88 151 ALA B C 1
ATOM 2997 O O . ALA B 1 151 ? -8.43 -41.531 -16.516 1 48.88 151 ALA B O 1
ATOM 2998 N N . LYS B 1 152 ? -8.227 -39.719 -17.547 1 45.12 152 LYS B N 1
ATOM 2999 C CA . LYS B 1 152 ? -7.922 -40.781 -18.484 1 45.12 152 LYS B CA 1
ATOM 3000 C C . LYS B 1 152 ? -6.473 -41.25 -18.359 1 45.12 152 LYS B C 1
ATOM 3002 O O . LYS B 1 152 ? -5.547 -40.5 -18.688 1 45.12 152 LYS B O 1
ATOM 3007 N N . PRO B 1 153 ? -6.102 -41.781 -17.125 1 46.09 153 PRO B N 1
ATOM 3008 C CA . PRO B 1 153 ? -4.773 -42.406 -17.125 1 46.09 153 PRO B CA 1
ATOM 3009 C C . PRO B 1 153 ? -4.352 -42.875 -18.516 1 46.09 153 PRO B C 1
ATOM 3011 O O . PRO B 1 153 ? -5.105 -43.594 -19.188 1 46.09 153 PRO B O 1
ATOM 3014 N N . LEU B 1 154 ? -3.818 -42 -19.188 1 52 154 LEU B N 1
ATOM 3015 C CA . LEU B 1 154 ? -3.457 -42.625 -20.453 1 52 154 LEU B CA 1
ATOM 3016 C C . LEU B 1 154 ? -2.654 -43.906 -20.25 1 52 154 LEU B C 1
ATOM 3018 O O . LEU B 1 154 ? -1.775 -43.938 -19.391 1 52 154 LEU B O 1
ATOM 3022 N N . PRO B 1 155 ? -3.205 -44.938 -20.531 1 53.66 155 PRO B N 1
ATOM 3023 C CA . PRO B 1 155 ? -2.492 -46.188 -20.328 1 53.66 155 PRO B CA 1
ATOM 3024 C C . PRO B 1 155 ? -0.986 -46.062 -20.547 1 53.66 155 PRO B C 1
ATOM 3026 O O . PRO B 1 155 ? -0.546 -45.312 -21.438 1 53.66 155 PRO B O 1
ATOM 3029 N N . PRO B 1 156 ? -0.188 -46.375 -19.469 1 57.62 156 PRO B N 1
ATOM 3030 C CA . PRO B 1 156 ? 1.256 -46.344 -19.719 1 57.62 156 PRO B CA 1
ATOM 3031 C C . PRO B 1 156 ? 1.633 -46.938 -21.078 1 57.62 156 PRO B C 1
ATOM 3033 O O . PRO B 1 156 ? 0.979 -47.875 -21.547 1 57.62 156 PRO B O 1
ATOM 3036 N N . LEU B 1 157 ? 2.404 -46.25 -21.828 1 61.78 157 LEU B N 1
ATOM 3037 C CA . LEU B 1 157 ? 2.863 -46.781 -23.109 1 61.78 157 LEU B CA 1
ATOM 3038 C C . LEU B 1 157 ? 4.078 -47.688 -22.906 1 61.78 157 LEU B C 1
ATOM 3040 O O . LEU B 1 157 ? 4.855 -47.5 -21.969 1 61.78 157 LEU B O 1
ATOM 3044 N N . LYS B 1 158 ? 4.016 -48.875 -23.391 1 66.75 158 LYS B N 1
ATOM 3045 C CA . LYS B 1 158 ? 5.145 -49.812 -23.359 1 66.75 158 LYS B CA 1
ATOM 3046 C C . LYS B 1 158 ? 6.121 -49.5 -24.5 1 66.75 158 LYS B C 1
ATOM 3048 O O . LYS B 1 158 ? 5.73 -49 -25.547 1 66.75 158 LYS B O 1
ATOM 3053 N N . PRO B 1 159 ? 7.43 -49.75 -24.062 1 72.44 159 PRO B N 1
ATOM 3054 C CA . PRO B 1 159 ? 8.359 -49.656 -25.188 1 72.44 159 PRO B CA 1
ATOM 3055 C C . PRO B 1 159 ? 7.926 -50.469 -26.391 1 72.44 159 PRO B C 1
ATOM 3057 O O . PRO B 1 159 ? 7.535 -51.625 -26.25 1 72.44 159 PRO B O 1
ATOM 3060 N N . GLY B 1 160 ? 7.809 -49.875 -27.594 1 73.38 160 GLY B N 1
ATOM 3061 C CA . GLY B 1 160 ? 7.395 -50.531 -28.828 1 73.38 160 GLY B CA 1
ATOM 3062 C C . GLY B 1 160 ? 6.016 -50.094 -29.297 1 73.38 160 GLY B C 1
ATOM 3063 O O . GLY B 1 160 ? 5.609 -50.406 -30.406 1 73.38 160 GLY B O 1
ATOM 3064 N N . ASP B 1 161 ? 5.336 -49.469 -28.516 1 72.25 161 ASP B N 1
ATOM 3065 C CA . ASP B 1 161 ? 3.979 -49.062 -28.875 1 72.25 161 ASP B CA 1
ATOM 3066 C C . ASP B 1 161 ? 3.988 -47.969 -29.953 1 72.25 161 ASP B C 1
ATOM 3068 O O . ASP B 1 161 ? 4.797 -47.062 -29.891 1 72.25 161 ASP B O 1
ATOM 3072 N N . ALA B 1 162 ? 3.211 -48.25 -31 1 74.12 162 ALA B N 1
ATOM 3073 C CA . ALA B 1 162 ? 3.031 -47.219 -32.031 1 74.12 162 ALA B CA 1
ATOM 3074 C C . ALA B 1 162 ? 2.139 -46.094 -31.516 1 74.12 162 ALA B C 1
ATOM 3076 O O . ALA B 1 162 ? 1.06 -46.344 -30.969 1 74.12 162 ALA B O 1
ATOM 3077 N N . ILE B 1 163 ? 2.736 -44.938 -31.531 1 74.19 163 ILE B N 1
ATOM 3078 C CA . ILE B 1 163 ? 1.988 -43.812 -31 1 74.19 163 ILE B CA 1
ATOM 3079 C C . ILE B 1 163 ? 1.99 -42.656 -32 1 74.19 163 ILE B C 1
ATOM 3081 O O . ILE B 1 163 ? 2.793 -42.656 -32.938 1 74.19 163 ILE B O 1
ATOM 3085 N N . LEU B 1 164 ? 0.979 -41.781 -31.938 1 74.56 164 LEU B N 1
ATOM 3086 C CA . LEU B 1 164 ? 0.988 -40.531 -32.656 1 74.56 164 LEU B CA 1
ATOM 3087 C C . LEU B 1 164 ? 1.387 -39.375 -31.719 1 74.56 164 LEU B C 1
ATOM 3089 O O . LEU B 1 164 ? 0.89 -39.281 -30.594 1 74.56 164 LEU B O 1
ATOM 3093 N N . SER B 1 165 ? 2.473 -38.875 -32.094 1 68.69 165 SER B N 1
ATOM 3094 C CA . SER B 1 165 ? 2.979 -37.75 -31.297 1 68.69 165 SER B CA 1
ATOM 3095 C C . SER B 1 165 ? 2.492 -36.406 -31.859 1 68.69 165 SER B C 1
ATOM 3097 O O . SER B 1 165 ? 2.361 -36.25 -33.062 1 68.69 165 SER B O 1
ATOM 3099 N N . LYS B 1 166 ? 2.008 -35.562 -31.047 1 64.81 166 LYS B N 1
ATOM 3100 C CA . LYS B 1 166 ? 1.63 -34.219 -31.422 1 64.81 166 LYS B CA 1
ATOM 3101 C C . LYS B 1 166 ? 2.744 -33.219 -31.094 1 64.81 166 LYS B C 1
ATOM 3103 O O . LYS B 1 166 ? 3.352 -33.281 -30.031 1 64.81 166 LYS B O 1
ATOM 3108 N N . LEU B 1 167 ? 3.279 -32.5 -32.094 1 57.56 167 LEU B N 1
ATOM 3109 C CA . LEU B 1 167 ? 4.258 -31.438 -31.844 1 57.56 167 LEU B CA 1
ATOM 3110 C C . LEU B 1 167 ? 3.605 -30.25 -31.156 1 57.56 167 LEU B C 1
ATOM 3112 O O . LEU B 1 167 ? 2.398 -30.031 -31.297 1 57.56 167 LEU B O 1
ATOM 3116 N N . ASP B 1 168 ? 4.348 -29.578 -30.266 1 54.75 168 ASP B N 1
ATOM 3117 C CA . ASP B 1 168 ? 3.891 -28.469 -29.438 1 54.75 168 ASP B CA 1
ATOM 3118 C C . ASP B 1 168 ? 3.109 -27.438 -30.266 1 54.75 168 ASP B C 1
ATOM 3120 O O . ASP B 1 168 ? 2.131 -26.859 -29.781 1 54.75 168 ASP B O 1
ATOM 3124 N N . HIS B 1 169 ? 3.486 -27.297 -31.469 1 52.31 169 HIS B N 1
ATOM 3125 C CA . HIS B 1 169 ? 2.854 -26.266 -32.281 1 52.31 169 HIS B CA 1
ATOM 3126 C C . HIS B 1 169 ? 1.792 -26.859 -33.188 1 52.31 169 HIS B C 1
ATOM 3128 O O . HIS B 1 169 ? 1.116 -26.125 -33.906 1 52.31 169 HIS B O 1
ATOM 3134 N N . GLN B 1 170 ? 1.66 -28.156 -33.219 1 54.41 170 GLN B N 1
ATOM 3135 C CA . GLN B 1 170 ? 0.727 -28.734 -34.188 1 54.41 170 GLN B CA 1
ATOM 3136 C C . GLN B 1 170 ? -0.533 -29.25 -33.5 1 54.41 170 GLN B C 1
ATOM 3138 O O . GLN B 1 170 ? -0.465 -29.797 -32.406 1 54.41 170 GLN B O 1
ATOM 3143 N N . ASN B 1 171 ? -1.684 -28.75 -33.844 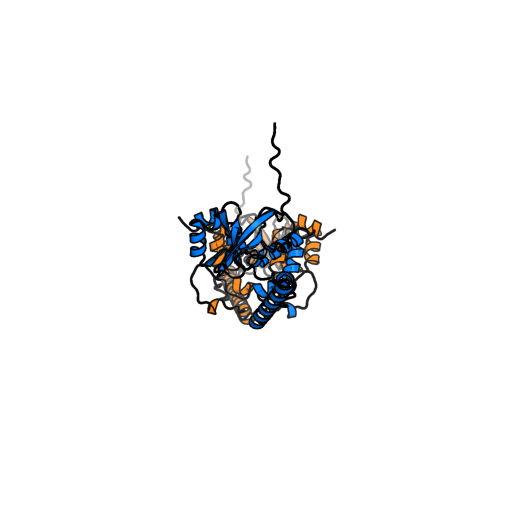1 56.19 171 ASN B N 1
ATOM 3144 C CA . ASN B 1 171 ? -2.984 -29.156 -33.344 1 56.19 171 ASN B CA 1
ATOM 3145 C C . ASN B 1 171 ? -3.359 -30.562 -33.812 1 56.19 171 ASN B C 1
ATOM 3147 O O . ASN B 1 171 ? -4.383 -31.109 -33.406 1 56.19 171 ASN B O 1
ATOM 3151 N N . THR B 1 172 ? -2.672 -31.094 -34.781 1 57.59 172 THR B N 1
ATOM 3152 C CA . THR B 1 172 ? -3.109 -32.375 -35.344 1 57.59 172 THR B CA 1
ATOM 3153 C C . THR B 1 172 ? -2.191 -33.5 -34.875 1 57.59 172 THR B C 1
ATOM 3155 O O . THR B 1 172 ? -0.988 -33.312 -34.719 1 57.59 172 THR B O 1
ATOM 3158 N N . TRP B 1 173 ? -2.844 -34.594 -34.438 1 59.56 173 TRP B N 1
ATOM 3159 C CA . TRP B 1 173 ? -2.137 -35.844 -34.188 1 59.56 173 TRP B CA 1
ATOM 3160 C C . TRP B 1 173 ? -1.599 -36.438 -35.469 1 59.56 173 TRP B C 1
ATOM 3162 O O . TRP B 1 173 ? -2.35 -36.656 -36.438 1 59.56 173 TRP B O 1
ATOM 3172 N N . GLY B 1 174 ? -0.205 -36.219 -35.812 1 62.12 174 GLY B N 1
ATOM 3173 C CA . GLY B 1 174 ? 0.162 -36.719 -37.125 1 62.12 174 GLY B CA 1
ATOM 3174 C C . GLY B 1 174 ? 1.524 -37.375 -37.156 1 62.12 174 GLY B C 1
ATOM 3175 O O . GLY B 1 174 ? 1.886 -38 -38.156 1 62.12 174 GLY B O 1
ATOM 3176 N N . THR B 1 175 ? 2.334 -37.25 -36.188 1 61.97 175 THR B N 1
ATOM 3177 C CA . THR B 1 175 ? 3.66 -37.812 -36.344 1 61.97 175 THR B CA 1
ATOM 3178 C C . THR B 1 175 ? 3.73 -39.188 -35.688 1 61.97 175 THR B C 1
ATOM 3180 O O . THR B 1 175 ? 3.729 -39.312 -34.469 1 61.97 175 THR B O 1
ATOM 3183 N N . PRO B 1 176 ? 3.656 -40.25 -36.531 1 71.12 176 PRO B N 1
ATOM 3184 C CA . PRO B 1 176 ? 3.775 -41.594 -35.969 1 71.12 176 PRO B CA 1
ATOM 3185 C C . PRO B 1 176 ? 5.121 -41.844 -35.281 1 71.12 176 PRO B C 1
ATOM 3187 O O . PRO B 1 176 ? 6.156 -41.375 -35.75 1 71.12 176 PRO B O 1
ATOM 3190 N N . ALA B 1 177 ? 5.145 -42.219 -34.031 1 76.31 177 ALA B N 1
ATOM 3191 C CA . ALA B 1 177 ? 6.352 -42.531 -33.281 1 76.31 177 ALA B CA 1
ATOM 3192 C C . ALA B 1 177 ? 6.148 -43.781 -32.438 1 76.31 177 ALA B C 1
ATOM 3194 O O . ALA B 1 177 ? 5.031 -44.312 -32.312 1 76.31 177 ALA B O 1
ATOM 3195 N N . VAL B 1 178 ? 7.328 -44.406 -32.156 1 76.75 178 VAL B N 1
ATOM 3196 C CA . VAL B 1 178 ? 7.309 -45.594 -31.297 1 76.75 178 VAL B CA 1
ATOM 3197 C C . VAL B 1 178 ? 7.91 -45.25 -29.938 1 76.75 178 VAL B C 1
ATOM 3199 O O . VAL B 1 178 ? 8.891 -44.5 -29.844 1 76.75 178 VAL B O 1
ATOM 3202 N N . VAL B 1 179 ? 7.285 -45.719 -28.938 1 76.75 179 VAL B N 1
ATOM 3203 C CA . VAL B 1 179 ? 7.785 -45.469 -27.594 1 76.75 179 VAL B CA 1
ATOM 3204 C C . VAL B 1 179 ? 9.078 -46.25 -27.375 1 76.75 179 VAL B C 1
ATOM 3206 O O . VAL B 1 179 ? 9.109 -47.469 -27.516 1 76.75 179 VAL B O 1
ATOM 3209 N N . ALA B 1 180 ? 10.18 -45.562 -27.172 1 76.19 180 ALA B N 1
ATOM 3210 C CA . ALA B 1 180 ? 11.453 -46.219 -26.938 1 76.19 180 ALA B CA 1
ATOM 3211 C C . ALA B 1 180 ? 11.641 -46.562 -25.469 1 76.19 180 ALA B C 1
ATOM 3213 O O . ALA B 1 180 ? 12.281 -47.562 -25.125 1 76.19 180 ALA B O 1
ATOM 3214 N N . GLY B 1 181 ? 11.156 -45.812 -24.578 1 71.81 181 GLY B N 1
ATOM 3215 C CA . GLY B 1 181 ? 11.32 -46.125 -23.156 1 71.81 181 GLY B CA 1
ATOM 3216 C C . GLY B 1 181 ? 10.766 -45.031 -22.266 1 71.81 181 GLY B C 1
ATOM 3217 O O . GLY B 1 181 ? 10.211 -44.031 -22.75 1 71.81 181 GLY B O 1
ATOM 3218 N N . ASP B 1 182 ? 10.773 -45.375 -20.984 1 65.19 182 ASP B N 1
ATOM 3219 C CA . ASP B 1 182 ? 10.391 -44.406 -19.953 1 65.19 182 ASP B CA 1
ATOM 3220 C C . ASP B 1 182 ? 11.5 -43.406 -19.688 1 65.19 182 ASP B C 1
ATOM 3222 O O . ASP B 1 182 ? 12.688 -43.75 -19.766 1 65.19 182 ASP B O 1
ATOM 3226 N N . SER B 1 183 ? 11.07 -42.125 -19.703 1 61.09 183 SER B N 1
ATOM 3227 C CA . SER B 1 183 ? 12.07 -41.156 -19.297 1 61.09 183 SER B CA 1
ATOM 3228 C C . SER B 1 183 ? 12.172 -41.062 -17.781 1 61.09 183 SER B C 1
ATOM 3230 O O . SER B 1 183 ? 11.344 -41.625 -17.062 1 61.09 183 SER B O 1
ATOM 3232 N N . THR B 1 184 ? 13.219 -40.375 -17.203 1 58.28 184 T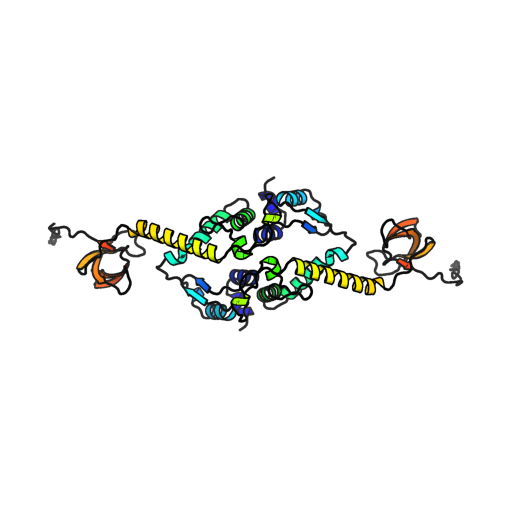HR B N 1
ATOM 3233 C CA . THR B 1 184 ? 13.57 -40.25 -15.797 1 58.28 184 THR B CA 1
ATOM 3234 C C . THR B 1 184 ? 12.523 -39.406 -15.07 1 58.28 184 THR B C 1
ATOM 3236 O O . THR B 1 184 ? 12.461 -39.406 -13.836 1 58.28 184 THR B O 1
ATOM 3239 N N . THR B 1 185 ? 11.859 -38.75 -15.812 1 58.5 185 THR B N 1
ATOM 3240 C CA . THR B 1 185 ? 10.867 -37.906 -15.172 1 58.5 185 THR B CA 1
ATOM 3241 C C . THR B 1 185 ? 9.477 -38.5 -15.273 1 58.5 185 THR B C 1
ATOM 3243 O O . THR B 1 185 ? 9.164 -39.219 -16.25 1 58.5 185 THR B O 1
ATOM 3246 N N . PRO B 1 186 ? 8.773 -38.406 -14.266 1 60.94 186 PRO B N 1
ATOM 3247 C CA . PRO B 1 186 ? 7.414 -38.938 -14.312 1 60.94 186 PRO B CA 1
ATOM 3248 C C . PRO B 1 186 ? 6.586 -38.375 -15.453 1 60.94 186 PRO B C 1
ATOM 3250 O O . PRO B 1 186 ? 6.727 -37.188 -15.797 1 60.94 186 PRO B O 1
ATOM 3253 N N . ARG B 1 187 ? 5.82 -39.219 -16.297 1 65.06 187 ARG B N 1
ATOM 3254 C CA . ARG B 1 187 ? 4.859 -38.938 -17.359 1 65.06 187 ARG B CA 1
ATOM 3255 C C . ARG B 1 187 ? 5.566 -38.5 -18.641 1 65.06 187 ARG B C 1
ATOM 3257 O O . ARG B 1 187 ? 4.941 -37.938 -19.547 1 65.06 187 ARG B O 1
ATOM 3264 N N . SER B 1 188 ? 6.836 -38.656 -18.562 1 71.19 188 SER B N 1
ATOM 3265 C CA . SER B 1 188 ? 7.602 -38.375 -19.766 1 71.19 188 SER B CA 1
ATOM 3266 C C . SER B 1 188 ? 8.102 -39.625 -20.438 1 71.19 188 SER B C 1
ATOM 3268 O O . SER B 1 188 ? 8.516 -40.594 -19.766 1 71.19 188 SER B O 1
ATOM 3270 N N . TYR B 1 189 ? 7.941 -39.75 -21.766 1 74.94 189 TYR B N 1
ATOM 3271 C CA . TYR B 1 189 ? 8.375 -40.875 -22.562 1 74.94 189 TYR B CA 1
ATOM 3272 C C . TYR B 1 189 ? 9.344 -40.438 -23.656 1 74.94 189 TYR B C 1
ATOM 3274 O O . TYR B 1 189 ? 9.258 -39.312 -24.156 1 74.94 189 TYR B O 1
ATOM 3282 N N . ILE B 1 190 ? 10.305 -41.281 -23.828 1 77.94 190 ILE B N 1
ATOM 3283 C CA . ILE B 1 190 ? 11.172 -41.125 -24.984 1 77.94 190 ILE B CA 1
ATOM 3284 C C . ILE B 1 190 ? 10.555 -41.781 -26.203 1 77.94 190 ILE B C 1
ATOM 3286 O O . ILE B 1 190 ? 10.266 -43 -26.172 1 77.94 190 ILE B O 1
ATOM 3290 N N . VAL B 1 191 ? 10.281 -40.969 -27.219 1 76.94 191 VAL B N 1
ATOM 3291 C CA . VAL B 1 191 ? 9.656 -41.5 -28.422 1 76.94 191 VAL B CA 1
ATOM 3292 C C . VAL B 1 191 ? 10.609 -41.375 -29.609 1 76.94 191 VAL B C 1
ATOM 3294 O O . VAL B 1 191 ? 11.398 -40.438 -29.672 1 76.94 191 VAL B O 1
ATOM 3297 N N . GLU B 1 192 ? 10.617 -42.406 -30.422 1 78.81 192 GLU B N 1
ATOM 3298 C CA . GLU B 1 192 ? 11.414 -42.438 -31.641 1 78.81 192 GLU B CA 1
ATOM 3299 C C . GLU B 1 192 ? 10.539 -42.219 -32.875 1 78.81 192 GLU B C 1
ATOM 3301 O O . GLU B 1 192 ? 9.586 -43 -33.094 1 78.81 192 GLU B O 1
ATOM 3306 N N . THR B 1 193 ? 10.859 -41.188 -33.562 1 77.31 193 THR B N 1
ATOM 3307 C CA . THR B 1 193 ? 10.117 -40.906 -34.781 1 77.31 193 THR B CA 1
ATOM 3308 C C . THR B 1 193 ? 10.609 -41.812 -35.906 1 77.31 193 THR B C 1
ATOM 3310 O O . THR B 1 193 ? 11.648 -42.438 -35.812 1 77.31 193 THR B O 1
ATOM 3313 N N . HIS B 1 194 ? 9.742 -41.875 -37 1 74 194 HIS B N 1
ATOM 3314 C CA . HIS B 1 194 ? 10.102 -42.688 -38.188 1 74 194 HIS B CA 1
ATOM 3315 C C . HIS B 1 194 ? 11.383 -42.156 -38.812 1 74 194 HIS B C 1
ATOM 3317 O O . HIS B 1 194 ? 12.086 -42.906 -39.5 1 74 194 HIS B O 1
ATOM 3323 N N . GLN B 1 195 ? 11.688 -40.969 -38.5 1 70.69 195 GLN B N 1
ATOM 3324 C CA . GLN B 1 195 ? 12.914 -40.406 -39.062 1 70.69 195 GLN B CA 1
ATOM 3325 C C . GLN B 1 195 ? 14.109 -40.688 -38.156 1 70.69 195 GLN B C 1
ATOM 3327 O O . GLN B 1 195 ? 15.234 -40.312 -38.469 1 70.69 195 GLN B O 1
ATOM 3332 N N . GLY B 1 196 ? 13.914 -41.438 -37.062 1 70.25 196 GLY B N 1
ATOM 3333 C CA . GLY B 1 196 ? 15.023 -41.875 -36.219 1 70.25 196 GLY B CA 1
ATOM 3334 C C . GLY B 1 196 ? 15.344 -40.875 -35.094 1 70.25 196 GLY B C 1
ATOM 3335 O O . GLY B 1 196 ? 16.312 -41.062 -34.375 1 70.25 196 GLY B O 1
ATOM 3336 N N . ALA B 1 197 ? 14.594 -39.906 -35.031 1 74.94 197 ALA B N 1
ATOM 3337 C CA . ALA B 1 197 ? 14.875 -38.906 -34 1 74.94 197 ALA B CA 1
ATOM 3338 C C . ALA B 1 197 ? 14.195 -39.312 -32.688 1 74.94 197 ALA B C 1
ATOM 3340 O O . ALA B 1 197 ? 13.094 -39.844 -32.688 1 74.94 197 ALA B O 1
ATOM 3341 N N . THR B 1 198 ? 14.977 -39.125 -31.578 1 77.69 198 THR B N 1
ATOM 3342 C CA . THR B 1 198 ? 14.453 -39.375 -30.25 1 77.69 198 THR B CA 1
ATOM 3343 C C . THR B 1 198 ? 13.977 -38.094 -29.578 1 77.69 198 THR B C 1
ATOM 3345 O O . THR B 1 198 ? 14.719 -37.094 -29.531 1 77.69 198 THR B O 1
ATOM 3348 N N . LEU B 1 199 ? 12.695 -38.094 -29.281 1 77.12 199 LEU B N 1
ATOM 3349 C CA . LEU B 1 199 ? 12.102 -36.938 -28.656 1 77.12 199 LEU B CA 1
ATOM 3350 C C . LEU B 1 199 ? 11.523 -37.281 -27.281 1 77.12 199 LEU B C 1
ATOM 3352 O O . LEU B 1 199 ? 11.047 -38.406 -27.078 1 77.12 199 LEU B O 1
ATOM 3356 N N . ARG B 1 200 ? 11.703 -36.406 -26.391 1 76.62 200 ARG B N 1
ATOM 3357 C CA . ARG B 1 200 ? 11.047 -36.531 -25.094 1 76.62 200 ARG B CA 1
ATOM 3358 C C . ARG B 1 200 ? 9.703 -35.812 -25.078 1 76.62 200 ARG B C 1
ATOM 3360 O O . ARG B 1 200 ? 9.625 -34.625 -25.406 1 76.62 200 ARG B O 1
ATOM 3367 N N . ARG B 1 201 ? 8.719 -36.656 -24.828 1 74 201 ARG B N 1
ATOM 3368 C CA . ARG B 1 201 ? 7.379 -36.062 -24.844 1 74 201 ARG B CA 1
ATOM 3369 C C . ARG B 1 201 ? 6.582 -36.469 -23.609 1 74 201 ARG B C 1
ATOM 3371 O O . ARG B 1 201 ? 6.805 -37.562 -23.062 1 74 201 ARG B O 1
ATOM 337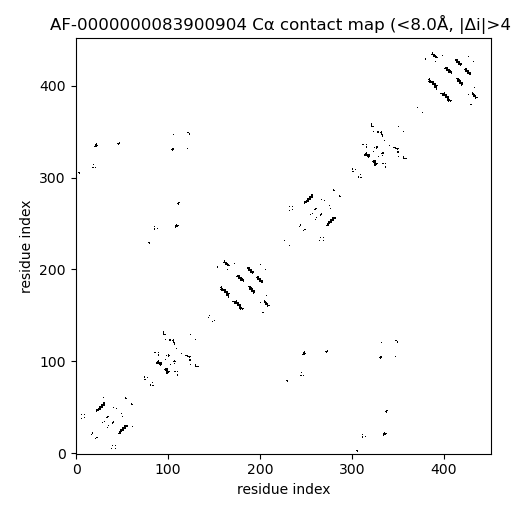8 N N . ASN B 1 202 ? 5.75 -35.531 -23.234 1 70.31 202 ASN B N 1
ATOM 3379 C CA . ASN B 1 202 ? 4.84 -35.844 -22.141 1 70.31 202 ASN B CA 1
ATOM 3380 C C . ASN B 1 202 ? 3.715 -36.781 -22.594 1 70.31 202 ASN B C 1
ATOM 3382 O O . ASN B 1 202 ? 3.287 -36.719 -23.75 1 70.31 202 ASN B O 1
ATOM 3386 N N . ARG B 1 203 ? 3.305 -37.625 -21.766 1 71.19 203 ARG B N 1
ATOM 3387 C CA . ARG B 1 203 ? 2.281 -38.625 -22.047 1 71.19 203 ARG B CA 1
ATOM 3388 C C . ARG B 1 203 ? 1.043 -38 -22.656 1 71.19 203 ARG B C 1
ATOM 3390 O O . ARG B 1 203 ? 0.364 -38.594 -23.484 1 71.19 203 ARG B O 1
ATOM 3397 N N . ARG B 1 204 ? 0.754 -36.844 -22.391 1 69.5 204 ARG B N 1
ATOM 3398 C CA . ARG B 1 204 ? -0.46 -36.188 -22.859 1 69.5 204 ARG B CA 1
ATOM 3399 C C . ARG B 1 204 ? -0.391 -35.906 -24.344 1 69.5 204 ARG B C 1
ATOM 3401 O O . ARG B 1 204 ? -1.423 -35.75 -25.016 1 69.5 204 ARG B O 1
ATOM 3408 N N . HIS B 1 205 ? 0.756 -35.844 -24.828 1 70.06 205 HIS B N 1
ATOM 3409 C CA . HIS B 1 205 ? 0.944 -35.562 -26.25 1 70.06 205 HIS B CA 1
ATOM 3410 C C . HIS B 1 205 ? 1.133 -36.844 -27.047 1 70.06 205 HIS B C 1
ATOM 3412 O O . HIS B 1 205 ? 1.53 -36.812 -28.203 1 70.06 205 HIS B O 1
ATOM 3418 N N . LEU B 1 206 ? 0.953 -37.906 -26.391 1 70.88 206 LEU B N 1
ATOM 3419 C CA . LEU B 1 206 ? 1.11 -39.219 -27.031 1 70.88 206 LEU B CA 1
ATOM 3420 C C . LEU B 1 206 ? -0.22 -39.938 -27.094 1 70.88 206 LEU B C 1
ATOM 3422 O O . LEU B 1 206 ? -0.918 -40.062 -26.078 1 70.88 206 LEU B O 1
ATOM 3426 N N . LEU B 1 207 ? -0.667 -40.156 -28.203 1 72.62 207 LEU B N 1
ATOM 3427 C CA . LEU B 1 207 ? -1.891 -40.938 -28.391 1 72.62 207 LEU B CA 1
ATOM 3428 C C . LEU B 1 207 ? -1.571 -42.375 -28.781 1 72.62 207 LEU B C 1
ATOM 3430 O O . LEU B 1 207 ? -0.802 -42.625 -29.719 1 72.62 207 LEU B O 1
ATOM 3434 N N . ASP B 1 208 ? -2 -43.312 -28.078 1 65 208 ASP B N 1
ATOM 3435 C CA . ASP B 1 208 ? -1.825 -44.75 -28.359 1 65 208 ASP B CA 1
ATOM 3436 C C . ASP B 1 208 ? -2.586 -45.156 -29.625 1 65 208 ASP B C 1
ATOM 3438 O O . ASP B 1 208 ? -3.744 -44.75 -29.797 1 65 208 ASP B O 1
ATOM 3442 N N . MET B 1 209 ? -1.911 -45.625 -30.609 1 63.06 209 MET B N 1
ATOM 3443 C CA . MET B 1 209 ? -2.586 -46.188 -31.781 1 63.06 209 MET B CA 1
ATOM 3444 C C . MET B 1 209 ? -2.963 -47.625 -31.547 1 63.06 209 MET B C 1
ATOM 3446 O O . MET B 1 209 ? -2.141 -48.438 -31.094 1 63.06 209 MET B O 1
ATOM 3450 N N . PRO B 1 210 ? -4.156 -47.875 -31.234 1 51.53 210 PRO B N 1
ATOM 3451 C CA . PRO B 1 210 ? -4.492 -49.281 -31.141 1 51.53 210 PRO B CA 1
ATOM 3452 C C . PRO B 1 210 ? -3.832 -50.125 -32.219 1 51.53 210 PRO B C 1
ATOM 3454 O O . PRO B 1 210 ? -3.586 -49.625 -33.344 1 51.53 210 PRO B O 1
ATOM 3457 N N . SER B 1 211 ? -2.973 -51 -31.859 1 45.34 211 SER B N 1
ATOM 3458 C CA . SER B 1 211 ? -2.572 -52 -32.844 1 45.34 211 SER B CA 1
ATOM 3459 C C . SER B 1 211 ? -3.746 -52.406 -33.719 1 45.34 211 SER B C 1
ATOM 3461 O O . SER B 1 211 ? -4.77 -52.875 -33.219 1 45.34 211 SER B O 1
ATOM 3463 N N . SER B 1 212 ? -4.113 -51.594 -34.719 1 38 212 SER B N 1
ATOM 3464 C CA . SER B 1 212 ? -4.977 -52.344 -35.625 1 38 212 SER B CA 1
ATOM 3465 C C . SER B 1 212 ? -4.602 -53.844 -35.625 1 38 212 SER B C 1
ATOM 3467 O O . SER B 1 212 ? -3.418 -54.188 -35.656 1 38 212 SER B O 1
ATOM 3469 N N . SER B 1 213 ? -5.395 -54.656 -35.094 1 36.34 213 SER B N 1
ATOM 3470 C CA . SER B 1 213 ? -5.254 -56 -35.625 1 36.34 213 SER B CA 1
ATOM 3471 C C . SER B 1 213 ? -4.703 -56 -37.062 1 36.34 213 SER B C 1
ATOM 3473 O O . SER B 1 213 ? -4.527 -54.906 -37.656 1 36.34 213 SER B O 1
ATOM 3475 N N . GLY B 1 214 ? -5.113 -56.938 -37.969 1 33.75 214 GLY B N 1
ATOM 3476 C CA . GLY B 1 214 ? -4.844 -57.469 -39.312 1 33.75 214 GLY B CA 1
ATOM 3477 C C . GLY B 1 214 ? -4.992 -56.438 -40.406 1 33.75 214 GLY B C 1
ATOM 3478 O O . GLY B 1 214 ? -5.059 -56.781 -41.594 1 33.75 214 GLY B O 1
ATOM 3479 N N . ASP B 1 215 ? -5.66 -55.281 -40.281 1 32.56 215 ASP B N 1
ATOM 3480 C CA . ASP B 1 215 ? -5.938 -54.875 -41.656 1 32.56 215 ASP B CA 1
ATOM 3481 C C . ASP B 1 215 ? -4.645 -54.594 -42.406 1 32.56 215 ASP B C 1
ATOM 3483 O O . ASP B 1 215 ? -3.666 -54.125 -41.844 1 32.56 215 ASP B O 1
ATOM 3487 N N . THR B 1 216 ? -4.555 -55.156 -43.594 1 32.38 216 THR B N 1
ATOM 3488 C CA . THR B 1 216 ? -3.834 -55.188 -44.875 1 32.38 216 THR B CA 1
ATOM 3489 C C . THR B 1 216 ? -3.457 -53.75 -45.312 1 32.38 216 THR B C 1
ATOM 3491 O O . THR B 1 216 ? -4.312 -52.875 -45.344 1 32.38 216 THR B O 1
ATOM 3494 N N . PHE B 1 217 ? -2.271 -53.312 -44.938 1 31.77 217 PHE B N 1
ATOM 3495 C CA . PHE B 1 217 ? -1.676 -52.188 -45.594 1 31.77 217 PHE B CA 1
ATOM 3496 C C . PHE B 1 217 ? -2.148 -52.094 -47.062 1 31.77 217 PHE B C 1
ATOM 3498 O O . PHE B 1 217 ? -2.037 -53.062 -47.812 1 31.77 217 PHE B O 1
ATOM 3505 N N . PRO B 1 218 ? -3.334 -51.438 -47.281 1 31.7 218 PRO B N 1
ATOM 3506 C CA . PRO B 1 218 ? -3.484 -51.438 -48.719 1 31.7 218 PRO B CA 1
ATOM 3507 C C . PRO B 1 218 ? -2.18 -51.125 -49.469 1 31.7 218 PRO B C 1
ATOM 3509 O O . PRO B 1 218 ? -1.332 -50.406 -48.938 1 31.7 218 PRO B O 1
ATOM 3512 N N . ASN B 1 219 ? -1.611 -52.188 -50.125 1 28.45 219 ASN B N 1
ATOM 3513 C CA . ASN B 1 219 ? -0.558 -52.188 -51.125 1 28.45 219 ASN B CA 1
ATOM 3514 C C . ASN B 1 219 ? -0.676 -51 -52.062 1 28.45 219 ASN B C 1
ATOM 3516 O O . ASN B 1 219 ? -1.654 -50.875 -52.781 1 28.45 219 ASN B O 1
ATOM 3520 N N . CYS B 1 220 ? -0.491 -49.781 -51.5 1 27.44 220 CYS B N 1
ATOM 3521 C CA . CYS B 1 220 ? -0.339 -48.75 -52.531 1 27.44 220 CYS B CA 1
ATOM 3522 C C . CYS B 1 220 ? 0.392 -49.312 -53.75 1 27.44 220 CYS B C 1
ATOM 3524 O O . CYS B 1 220 ? 1.575 -49.656 -53.656 1 27.44 220 CYS B O 1
ATOM 3526 N N . SER B 1 221 ? -0.358 -50.156 -54.469 1 27.72 221 SER B N 1
ATOM 3527 C CA . SER B 1 221 ? 0.008 -50.594 -55.812 1 27.72 221 SER B CA 1
ATOM 3528 C C . SER B 1 221 ? 0.695 -49.469 -56.594 1 27.72 221 SER B C 1
ATOM 3530 O O . SER B 1 221 ? 0.331 -48.312 -56.469 1 27.72 221 SER B O 1
ATOM 3532 N N . THR B 1 222 ? 1.977 -49.719 -56.875 1 28.34 222 THR B N 1
ATOM 3533 C CA . THR B 1 222 ? 2.861 -49.062 -57.844 1 28.34 222 THR B CA 1
ATOM 3534 C C . THR B 1 222 ? 2.092 -48.656 -59.125 1 28.34 222 THR B C 1
ATOM 3536 O O . THR B 1 222 ? 1.617 -49.531 -59.844 1 28.34 222 THR B O 1
ATOM 3539 N N . MET B 1 223 ? 0.948 -47.812 -58.969 1 25.28 223 MET B N 1
ATOM 3540 C CA . MET B 1 223 ? 0.428 -47.406 -60.281 1 25.28 223 MET B CA 1
ATOM 3541 C C . MET B 1 223 ? 1.564 -47.094 -61.25 1 25.28 223 MET B C 1
ATOM 3543 O O . MET B 1 223 ? 2.418 -46.25 -60.938 1 25.28 223 MET B O 1
ATOM 3547 N N . SER B 1 224 ? 1.979 -48.156 -62 1 26.17 224 SER B N 1
ATOM 3548 C CA . SER B 1 224 ? 2.707 -48.156 -63.25 1 26.17 224 SER B CA 1
ATOM 3549 C C . SER B 1 224 ? 2.158 -47.094 -64.188 1 26.17 224 SER B C 1
ATOM 3551 O O . SER B 1 224 ? 1.055 -47.25 -64.75 1 26.17 224 SER B O 1
ATOM 3553 N N . THR B 1 225 ? 1.99 -45.844 -63.75 1 24.52 225 THR B N 1
ATOM 3554 C CA . THR B 1 225 ? 1.685 -44.969 -64.875 1 24.52 225 THR B CA 1
ATOM 3555 C C . THR B 1 225 ? 2.58 -45.281 -66.062 1 24.52 225 THR B C 1
ATOM 3557 O O . THR B 1 225 ? 3.805 -45.156 -66 1 24.52 225 THR B O 1
ATOM 3560 N N . ALA B 1 226 ? 1.872 -46.031 -67 1 23.59 226 ALA B N 1
ATOM 3561 C CA . ALA B 1 226 ? 2.133 -46.125 -68.438 1 23.59 226 ALA B CA 1
ATOM 3562 C C . ALA B 1 226 ? 2.082 -44.75 -69.125 1 23.59 226 ALA B C 1
ATOM 3564 O O . ALA B 1 226 ? 1.234 -43.906 -68.75 1 23.59 226 ALA B O 1
#

Organism: NCBI:txid48701

Foldseek 3Di:
DDPVVLCPPPDVVVVVVCVVQNADQEDEEAPDPVCVDPSNVVVCVVRNHHYHHDDPPCCVVCVVVVVVVVLQVVLVPDPDSVLSVLVQQQAADPQQRGGVVCQRPQAHDDHPDDDDPVRGPGHHDPVVSSVVSNVVVVVVCVVVCCCVVVVVVVPDADQFFWKFFADPPHPDRDFTWGFHADDPDPQWTWTATPVGDTDIDGVVRIGGDPPPDDDDPPPPPPPPPD/DDVVVLCVPPDPVVVVVCVVQNADQEDEEAPDPVCVDPSNVVVCVVRNHHYHHDDPPCCVVCVVVVVVVVLQVVLVPDPDSVLSVLVQQQAADPQQRGGVVCQRPQAHDDHPDDDDPVRGPGHHDPVVSSVVSNVVVVVVVVVVCCCVVVVVVVPDADQFFWKFFADPPHPDRDFTWGFHADDPDPQWTWTATPVGDTDIDGVVRIGTDPPPDDDDPPPPPPPPPD

Radius of gyration: 36.77 Å; Cα contacts (8 Å, |Δi|>4): 556; chains: 2; bounding box: 51×141×94 Å

Sequence (452 aa):
ASLLTLNRKWNPVRLTLFARFGCPDQVVLDNRPQFACAEFQEFAHEFDFQHITSSPHNPQGNGHAERGVQIAKRILKQKGPLIALMCYRSTPCASTGVSPAELLMGRKIKMTLPTLESNLQPRWPDLRVVRSKDANEKRRQAFYYNRRHGAKPLPPLKPGDAILSKLDHQNTWGTPAVVAGDSTTPRSYIVETHQGATLRRNRRHLLDMPSSSGDTFPNCSTMSTAASLLTLNRKWNPVRLTLFARFGCPDQVVLDNRPQFACAEFQEFAHEFDFQHITSSPHNPQGNGHAERGVQIAKRILKQKGPLIALMCYRSTPCASTGVSPAELLMGRKIKMTLPTLESNLQPRWPDLRVVRSKDANEKRRQAFYYNRRHGAKPLPPLKPGDAILSKLDHQNTWGTPAVVAGDSTTPRSYIVETHQGATLRRNRRHLLDMPSSSGDTFPNCSTMSTA

Solvent-accessible surface area (backbone atoms only — not comparable to full-atom values): 25615 Å² total; per-residue (Å²): 136,51,80,54,58,54,52,71,71,50,58,65,62,58,51,51,47,28,33,73,66,22,41,52,68,63,46,80,37,67,71,46,69,81,63,70,36,69,66,41,52,49,50,30,56,60,38,52,30,45,80,41,67,40,57,84,88,40,66,75,75,43,45,65,60,54,51,49,50,52,51,51,50,55,29,62,69,40,88,47,34,54,59,44,44,27,48,55,32,58,40,54,38,89,64,54,66,48,17,55,34,28,74,69,28,21,21,54,49,44,55,62,59,90,72,62,70,78,66,48,49,74,50,66,68,63,59,67,58,36,50,50,35,41,50,50,46,50,50,50,52,49,48,53,46,37,45,69,71,41,50,69,63,67,71,83,80,50,66,67,38,51,24,29,35,40,53,97,86,44,93,54,78,68,44,58,22,28,30,66,36,80,42,97,45,90,64,29,30,30,28,31,35,86,86,69,46,78,40,81,40,49,51,87,42,47,42,78,49,72,75,69,70,81,80,71,69,79,71,82,66,77,77,74,81,123,137,52,80,55,61,53,52,71,74,50,59,67,62,59,52,51,47,28,34,71,66,22,41,52,66,65,45,78,38,67,72,47,68,82,62,69,37,70,66,42,51,49,51,30,58,58,39,52,31,45,79,40,67,40,58,86,88,40,66,76,75,44,47,66,59,53,51,50,50,52,51,50,51,56,30,63,68,40,88,46,35,52,60,43,44,27,49,53,33,57,40,53,38,89,63,55,66,49,18,56,35,28,75,71,27,21,21,54,49,45,54,61,61,91,71,62,67,77,66,49,49,74,48,67,66,61,59,68,59,35,51,50,35,41,51,51,46,51,50,50,52,48,49,53,48,37,46,69,68,39,54,65,60,65,71,83,79,50,67,68,39,50,22,29,35,39,53,96,87,45,93,54,77,67,42,59,22,29,30,66,36,81,42,97,46,89,66,29,32,31,29,32,34,85,85,68,47,78,41,80,41,48,50,88,41,46,42,79,48,72,75,70,69,78,80,70,71,76,71,80,66,76,76,74,80,126

Nearest PDB structures (foldseek):
  6qbt-assembly1_A  TM=7.473E-01  e=7.924E-04  Human T-lymphotropic virus 2
  6qbv-assembly2_D  TM=7.147E-01  e=4.533E-03  Human T-lymphotropic virus 2
  6qbv-assembly1_A  TM=6.091E-01  e=2.704E-03  Human T-lymphotropic virus 2
  2x6s-assembly2_D  TM=5.614E-01  e=7.600E-03  Human spumaretrovirus
  3ovn-assembly1_A  TM=5.996E-01  e=6.833E-02  Human immunodeficiency virus 1